Protein AF-X6LL27-F1 (afdb_monomer_lite)

Sequence (493 aa):
NNNNNNKSIATKLQAMMTQKQLRILQEMIYGKMIQPADEVEKYRHLLWYNLFSIPIAHPKMNDHVAQMRSQMKSLVKRDRIFEFAEMELQFVAALNRPLPAEELYLSQILDNRSVELAQIHVWLVELFQMMKKYMSNFSEKAVALFEKFRVEFLLLSRQLDDESKLALVTQLLEWTKDDPKSSEKMAKFLNEYIIIRIIDNANSTKDSDLLFKLSQIMPSFSSNNVFKMLMRAFFVNEIRFLPFFIHAIKSESSLETKQEYWSALFSSWLRLENGFSECVKRIVDNDLDWDTFVSICGRISTEKLFKQWQASFTDKLHMLSIPSMPMTLKKQIIRSITQTWTAKYCQKKETTGLDAAERSECIKMVRIWIDVESQHKLVNALIEQLLDDFDAFHQRDSNEIMNFVSSEEGLELFHFLQQISQKIKVSVFDYFCHWFEKLCENVATSNVSVATMDMLLTNARLEKLLKLWEGMAIRNATIDINTVRDLAKKYEQ

Radius of gyration: 42.48 Å; chains: 1; bounding box: 91×40×122 Å

Secondary structure (DSSP, 8-state):
-HHHHHHHHHHHHHHHS-HHHHHHHHHHHHHHHHSS--HHHHHHHHHHHHHHHTTS--TTHHHHHHHHHHH-----SHHHHHHHHHHHHHHHTTS--SS-HHHHHHHHHHH-TTS-HHHHHHHHHHHHHHHHHH-TTHHHHHHHHHHHTHHHHHHHHHHS-HHHHHHHHHHHHHHHTTSHHHHHHHHHHHIIIIIHHHHHH--SHHHHHHHHHHHHH-HHHHHHHHHHHHT-HHHHH-GGGHHHHHHHHHH---HHHHHHHHHHHHHHHHTSTTHHHHHHHHHHHHT--HHHHHHHHHHS-HHHHHHH----HHHHHHHHT-TTS-HHHHHHHHHT--EES-STTBS-TTPEEP-HHHHHHHHHHHHHHHTSGGGHHHHHHHHHHHTTTB-TTS-S-HHHHHHHHTSHHHHHHHHHHHHHHTTS--HHHHHHHHHHHHHHHHHHTT-S-HHHHHHHHGGGHHHHHHHHHHT-TTS-----HHHHHHHHHHHH-

Structure (mmCIF, N/CA/C/O backbone):
data_AF-X6LL27-F1
#
_entry.id   AF-X6LL27-F1
#
loop_
_atom_site.group_PDB
_atom_site.id
_atom_site.type_symbol
_atom_site.label_atom_id
_atom_site.label_alt_id
_atom_site.label_comp_id
_atom_site.label_asym_id
_atom_site.label_entity_id
_atom_site.label_seq_id
_atom_site.pdbx_PDB_ins_code
_atom_site.Cartn_x
_atom_site.Cartn_y
_atom_site.Cartn_z
_atom_site.occupancy
_atom_site.B_iso_or_equiv
_atom_site.auth_seq_id
_atom_site.auth_comp_id
_atom_site.auth_asym_id
_atom_site.auth_atom_id
_atom_site.pdbx_PDB_model_num
ATOM 1 N N . ASN A 1 1 ? -42.281 -4.051 26.786 1.00 37.94 1 ASN A N 1
ATOM 2 C CA . ASN A 1 1 ? -42.784 -4.540 28.092 1.00 37.94 1 ASN A CA 1
ATOM 3 C C . ASN A 1 1 ? -41.836 -4.350 29.284 1.00 37.94 1 ASN A C 1
ATOM 5 O O . ASN A 1 1 ? -42.355 -4.093 30.361 1.00 37.94 1 ASN A O 1
ATOM 9 N N . ASN A 1 2 ? -40.499 -4.363 29.148 1.00 42.84 2 ASN A N 1
ATOM 10 C CA . ASN A 1 2 ? -39.588 -4.237 30.312 1.00 42.84 2 ASN A CA 1
ATOM 11 C C . ASN A 1 2 ? -39.581 -2.863 31.023 1.00 42.84 2 ASN A C 1
ATOM 13 O O . ASN A 1 2 ? -39.472 -2.817 32.245 1.00 42.84 2 ASN A O 1
ATOM 17 N N . ASN A 1 3 ? -39.778 -1.742 30.315 1.00 41.91 3 ASN A N 1
ATOM 18 C CA . ASN A 1 3 ? -39.745 -0.410 30.950 1.00 41.91 3 ASN A CA 1
ATOM 19 C C . ASN A 1 3 ? -40.870 -0.166 31.978 1.00 41.91 3 ASN A C 1
ATOM 21 O O . ASN A 1 3 ? -40.647 0.550 32.956 1.00 41.91 3 ASN A O 1
ATOM 25 N N . ASN A 1 4 ? -42.046 -0.782 31.805 1.00 48.16 4 ASN A N 1
ATOM 26 C CA . ASN A 1 4 ? -43.141 -0.678 32.780 1.00 48.16 4 ASN A CA 1
ATOM 27 C C . ASN A 1 4 ? -42.880 -1.526 34.037 1.00 48.16 4 ASN A C 1
ATOM 29 O O . ASN A 1 4 ? -43.228 -1.101 35.137 1.00 48.16 4 ASN A O 1
ATOM 33 N N . ASN A 1 5 ? -42.205 -2.674 33.904 1.00 51.41 5 ASN A N 1
ATOM 34 C CA . ASN A 1 5 ? -41.835 -3.512 35.050 1.00 51.41 5 ASN A CA 1
ATOM 35 C C . ASN A 1 5 ? -40.751 -2.856 35.921 1.00 51.41 5 ASN A C 1
ATOM 37 O O . ASN A 1 5 ? -40.875 -2.879 37.148 1.00 51.41 5 ASN A O 1
ATOM 41 N N . ASN A 1 6 ? -39.756 -2.208 35.305 1.00 52.19 6 ASN A N 1
ATOM 42 C CA . ASN A 1 6 ? -38.597 -1.629 35.999 1.00 52.19 6 ASN A CA 1
ATOM 43 C C . ASN A 1 6 ? -38.951 -0.394 36.838 1.00 52.19 6 ASN A C 1
ATOM 45 O O . ASN A 1 6 ? -38.532 -0.297 37.992 1.00 52.19 6 ASN A O 1
ATOM 49 N N . LYS A 1 7 ? -39.797 0.510 36.317 1.00 56.19 7 LYS A N 1
ATOM 50 C CA . LYS A 1 7 ? -40.376 1.593 37.135 1.00 56.19 7 LYS A CA 1
ATOM 51 C C . LYS A 1 7 ? -41.190 1.031 38.305 1.00 56.19 7 LYS A C 1
ATOM 53 O O . LYS A 1 7 ? -41.149 1.598 39.391 1.00 56.19 7 LYS A O 1
ATOM 58 N N . SER A 1 8 ? -41.846 -0.121 38.128 1.00 69.62 8 SER A N 1
ATOM 59 C CA . SER A 1 8 ? -42.600 -0.758 39.213 1.00 69.62 8 SER A CA 1
ATOM 60 C C . SER A 1 8 ? -41.713 -1.281 40.350 1.00 69.62 8 SER A C 1
ATOM 62 O O . SER A 1 8 ? -42.156 -1.248 41.492 1.00 69.62 8 SER A O 1
ATOM 64 N N . ILE A 1 9 ? -40.471 -1.722 40.096 1.00 75.81 9 ILE A N 1
ATOM 65 C CA . ILE A 1 9 ? -39.582 -2.257 41.149 1.00 75.81 9 ILE A CA 1
ATOM 66 C C . ILE A 1 9 ? -39.138 -1.148 42.106 1.00 75.81 9 ILE A C 1
ATOM 68 O O . ILE A 1 9 ? -39.273 -1.302 43.319 1.00 75.81 9 ILE A O 1
ATOM 72 N N . ALA A 1 10 ? -38.665 -0.016 41.576 1.00 75.00 10 ALA A N 1
ATOM 73 C CA . ALA A 1 10 ? -38.256 1.121 42.401 1.00 75.00 10 ALA A CA 1
ATOM 74 C C . ALA A 1 10 ? -39.425 1.639 43.256 1.00 75.00 10 ALA A C 1
ATOM 76 O O . ALA A 1 10 ? -39.271 1.842 44.460 1.00 75.00 10 ALA A O 1
ATOM 77 N N . THR A 1 11 ? -40.616 1.767 42.660 1.00 78.38 11 THR A N 1
ATOM 78 C CA . THR A 1 11 ? -41.832 2.187 43.369 1.00 78.38 11 THR A CA 1
ATOM 79 C C . THR A 1 11 ? -42.276 1.165 44.419 1.00 78.38 11 THR A C 1
ATOM 81 O O . THR A 1 11 ? -42.638 1.554 45.526 1.00 78.38 11 THR A O 1
ATOM 84 N N . LYS A 1 12 ? -42.206 -0.142 44.127 1.00 83.06 12 LYS A N 1
ATOM 85 C CA . LYS A 1 12 ? -42.523 -1.205 45.098 1.00 83.06 12 LYS A CA 1
ATOM 86 C C . LYS A 1 12 ? -41.554 -1.202 46.279 1.00 83.06 12 LYS A C 1
ATOM 88 O O . LYS A 1 12 ? -41.999 -1.288 47.417 1.00 83.06 12 LYS A O 1
ATOM 93 N N . LEU A 1 13 ? -40.254 -1.040 46.035 1.00 82.56 13 LEU A N 1
ATOM 94 C CA . LEU A 1 13 ? -39.257 -0.941 47.106 1.00 82.56 13 LEU A CA 1
ATOM 95 C C . LEU A 1 13 ? -39.489 0.290 47.990 1.00 82.56 13 LEU A C 1
ATOM 97 O O . LEU A 1 13 ? -39.424 0.172 49.210 1.00 82.56 13 LEU A O 1
ATOM 101 N N . GLN A 1 14 ? -39.824 1.442 47.398 1.00 83.06 14 GLN A N 1
ATOM 102 C CA . GLN A 1 14 ? -40.181 2.654 48.152 1.00 83.06 14 GLN A CA 1
ATOM 103 C C . GLN A 1 14 ? -41.479 2.498 48.951 1.00 83.06 14 GLN A C 1
ATOM 105 O O . GLN A 1 14 ? -41.610 3.095 50.015 1.00 83.06 14 GLN A O 1
ATOM 110 N N . ALA A 1 15 ? -42.425 1.691 48.462 1.00 85.69 15 ALA A N 1
ATOM 111 C CA . ALA A 1 15 ? -43.651 1.370 49.188 1.00 85.69 15 ALA A CA 1
ATOM 112 C C . ALA A 1 15 ? -43.411 0.392 50.354 1.00 85.69 15 ALA A C 1
ATOM 114 O O . ALA A 1 15 ? -44.133 0.434 51.345 1.00 85.69 15 ALA A O 1
ATOM 115 N N . MET A 1 16 ? -42.403 -0.482 50.250 1.00 88.12 16 MET A N 1
ATOM 116 C CA . MET A 1 16 ? -42.080 -1.482 51.274 1.00 88.12 16 MET A CA 1
ATOM 117 C C . MET A 1 16 ? -41.125 -0.969 52.357 1.00 88.12 16 MET A C 1
ATOM 119 O O . MET A 1 16 ? -41.180 -1.445 53.489 1.00 88.12 16 MET A O 1
ATOM 123 N N . MET A 1 17 ? -40.217 -0.049 52.023 1.00 89.44 17 MET A N 1
ATOM 124 C CA . MET A 1 17 ? -39.146 0.385 52.920 1.00 89.44 17 MET A CA 1
ATOM 125 C C . MET A 1 17 ? -38.897 1.889 52.839 1.00 89.44 17 MET A C 1
ATOM 127 O O . MET A 1 17 ? -38.825 2.487 51.766 1.00 89.44 17 MET A O 1
ATOM 131 N N . THR A 1 18 ? -38.670 2.500 54.000 1.00 90.75 18 THR A N 1
ATOM 132 C CA . THR A 1 18 ? -38.253 3.903 54.092 1.00 90.75 18 THR A CA 1
ATOM 133 C C . THR A 1 18 ? -36.827 4.095 53.569 1.00 90.75 18 THR A C 1
ATOM 135 O O . THR A 1 18 ? -35.983 3.199 53.642 1.00 90.75 18 THR A O 1
ATOM 138 N N . GLN A 1 19 ? -36.502 5.316 53.135 1.00 89.44 19 GLN A N 1
ATOM 139 C CA . GLN A 1 19 ? -35.141 5.672 52.710 1.00 89.44 19 GLN A CA 1
ATOM 140 C C . GLN A 1 19 ? -34.080 5.380 53.787 1.00 89.44 19 GLN A C 1
ATOM 142 O O . GLN A 1 19 ? -32.968 4.963 53.467 1.00 89.44 19 GLN A O 1
ATOM 147 N N . LYS A 1 20 ? -34.420 5.566 55.072 1.00 91.75 20 LYS A N 1
ATOM 148 C CA . LYS A 1 20 ? -33.523 5.260 56.197 1.00 91.75 20 LYS A CA 1
ATOM 149 C C . LYS A 1 20 ? -33.241 3.758 56.296 1.00 91.75 20 LYS A C 1
ATOM 151 O O . LYS A 1 20 ? -32.088 3.380 56.469 1.00 91.75 20 LYS A O 1
ATOM 156 N N . GLN A 1 21 ? -34.264 2.913 56.145 1.00 93.00 21 GLN A N 1
ATOM 157 C CA . GLN A 1 21 ? -34.105 1.454 56.154 1.00 93.00 21 GLN A CA 1
ATOM 158 C C . GLN A 1 21 ? -33.252 0.972 54.975 1.00 93.00 21 GLN A C 1
ATOM 160 O O . GLN A 1 21 ? -32.326 0.195 55.185 1.00 93.00 21 GLN A O 1
ATOM 165 N N . LEU A 1 22 ? -33.492 1.492 53.765 1.00 92.25 22 LEU A N 1
ATOM 166 C CA . LEU A 1 22 ? -32.695 1.146 52.581 1.00 92.25 22 LEU A CA 1
ATOM 167 C C . LEU A 1 22 ? -31.212 1.492 52.759 1.00 92.25 22 LEU A C 1
ATOM 169 O O . LEU A 1 22 ? -30.350 0.703 52.383 1.00 92.25 22 LEU A O 1
ATOM 173 N N . ARG A 1 23 ? -30.899 2.642 53.369 1.00 93.19 23 ARG A N 1
ATOM 174 C CA . ARG A 1 23 ? -29.511 3.035 53.661 1.00 93.19 23 ARG A CA 1
ATOM 175 C C . ARG A 1 23 ? -28.850 2.133 54.706 1.00 93.19 23 ARG A C 1
ATOM 177 O O . ARG A 1 23 ? -27.698 1.763 54.518 1.00 93.19 23 ARG A O 1
ATOM 184 N N . ILE A 1 24 ? -29.571 1.745 55.762 1.00 94.38 24 ILE A N 1
ATOM 185 C CA . ILE A 1 24 ? -29.062 0.802 56.776 1.00 94.38 24 ILE A CA 1
ATOM 186 C C . ILE A 1 24 ? -28.755 -0.557 56.135 1.00 94.38 24 ILE A C 1
ATOM 188 O O . ILE A 1 24 ? -27.696 -1.123 56.387 1.00 94.38 24 ILE A O 1
ATOM 192 N N . LEU A 1 25 ? -29.640 -1.059 55.268 1.00 94.38 25 LEU A N 1
ATOM 193 C CA . LEU A 1 25 ? -29.411 -2.312 54.545 1.00 94.38 25 LEU A CA 1
ATOM 194 C C . LEU A 1 25 ? -28.201 -2.220 53.610 1.00 94.38 25 LEU A C 1
ATOM 196 O O . LEU A 1 25 ? -27.386 -3.140 53.596 1.00 94.38 25 LEU A O 1
ATOM 200 N N . GLN A 1 26 ? -28.047 -1.111 52.878 1.00 94.88 26 GLN A N 1
ATOM 201 C CA . GLN A 1 26 ? -26.869 -0.865 52.040 1.00 94.88 26 GLN A CA 1
ATOM 202 C C . GLN A 1 26 ? -25.570 -0.904 52.862 1.00 94.88 26 GLN A C 1
ATOM 204 O O . GLN A 1 26 ? -24.628 -1.576 52.453 1.00 94.88 26 GLN A O 1
ATOM 209 N N . GLU A 1 27 ? -25.526 -0.261 54.034 1.00 95.56 27 GLU A N 1
ATOM 210 C CA . GLU A 1 27 ? -24.356 -0.282 54.931 1.00 95.56 27 GLU A CA 1
ATOM 211 C C . GLU A 1 27 ? -24.069 -1.693 55.475 1.00 95.56 27 GLU A C 1
ATOM 213 O O . GLU A 1 27 ? -22.926 -2.148 55.477 1.00 95.56 27 GLU A O 1
ATOM 218 N N . MET A 1 28 ? -25.108 -2.426 55.892 1.00 94.94 28 MET A N 1
ATOM 219 C CA . MET A 1 28 ? -24.964 -3.801 56.384 1.00 94.94 28 MET A CA 1
ATOM 220 C C . MET A 1 28 ? -24.427 -4.744 55.304 1.00 94.94 28 MET A C 1
ATOM 222 O O . MET A 1 28 ? -23.558 -5.570 55.578 1.00 94.94 28 MET A O 1
ATOM 226 N N . ILE A 1 29 ? -24.946 -4.637 54.079 1.00 94.38 29 ILE A N 1
ATOM 227 C CA . ILE A 1 29 ? -24.510 -5.457 52.945 1.00 94.38 29 ILE A CA 1
ATOM 228 C C . ILE A 1 29 ? -23.081 -5.106 52.551 1.00 94.38 29 ILE A C 1
ATOM 230 O O . ILE A 1 29 ? -22.266 -6.007 52.369 1.00 94.38 29 ILE A O 1
ATOM 234 N N . TYR A 1 30 ? -22.761 -3.815 52.490 1.00 94.38 30 TYR A N 1
ATOM 235 C CA . TYR A 1 30 ? -21.399 -3.347 52.277 1.00 94.38 30 TYR A CA 1
ATOM 236 C C . TYR A 1 30 ? -20.427 -3.951 53.305 1.00 94.38 30 TYR A C 1
ATOM 238 O O . TYR A 1 30 ? -19.412 -4.530 52.920 1.00 94.38 30 TYR A O 1
ATOM 246 N N . GLY A 1 31 ? -20.785 -3.927 54.595 1.00 92.38 31 GLY A N 1
ATOM 247 C CA . GLY A 1 31 ? -20.006 -4.551 55.667 1.00 92.38 31 GLY A CA 1
ATOM 248 C C . GLY A 1 31 ? -19.774 -6.053 55.462 1.00 92.38 31 GLY A C 1
ATOM 249 O O . GLY A 1 31 ? -18.683 -6.547 55.736 1.00 92.38 31 GLY A O 1
ATOM 250 N N . LYS A 1 32 ? -20.763 -6.781 54.926 1.00 91.62 32 LYS A N 1
ATOM 251 C CA . LYS A 1 32 ? -20.610 -8.202 54.571 1.00 91.62 32 LYS A CA 1
ATOM 252 C C . LYS A 1 32 ? -19.728 -8.423 53.343 1.00 91.62 32 LYS A C 1
ATOM 254 O O . LYS A 1 32 ? -19.025 -9.424 53.285 1.00 91.62 32 LYS A O 1
ATOM 259 N N . MET A 1 33 ? -19.748 -7.510 52.373 1.00 88.62 33 MET A N 1
ATOM 260 C CA . MET A 1 33 ? -18.934 -7.621 51.158 1.00 88.62 33 MET A CA 1
ATOM 261 C C . MET A 1 33 ? -17.440 -7.404 51.402 1.00 88.62 33 MET A C 1
ATOM 263 O O . MET A 1 33 ? -16.623 -8.017 50.717 1.00 88.62 33 MET A O 1
ATOM 267 N N . ILE A 1 34 ? -17.079 -6.540 52.355 1.00 87.88 34 ILE A N 1
ATOM 268 C CA . ILE A 1 34 ? -15.672 -6.261 52.692 1.00 87.88 34 ILE A CA 1
ATOM 269 C C . ILE A 1 34 ? -15.053 -7.301 53.635 1.00 87.88 34 ILE A C 1
ATOM 271 O O . ILE A 1 34 ? -13.836 -7.320 53.812 1.00 87.88 34 ILE A O 1
ATOM 275 N N . GLN A 1 35 ? -15.869 -8.158 54.251 1.00 87.25 35 GLN A N 1
ATOM 276 C CA . GLN A 1 35 ? -15.384 -9.257 55.081 1.00 87.25 35 GLN A CA 1
ATOM 277 C C . GLN A 1 35 ? -14.852 -10.419 54.221 1.00 87.25 35 GLN A C 1
ATOM 279 O O . GLN A 1 35 ? -15.251 -10.570 53.063 1.00 87.25 35 GLN A O 1
ATOM 284 N N . PRO A 1 36 ? -13.969 -11.276 54.772 1.00 80.31 36 PRO A N 1
ATOM 285 C CA . PRO A 1 36 ? -13.531 -12.490 54.094 1.00 80.31 36 PRO A CA 1
ATOM 286 C C . PRO A 1 36 ? -14.725 -13.425 53.858 1.00 80.31 36 PRO A C 1
ATOM 288 O O . PRO A 1 36 ? -15.213 -14.082 54.774 1.00 80.31 36 PRO A O 1
ATOM 291 N N . ALA A 1 37 ? -15.200 -13.472 52.620 1.00 80.19 37 ALA A N 1
ATOM 292 C CA . ALA A 1 37 ? -16.277 -14.340 52.161 1.00 80.19 37 ALA A CA 1
ATOM 293 C C . ALA A 1 37 ? -15.900 -14.949 50.807 1.00 80.19 37 ALA A C 1
ATOM 295 O O . ALA A 1 37 ? -15.012 -14.437 50.115 1.00 80.19 37 ALA A O 1
ATOM 296 N N . ASP A 1 38 ? -16.574 -16.034 50.422 1.00 84.75 38 ASP A N 1
ATOM 297 C CA . ASP A 1 38 ? -16.416 -16.566 49.072 1.00 84.75 38 ASP A CA 1
ATOM 298 C C . ASP A 1 38 ? -16.977 -15.587 48.018 1.00 84.75 38 ASP A C 1
ATOM 300 O O . ASP A 1 38 ? -17.874 -14.788 48.295 1.00 84.75 38 ASP A O 1
ATOM 304 N N . GLU A 1 39 ? -16.430 -15.628 46.799 1.00 83.62 39 GLU A N 1
ATOM 305 C CA . GLU A 1 39 ? -16.804 -14.692 45.726 1.00 83.62 39 GLU A CA 1
ATOM 306 C C . GLU A 1 39 ? -18.276 -14.812 45.296 1.00 83.62 39 GLU A C 1
ATOM 308 O O . GLU A 1 39 ? -18.902 -13.811 44.953 1.00 83.62 39 GLU A O 1
ATOM 313 N N . VAL A 1 40 ? -18.867 -16.009 45.360 1.00 87.69 40 VAL A N 1
ATOM 314 C CA . VAL A 1 40 ? -20.280 -16.232 45.000 1.00 87.69 40 VAL A CA 1
ATOM 315 C C . VAL A 1 40 ? -21.179 -15.477 45.976 1.00 87.69 40 VAL A C 1
ATOM 317 O O . VAL A 1 40 ? -22.137 -14.821 45.567 1.00 87.69 40 VAL A O 1
ATOM 320 N N . GLU A 1 41 ? -20.851 -15.520 47.263 1.00 89.50 41 GLU A N 1
ATOM 321 C CA . GLU A 1 41 ? -21.582 -14.815 48.306 1.00 89.50 41 GLU A CA 1
ATOM 322 C C . GLU A 1 41 ? -21.379 -13.297 48.215 1.00 89.50 41 GLU A C 1
ATOM 324 O O . GLU A 1 41 ? -22.332 -12.536 48.391 1.00 89.50 41 GLU A O 1
ATOM 329 N N . LYS A 1 42 ? -20.179 -12.827 47.849 1.00 90.19 42 LYS A N 1
ATOM 330 C CA . LYS A 1 42 ? -19.957 -11.399 47.558 1.00 90.19 42 LYS A CA 1
ATOM 331 C C . LYS A 1 42 ? -20.805 -10.915 46.379 1.00 90.19 42 LYS A C 1
ATOM 333 O O . LYS A 1 42 ? -21.405 -9.847 46.478 1.00 90.19 42 LYS A O 1
ATOM 338 N N . TYR A 1 43 ? -20.926 -11.699 45.306 1.00 90.81 43 TYR A N 1
ATOM 339 C CA . TYR A 1 43 ? -21.807 -11.366 44.180 1.00 90.81 43 TYR A CA 1
ATOM 340 C C . TYR A 1 43 ? -23.292 -11.370 44.571 1.00 90.81 43 TYR A C 1
ATOM 342 O O . TYR A 1 43 ? -24.026 -10.472 44.167 1.00 90.81 43 TYR A O 1
ATOM 350 N N . ARG A 1 44 ? -23.748 -12.300 45.420 1.00 91.06 44 ARG A N 1
ATOM 351 C CA . ARG A 1 44 ? -25.120 -12.255 45.968 1.00 91.06 44 ARG A CA 1
ATOM 352 C C . ARG A 1 44 ? -25.380 -10.975 46.749 1.00 91.06 44 ARG A C 1
ATOM 354 O O . ARG A 1 44 ? -26.419 -10.342 46.575 1.00 91.06 44 ARG A O 1
ATOM 361 N N . HIS A 1 45 ? -24.440 -10.587 47.604 1.00 93.19 45 HIS A N 1
ATOM 362 C CA . HIS A 1 45 ? -24.521 -9.331 48.337 1.00 93.19 45 HIS A CA 1
ATOM 363 C C . HIS A 1 45 ? -24.516 -8.120 47.394 1.00 93.19 45 HIS A C 1
ATOM 365 O O . HIS A 1 45 ? -25.311 -7.206 47.600 1.00 93.19 45 HIS A O 1
ATOM 371 N N . LEU A 1 46 ? -23.716 -8.143 46.323 1.00 92.31 46 LEU A N 1
ATOM 372 C CA . LEU A 1 46 ? -23.692 -7.089 45.308 1.00 92.31 46 LEU A CA 1
ATOM 373 C C . LEU A 1 46 ? -25.061 -6.894 44.639 1.00 92.31 46 LEU A C 1
ATOM 375 O O . LEU A 1 46 ? -25.513 -5.757 44.510 1.00 92.31 46 LEU A O 1
ATOM 379 N N . LEU A 1 47 ? -25.750 -7.984 44.284 1.00 91.94 47 LEU A N 1
ATOM 380 C CA . LEU A 1 47 ? -27.100 -7.920 43.711 1.00 91.94 47 LEU A CA 1
ATOM 381 C C . LEU A 1 47 ? -28.078 -7.200 44.645 1.00 91.94 47 LEU A C 1
ATOM 383 O O . LEU A 1 47 ? -28.809 -6.304 44.219 1.00 91.94 47 LEU A O 1
ATOM 387 N N . TRP A 1 48 ? -28.064 -7.548 45.935 1.00 92.25 48 TRP A N 1
ATOM 388 C CA . TRP A 1 48 ? -28.899 -6.878 46.934 1.00 92.25 48 TRP A CA 1
ATOM 389 C C . TRP A 1 48 ? -28.506 -5.416 47.132 1.00 92.25 48 TRP A C 1
ATOM 391 O O . TRP A 1 48 ? -29.383 -4.557 47.227 1.00 92.25 48 TRP A O 1
ATOM 401 N N . TYR A 1 49 ? -27.204 -5.123 47.166 1.00 94.00 49 TYR A N 1
ATOM 402 C CA . TYR A 1 49 ? -26.699 -3.761 47.292 1.00 94.00 49 TYR A CA 1
ATOM 403 C C . TYR A 1 49 ? -27.216 -2.886 46.146 1.00 94.00 49 TYR A C 1
ATOM 405 O O . TYR A 1 49 ? -27.851 -1.860 46.392 1.00 94.00 49 TYR A O 1
ATOM 413 N N . ASN A 1 50 ? -27.029 -3.329 44.899 1.00 92.94 50 ASN A N 1
ATOM 414 C CA . ASN A 1 50 ? -27.491 -2.603 43.721 1.00 92.94 50 ASN A CA 1
ATOM 415 C C . ASN A 1 50 ? -29.013 -2.443 43.711 1.00 92.94 50 ASN A C 1
ATOM 417 O O . ASN A 1 50 ? -29.497 -1.339 43.459 1.00 92.94 50 ASN A O 1
ATOM 421 N N . LEU A 1 51 ? -29.768 -3.495 44.050 1.00 90.00 51 LEU A N 1
ATOM 422 C CA . LEU A 1 51 ? -31.229 -3.437 44.131 1.00 90.00 51 LEU A CA 1
ATOM 423 C C . LEU A 1 51 ? -31.706 -2.368 45.126 1.00 90.00 51 LEU A C 1
ATOM 425 O O . LEU A 1 51 ? -32.599 -1.582 44.809 1.00 90.00 51 LEU A O 1
ATOM 429 N N . PHE A 1 52 ? -31.104 -2.305 46.317 1.00 91.00 52 PHE A N 1
ATOM 430 C CA . PHE A 1 52 ? -31.478 -1.325 47.340 1.00 91.00 52 PHE A CA 1
ATOM 431 C C . PHE A 1 52 ? -30.985 0.090 47.049 1.00 91.00 52 PHE A C 1
ATOM 433 O O . PHE A 1 52 ? -31.548 1.045 47.588 1.00 91.00 52 PHE A O 1
ATOM 440 N N . SER A 1 53 ? -29.980 0.247 46.190 1.00 90.62 53 SER A N 1
ATOM 441 C CA . SER A 1 53 ? -29.507 1.557 45.749 1.00 90.62 53 SER A CA 1
ATOM 442 C C . SER A 1 53 ? -30.335 2.168 44.617 1.00 90.62 53 SER A C 1
ATOM 444 O O . SER A 1 53 ? -30.268 3.382 44.435 1.00 90.62 53 SER A O 1
ATOM 446 N N . ILE A 1 54 ? -31.143 1.381 43.893 1.00 87.94 54 ILE A N 1
ATOM 447 C CA . ILE A 1 54 ? -32.000 1.882 42.802 1.00 87.94 54 ILE A CA 1
ATOM 448 C C . ILE A 1 54 ? -32.933 3.013 43.266 1.00 87.94 54 ILE A C 1
ATOM 450 O O . ILE A 1 54 ? -32.989 4.040 42.587 1.00 87.94 54 ILE A O 1
ATOM 454 N N . PRO A 1 55 ? -33.675 2.887 44.389 1.00 87.06 55 PRO A N 1
ATOM 455 C CA . PRO A 1 55 ? -34.565 3.958 44.818 1.00 87.06 55 PRO A CA 1
ATOM 456 C C . PRO A 1 55 ? -33.831 5.125 45.476 1.00 87.06 55 PRO A C 1
ATOM 458 O O . PRO A 1 55 ? -34.302 6.259 45.399 1.00 87.06 55 PRO A O 1
ATOM 461 N N . ILE A 1 56 ? -32.728 4.840 46.180 1.00 88.62 56 ILE A N 1
ATOM 462 C CA . ILE A 1 56 ? -31.879 5.841 46.822 1.00 88.62 56 ILE A CA 1
ATOM 463 C C . ILE A 1 56 ? -30.477 5.287 47.096 1.00 88.62 56 ILE A C 1
ATOM 465 O O . ILE A 1 56 ? -30.305 4.333 47.855 1.00 88.62 56 ILE A O 1
ATOM 469 N N . ALA A 1 57 ? -29.460 5.931 46.530 1.00 89.12 57 ALA A N 1
ATOM 470 C CA . ALA A 1 57 ? -28.071 5.581 46.795 1.00 89.12 57 ALA A CA 1
ATOM 471 C C . ALA A 1 57 ? -27.637 6.001 48.211 1.00 89.12 57 ALA A C 1
ATOM 473 O O . ALA A 1 57 ? -28.069 7.031 48.748 1.00 89.12 57 ALA A O 1
ATOM 474 N N . HIS A 1 58 ? -26.754 5.208 48.819 1.00 92.94 58 HIS A N 1
ATOM 475 C CA . HIS A 1 58 ? -26.095 5.567 50.070 1.00 92.94 58 HIS A CA 1
ATOM 476 C C . HIS A 1 58 ? -25.224 6.831 49.896 1.00 92.94 58 HIS A C 1
ATOM 478 O O . HIS A 1 58 ? -24.555 6.961 48.870 1.00 92.94 58 HIS A O 1
ATOM 484 N N . PRO A 1 59 ? -25.141 7.748 50.883 1.00 92.81 59 PRO A N 1
ATOM 485 C CA . PRO A 1 59 ? -24.295 8.944 50.773 1.00 92.81 59 PRO A CA 1
ATOM 486 C C . PRO A 1 59 ? -22.809 8.645 50.517 1.00 92.81 59 PRO A C 1
ATOM 488 O O . PRO A 1 59 ? -22.133 9.423 49.856 1.00 92.81 59 PRO A O 1
ATOM 491 N N . LYS A 1 60 ? -22.313 7.500 51.007 1.00 94.38 60 LYS A N 1
ATOM 492 C CA . LYS A 1 60 ? -20.932 7.024 50.809 1.00 94.38 60 LYS A CA 1
ATOM 493 C C . LYS A 1 60 ? -20.788 6.019 49.659 1.00 94.38 60 LYS A C 1
ATOM 495 O O . LYS A 1 60 ? -19.839 5.245 49.630 1.00 94.38 60 LYS A O 1
ATOM 500 N N . MET A 1 61 ? -21.735 5.994 48.718 1.00 93.50 61 MET A N 1
ATOM 501 C CA . MET A 1 61 ? -21.759 5.015 47.623 1.00 93.50 61 MET A CA 1
ATOM 502 C C . MET A 1 61 ? -20.415 4.916 46.889 1.00 93.50 61 MET A C 1
ATOM 504 O O . MET A 1 61 ? -19.969 3.809 46.611 1.00 93.50 61 MET A O 1
ATOM 508 N N . ASN A 1 62 ? -19.756 6.042 46.605 1.00 93.12 62 ASN A N 1
ATOM 509 C CA . ASN A 1 62 ? -18.478 6.040 45.889 1.00 93.12 62 ASN A CA 1
ATOM 510 C C . ASN A 1 62 ? -17.375 5.303 46.668 1.00 93.12 62 ASN A C 1
ATOM 512 O O . ASN A 1 62 ? -16.672 4.478 46.086 1.00 93.12 62 ASN A O 1
ATOM 516 N N . ASP A 1 63 ? -17.279 5.536 47.980 1.00 93.62 63 ASP A N 1
ATOM 517 C CA . ASP A 1 63 ? -16.321 4.848 48.853 1.00 93.62 63 ASP A CA 1
ATOM 518 C C . ASP A 1 63 ? -16.634 3.353 48.929 1.00 93.62 63 ASP A C 1
ATOM 520 O O . ASP A 1 63 ? -15.734 2.518 48.816 1.00 93.62 63 ASP A O 1
ATOM 524 N N . HIS A 1 64 ? -17.923 3.010 49.051 1.00 94.75 64 HIS A N 1
ATOM 525 C CA . HIS A 1 64 ? -18.365 1.620 49.073 1.00 94.75 64 HIS A CA 1
ATOM 526 C C . HIS A 1 64 ? -17.947 0.911 47.784 1.00 94.75 64 HIS A C 1
ATOM 528 O O . HIS A 1 64 ? -17.326 -0.145 47.833 1.00 94.75 64 HIS A O 1
ATOM 534 N N . VAL A 1 65 ? -18.243 1.501 46.620 1.00 92.50 65 VAL A N 1
ATOM 535 C CA . VAL A 1 65 ? -17.914 0.928 45.308 1.00 92.50 65 VAL A CA 1
ATOM 536 C C . VAL A 1 65 ? -16.405 0.745 45.141 1.00 92.50 65 VAL A C 1
ATOM 538 O O . VAL A 1 65 ? -15.974 -0.303 44.657 1.00 92.50 65 VAL A O 1
ATOM 541 N N . ALA A 1 66 ? -15.596 1.717 45.570 1.00 91.00 66 ALA A N 1
ATOM 542 C CA . ALA A 1 66 ? -14.140 1.619 45.505 1.00 91.00 66 ALA A CA 1
ATOM 543 C C . ALA A 1 66 ? -13.598 0.455 46.355 1.00 91.00 66 ALA A C 1
ATOM 545 O O . ALA A 1 66 ? -12.764 -0.320 45.879 1.00 91.00 66 ALA A O 1
ATOM 546 N N . GLN A 1 67 ? -14.098 0.289 47.583 1.00 91.06 67 GLN A N 1
ATOM 547 C CA . GLN A 1 67 ? -13.682 -0.810 48.458 1.00 91.06 67 GLN A CA 1
ATOM 548 C C . GLN A 1 67 ? -14.218 -2.169 47.994 1.00 91.06 67 GLN A C 1
ATOM 550 O O . GLN A 1 67 ? -13.483 -3.150 48.002 1.00 91.06 67 GLN A O 1
ATOM 555 N N . MET A 1 68 ? -15.460 -2.245 47.514 1.00 91.44 68 MET A N 1
ATOM 556 C CA . MET A 1 68 ? -16.015 -3.492 46.975 1.00 91.44 68 MET A CA 1
ATOM 557 C C . MET A 1 68 ? -15.200 -3.991 45.773 1.00 91.44 68 MET A C 1
ATOM 559 O O . MET A 1 68 ? -14.830 -5.162 45.727 1.00 91.44 68 MET A O 1
ATOM 563 N N . ARG A 1 69 ? -14.817 -3.098 44.846 1.00 88.94 69 ARG A N 1
ATOM 564 C CA . ARG A 1 69 ? -13.932 -3.453 43.721 1.00 88.94 69 ARG A CA 1
ATOM 565 C C . ARG A 1 69 ? -12.559 -3.944 44.171 1.00 88.94 69 ARG A C 1
ATOM 567 O O . ARG A 1 69 ? -12.006 -4.847 43.553 1.00 88.94 69 ARG A O 1
ATOM 574 N N . SER A 1 70 ? -11.990 -3.366 45.230 1.00 87.06 70 SER A N 1
ATOM 575 C CA . SER A 1 70 ? -10.673 -3.794 45.712 1.00 87.06 70 SER A CA 1
ATOM 576 C C . SER A 1 70 ? -10.700 -5.188 46.349 1.00 87.06 70 SER A C 1
ATOM 578 O O . SER A 1 70 ? -9.690 -5.890 46.287 1.00 87.06 70 SER A O 1
ATOM 580 N N . GLN A 1 71 ? -11.848 -5.596 46.899 1.00 86.94 71 GLN A N 1
ATOM 581 C CA . GLN A 1 71 ? -12.060 -6.898 47.538 1.00 86.94 71 GLN A CA 1
ATOM 582 C C . GLN A 1 71 ? -12.517 -8.000 46.574 1.00 86.94 71 GLN A C 1
ATOM 584 O O . GLN A 1 71 ? -12.341 -9.179 46.880 1.00 86.94 71 GLN A O 1
ATOM 589 N N . MET A 1 72 ? -13.102 -7.638 45.431 1.00 85.62 72 MET A N 1
ATOM 590 C CA . MET A 1 72 ? -13.619 -8.563 44.415 1.00 85.62 72 MET A CA 1
ATOM 591 C C . MET A 1 72 ? -12.737 -8.525 43.165 1.00 85.62 72 MET A C 1
ATOM 593 O O . MET A 1 72 ? -13.148 -8.044 42.111 1.00 85.62 72 MET A O 1
ATOM 597 N N . LYS A 1 73 ? -11.492 -8.996 43.277 1.00 76.31 73 LYS A N 1
ATOM 598 C CA . LYS A 1 73 ? -10.530 -8.983 42.157 1.00 76.31 73 LYS A CA 1
ATOM 599 C C . LYS A 1 73 ? -10.428 -10.305 41.402 1.00 76.31 73 LYS A C 1
ATOM 601 O O . LYS A 1 73 ? -9.955 -10.310 40.271 1.00 76.31 73 LYS A O 1
ATOM 606 N N . SER A 1 74 ? -10.813 -11.423 42.015 1.00 73.56 74 SER A N 1
ATOM 607 C CA . SER A 1 74 ? -10.596 -12.750 41.439 1.00 73.56 74 SER A CA 1
ATOM 608 C C . SER A 1 74 ? -11.859 -13.305 40.786 1.00 73.56 74 SER A C 1
ATOM 610 O O . SER A 1 74 ? -12.957 -13.229 41.331 1.00 73.56 74 SER A O 1
ATOM 612 N N . LEU A 1 75 ? -11.687 -13.917 39.613 1.00 73.94 75 LEU A N 1
ATOM 613 C CA . LEU A 1 75 ? -12.761 -14.601 38.899 1.00 73.94 75 LEU A CA 1
ATOM 614 C C . LEU A 1 75 ? -12.811 -16.084 39.309 1.00 73.94 75 LEU A C 1
ATOM 616 O O . LEU A 1 75 ? -12.373 -16.964 38.571 1.00 73.94 75 LEU A O 1
ATOM 620 N N . VAL A 1 76 ? -13.300 -16.374 40.517 1.00 67.00 76 VAL A N 1
ATOM 621 C CA . VAL A 1 76 ? -13.434 -17.752 41.030 1.00 67.00 76 VAL A CA 1
ATOM 622 C C . VAL A 1 76 ? -14.880 -18.230 40.861 1.00 67.00 76 VAL A C 1
ATOM 624 O O . VAL A 1 76 ? -15.800 -17.523 41.248 1.00 67.00 76 VAL A O 1
ATOM 627 N N . LYS A 1 77 ? -15.096 -19.449 40.334 1.00 77.19 77 LYS A N 1
ATOM 628 C CA . LYS A 1 77 ? -16.435 -20.022 40.033 1.00 77.19 77 LYS A CA 1
ATOM 629 C C . LYS A 1 77 ? -17.228 -19.199 39.003 1.00 77.19 77 LYS A C 1
ATOM 631 O O . LYS A 1 77 ? -18.369 -18.801 39.243 1.00 77.19 77 LYS A O 1
ATOM 636 N N . ARG A 1 78 ? -16.606 -18.992 37.840 1.00 83.06 78 ARG A N 1
ATOM 637 C CA . ARG A 1 78 ? -17.104 -18.187 36.717 1.00 83.06 78 ARG A CA 1
ATOM 638 C C . ARG A 1 78 ? -18.583 -18.404 36.383 1.00 83.06 78 ARG A C 1
ATOM 640 O O . ARG A 1 78 ? -19.302 -17.417 36.278 1.00 83.06 78 ARG A O 1
ATOM 647 N N . ASP A 1 79 ? -19.042 -19.650 36.255 1.00 84.44 79 ASP A N 1
ATOM 648 C CA . ASP A 1 79 ? -20.403 -19.931 35.763 1.00 84.44 79 ASP A CA 1
ATOM 649 C C . ASP A 1 79 ? -21.476 -19.357 36.694 1.00 84.44 79 ASP A C 1
ATOM 651 O O . ASP A 1 79 ? -22.404 -18.691 36.246 1.00 84.44 79 ASP A O 1
ATOM 655 N N . ARG A 1 80 ? -21.283 -19.485 38.012 1.00 85.56 80 ARG A N 1
ATOM 656 C CA . ARG A 1 80 ? -22.201 -18.897 39.001 1.00 85.56 80 ARG A CA 1
ATOM 657 C C . ARG A 1 80 ? -22.170 -17.374 38.999 1.00 85.56 80 ARG A C 1
ATOM 659 O O . ARG A 1 80 ? -23.196 -16.738 39.214 1.00 85.56 80 ARG A O 1
ATOM 666 N N . ILE A 1 81 ? -20.997 -16.777 38.794 1.00 85.12 81 ILE A N 1
ATOM 667 C CA . ILE A 1 81 ? -20.878 -15.317 38.702 1.00 85.12 81 ILE A CA 1
ATOM 668 C C . ILE A 1 81 ? -21.606 -14.809 37.452 1.00 85.12 81 ILE A C 1
ATOM 670 O O . ILE A 1 81 ? -22.332 -13.817 37.517 1.00 85.12 81 ILE A O 1
ATOM 674 N N . PHE A 1 82 ? -21.451 -15.516 36.334 1.00 89.19 82 PHE A N 1
ATOM 675 C CA . PHE A 1 82 ? -22.139 -15.212 35.089 1.00 89.19 82 PHE A CA 1
ATOM 676 C C . PHE A 1 82 ? -23.667 -15.294 35.247 1.00 89.19 82 PHE A C 1
ATOM 678 O O . PHE A 1 82 ? -24.363 -14.368 34.842 1.00 89.19 82 PHE A O 1
ATOM 685 N N . GLU A 1 83 ? -24.182 -16.322 35.932 1.00 90.38 83 GLU A N 1
ATOM 686 C CA . GLU A 1 83 ? -25.609 -16.444 36.280 1.00 90.38 83 GLU A CA 1
ATOM 687 C C . GLU A 1 83 ? -26.122 -15.253 37.109 1.00 90.38 83 GLU A C 1
ATOM 689 O O . GLU A 1 83 ? -27.229 -14.764 36.877 1.00 90.38 83 GLU A O 1
ATOM 694 N N . PHE A 1 84 ? -25.333 -14.743 38.064 1.00 90.50 84 PHE A N 1
ATOM 695 C CA . PHE A 1 84 ? -25.722 -13.559 38.838 1.00 90.50 84 PHE A CA 1
ATOM 696 C C . PHE A 1 84 ? -25.756 -12.290 37.992 1.00 90.50 84 PHE A C 1
ATOM 698 O O . PHE A 1 84 ? -26.683 -11.492 38.142 1.00 90.50 84 PHE A O 1
ATOM 705 N N . ALA A 1 85 ? -24.781 -12.102 37.100 1.00 90.94 85 ALA A N 1
ATOM 706 C CA . ALA A 1 85 ? -24.804 -10.989 36.158 1.00 90.94 85 ALA A CA 1
ATOM 707 C C . ALA A 1 85 ? -26.030 -11.080 35.234 1.00 90.94 85 ALA A C 1
ATOM 709 O O . ALA A 1 85 ? -26.709 -10.075 35.021 1.00 90.94 85 ALA A O 1
ATOM 710 N N . GLU A 1 86 ? -26.373 -12.282 34.757 1.00 93.06 86 GLU A N 1
ATOM 711 C CA . GLU A 1 86 ? -27.574 -12.500 33.947 1.00 93.06 86 GLU A CA 1
ATOM 712 C C . GLU A 1 86 ? -28.844 -12.142 34.717 1.00 93.06 86 GLU A C 1
ATOM 714 O O . GLU A 1 86 ? -29.691 -11.400 34.213 1.00 93.06 86 GLU A O 1
ATOM 719 N N . MET A 1 87 ? -28.955 -12.627 35.955 1.00 90.50 87 MET A N 1
ATOM 720 C CA . MET A 1 87 ? -30.078 -12.332 36.836 1.00 90.50 87 MET A CA 1
ATOM 721 C C . MET A 1 87 ? -30.229 -10.821 37.032 1.00 90.50 87 MET A C 1
ATOM 723 O O . MET A 1 87 ? -31.320 -10.282 36.858 1.00 90.50 87 MET A O 1
ATOM 727 N N . GLU A 1 88 ? -29.146 -10.102 37.330 1.00 90.12 88 GLU A N 1
ATOM 728 C CA . GLU A 1 88 ? -29.217 -8.650 37.497 1.00 90.12 88 GLU A CA 1
ATOM 729 C C . GLU A 1 88 ? -29.727 -7.948 36.234 1.00 90.12 88 GLU A C 1
ATOM 731 O O . GLU A 1 88 ? -30.605 -7.083 36.300 1.00 90.12 88 GLU A O 1
ATOM 736 N N . LEU A 1 89 ? -29.209 -8.344 35.071 1.00 89.94 89 LEU A N 1
ATOM 737 C CA . LEU A 1 89 ? -29.597 -7.758 33.795 1.00 89.94 89 LEU A CA 1
ATOM 738 C C . LEU A 1 89 ? -31.069 -8.017 33.463 1.00 89.94 89 LEU A C 1
ATOM 740 O O . LEU A 1 89 ? -31.760 -7.105 33.005 1.00 89.94 89 LEU A O 1
ATOM 744 N N . GLN A 1 90 ? -31.578 -9.214 33.751 1.00 87.25 90 GLN A N 1
ATOM 745 C CA . GLN A 1 90 ? -32.993 -9.545 33.569 1.00 87.25 90 GLN A CA 1
ATOM 746 C C . GLN A 1 90 ? -33.920 -8.625 34.374 1.00 87.25 90 GLN A C 1
ATOM 748 O O . GLN A 1 90 ? -34.975 -8.230 33.873 1.00 87.25 90 GLN A O 1
ATOM 753 N N . PHE A 1 91 ? -33.538 -8.275 35.607 1.00 79.75 91 PHE A N 1
ATOM 754 C CA . PHE A 1 91 ? -34.413 -7.544 36.526 1.00 79.75 91 PHE A CA 1
ATOM 755 C C . PHE A 1 91 ? -34.240 -6.024 36.491 1.00 79.75 91 PHE A C 1
ATOM 757 O O . PHE A 1 91 ? -35.220 -5.301 36.668 1.00 79.75 91 PHE A O 1
ATOM 764 N N . VAL A 1 92 ? -33.016 -5.517 36.315 1.00 79.12 92 VAL A N 1
ATOM 765 C CA . VAL A 1 92 ? -32.704 -4.100 36.579 1.00 79.12 92 VAL A CA 1
ATOM 766 C C . VAL A 1 92 ? -31.758 -3.453 35.555 1.00 79.12 92 VAL A C 1
ATOM 768 O O . VAL A 1 92 ? -31.279 -2.349 35.801 1.00 79.12 92 VAL A O 1
ATOM 771 N N . ALA A 1 93 ? -31.529 -4.060 34.380 1.00 73.19 93 ALA A N 1
ATOM 772 C CA . ALA A 1 93 ? -30.594 -3.538 33.364 1.00 73.19 93 ALA A CA 1
ATOM 773 C C . ALA A 1 93 ? -30.805 -2.065 32.961 1.00 73.19 93 ALA A C 1
ATOM 775 O O . ALA A 1 93 ? -29.839 -1.373 32.656 1.00 73.19 93 ALA A O 1
ATOM 776 N N . ALA A 1 94 ? -32.049 -1.575 32.949 1.00 69.25 94 ALA A N 1
ATOM 777 C CA . ALA A 1 94 ? -32.365 -0.199 32.543 1.00 69.25 94 ALA A CA 1
ATOM 778 C C . ALA A 1 94 ? -32.273 0.831 33.689 1.00 69.25 94 ALA A C 1
ATOM 780 O O . ALA A 1 94 ? -32.595 2.002 33.486 1.00 69.25 94 ALA A O 1
ATOM 781 N N . LEU A 1 95 ? -31.918 0.403 34.904 1.00 79.31 95 LEU A N 1
ATOM 782 C CA . LEU A 1 95 ? -31.906 1.240 36.103 1.00 79.31 95 LEU A CA 1
ATOM 783 C C . LEU A 1 95 ? -30.472 1.614 36.490 1.00 79.31 95 LEU A C 1
ATOM 785 O O . LEU A 1 95 ? -29.519 0.889 36.205 1.00 79.31 95 LEU A O 1
ATOM 789 N N . ASN A 1 96 ? -30.317 2.766 37.148 1.00 80.19 96 ASN A N 1
ATOM 790 C CA . ASN A 1 96 ? -29.006 3.236 37.578 1.00 80.19 96 ASN A CA 1
ATOM 791 C C . ASN A 1 96 ? -28.510 2.389 38.760 1.00 80.19 96 ASN A C 1
ATOM 793 O O . ASN A 1 96 ? -29.111 2.409 39.836 1.00 80.19 96 ASN A O 1
ATOM 797 N N . ARG A 1 97 ? -27.431 1.634 38.541 1.00 88.25 97 ARG A N 1
ATOM 798 C CA . ARG A 1 97 ? -26.835 0.707 39.511 1.00 88.25 97 ARG A CA 1
ATOM 799 C C . ARG A 1 97 ? -25.453 1.219 39.935 1.00 88.25 97 ARG A C 1
ATOM 801 O O . ARG A 1 97 ? -24.660 1.549 39.054 1.00 88.25 97 ARG A O 1
ATOM 808 N N . PRO A 1 98 ? -25.131 1.258 41.242 1.00 89.69 98 PRO A N 1
ATOM 809 C CA . PRO A 1 98 ? -23.827 1.721 41.724 1.00 89.69 98 PRO A CA 1
ATOM 810 C C . PRO A 1 98 ? -22.628 0.941 41.181 1.00 89.69 98 PRO A C 1
ATOM 812 O O . PRO A 1 98 ? -21.610 1.533 40.820 1.00 89.69 98 PRO A O 1
ATOM 815 N N . LEU A 1 99 ? -22.728 -0.389 41.154 1.00 91.00 99 LEU A N 1
ATOM 816 C CA . LEU A 1 99 ? -21.662 -1.272 40.691 1.00 91.00 99 LEU A CA 1
ATOM 817 C C . LEU A 1 99 ? -22.279 -2.434 39.910 1.00 91.00 99 LEU A C 1
ATOM 819 O O . LEU A 1 99 ? -22.447 -3.512 40.472 1.00 91.00 99 LEU A O 1
ATOM 823 N N . PRO A 1 100 ? -22.652 -2.224 38.638 1.00 92.12 100 PRO A N 1
ATOM 824 C CA . PRO A 1 100 ? -23.308 -3.263 37.857 1.00 92.12 100 PRO A CA 1
ATOM 825 C C . PRO A 1 100 ? -22.443 -4.528 37.774 1.00 92.12 100 PRO A C 1
ATOM 827 O O . PRO A 1 100 ? -21.233 -4.440 37.531 1.00 92.12 100 PRO A O 1
ATOM 830 N N . ALA A 1 101 ? -23.052 -5.695 37.974 1.00 91.69 101 ALA A N 1
ATOM 831 C CA . ALA A 1 101 ? -22.348 -6.970 38.037 1.00 91.69 101 ALA A CA 1
ATOM 832 C C . ALA A 1 101 ? -21.631 -7.292 36.719 1.00 91.69 101 ALA A C 1
ATOM 834 O O . ALA A 1 101 ? -20.505 -7.781 36.747 1.00 91.69 101 ALA A O 1
ATOM 835 N N . GLU A 1 102 ? -22.222 -6.950 35.569 1.00 91.38 102 GLU A N 1
ATOM 836 C CA . GLU A 1 102 ? -21.592 -7.148 34.261 1.00 91.38 102 GLU A CA 1
ATOM 837 C C . GLU A 1 102 ? -20.317 -6.312 34.083 1.00 91.38 102 GLU A C 1
ATOM 839 O O . GLU A 1 102 ? -19.367 -6.757 33.444 1.00 91.38 102 GLU A O 1
ATOM 844 N N . GLU A 1 103 ? -20.259 -5.119 34.685 1.00 91.88 103 GLU A N 1
ATOM 845 C CA . GLU A 1 103 ? -19.069 -4.266 34.618 1.00 91.88 103 GLU A CA 1
ATOM 846 C C . GLU A 1 103 ? -17.947 -4.792 35.504 1.00 91.88 103 GLU A C 1
ATOM 848 O O . GLU A 1 103 ? -16.778 -4.742 35.120 1.00 91.88 103 GLU A O 1
ATOM 853 N N . LEU A 1 104 ? -18.298 -5.279 36.697 1.00 90.44 104 LEU A N 1
ATOM 854 C CA . LEU A 1 104 ? -17.334 -5.898 37.600 1.00 90.44 104 LEU A CA 1
ATOM 855 C C . LEU A 1 104 ? -16.770 -7.177 36.977 1.00 90.44 104 LEU A C 1
ATOM 857 O O . LEU A 1 104 ? -15.557 -7.373 36.969 1.00 90.44 104 LEU A O 1
ATOM 861 N N . TYR A 1 105 ? -17.642 -7.994 36.390 1.00 90.62 105 TYR A N 1
ATOM 862 C CA . TYR A 1 105 ? -17.265 -9.215 35.697 1.00 90.62 105 TYR A CA 1
ATOM 863 C C . TYR A 1 105 ? -16.345 -8.929 34.499 1.00 90.62 105 TYR A C 1
ATOM 865 O O . TYR A 1 105 ? -15.310 -9.579 34.361 1.00 90.62 105 TYR A O 1
ATOM 873 N N . LEU A 1 106 ? -16.641 -7.904 33.686 1.00 90.94 106 LEU A N 1
ATOM 874 C CA . LEU A 1 106 ? -15.752 -7.464 32.604 1.00 90.94 106 LEU A CA 1
ATOM 875 C C . LEU A 1 106 ? -14.370 -7.054 33.128 1.00 90.94 106 LEU A C 1
ATOM 877 O O . LEU A 1 106 ? -13.361 -7.516 32.603 1.00 90.94 106 LEU A O 1
ATOM 881 N N . SER A 1 107 ? -14.321 -6.217 34.169 1.00 89.62 107 SER A N 1
ATOM 882 C CA . SER A 1 107 ? -13.060 -5.791 34.794 1.00 89.62 107 SER A CA 1
ATOM 883 C C . SER A 1 107 ? -12.222 -6.995 35.222 1.00 89.62 107 SER A C 1
ATOM 885 O O . SER A 1 107 ? -11.031 -7.052 34.937 1.00 89.62 107 SER A O 1
ATOM 887 N N . GLN A 1 108 ? -12.857 -7.979 35.862 1.00 88.06 108 GLN A N 1
ATOM 888 C CA . GLN A 1 108 ? -12.195 -9.197 36.315 1.00 88.06 108 GLN A CA 1
ATOM 889 C C . GLN A 1 108 ? -11.712 -10.062 35.143 1.00 88.06 108 GLN A C 1
ATOM 891 O O . GLN A 1 108 ? -10.626 -10.623 35.239 1.00 88.06 108 GLN A O 1
ATOM 896 N N . ILE A 1 109 ? -12.463 -10.158 34.037 1.00 88.38 109 ILE A N 1
ATOM 897 C CA . ILE A 1 109 ? -12.010 -10.860 32.822 1.00 88.38 109 ILE A CA 1
ATOM 898 C C . ILE A 1 109 ? -10.761 -10.189 32.240 1.00 88.38 109 ILE A C 1
ATOM 900 O O . ILE A 1 109 ? -9.790 -10.878 31.932 1.00 88.38 109 ILE A O 1
ATOM 904 N N . LEU A 1 110 ? -10.773 -8.861 32.096 1.00 87.19 110 LEU A N 1
ATOM 905 C CA . LEU A 1 110 ? -9.676 -8.114 31.469 1.00 87.19 110 LEU A CA 1
ATOM 906 C C . LEU A 1 110 ? -8.389 -8.116 32.317 1.00 87.19 110 LEU A C 1
ATOM 908 O O . LEU A 1 110 ? -7.287 -8.077 31.763 1.00 87.19 110 LEU A O 1
ATOM 912 N N . ASP A 1 111 ? -8.521 -8.199 33.643 1.00 84.25 111 ASP A N 1
ATOM 913 C CA . ASP A 1 111 ? -7.391 -8.270 34.577 1.00 84.25 111 ASP A CA 1
ATOM 914 C C . ASP A 1 111 ? -6.885 -9.697 34.847 1.00 84.25 111 ASP A C 1
ATOM 916 O O . ASP A 1 111 ? -5.814 -9.869 35.442 1.00 84.25 111 ASP A O 1
ATOM 920 N N . ASN A 1 112 ? -7.604 -10.738 34.415 1.00 79.25 112 ASN A N 1
ATOM 921 C CA . ASN A 1 112 ? -7.244 -12.113 34.746 1.00 79.25 112 ASN A CA 1
ATOM 922 C C . ASN A 1 112 ? -6.044 -12.616 33.928 1.00 79.25 112 ASN A C 1
ATOM 924 O O . ASN A 1 112 ? -6.181 -13.107 32.813 1.00 79.25 112 ASN A O 1
ATOM 928 N N . ARG A 1 113 ? -4.851 -12.557 34.529 1.00 73.56 113 ARG A N 1
ATOM 929 C CA . ARG A 1 113 ? -3.595 -13.046 33.928 1.00 73.56 113 ARG A CA 1
ATOM 930 C C . ARG A 1 113 ? -3.383 -14.557 34.035 1.00 73.56 113 ARG A C 1
ATOM 932 O O . ARG A 1 113 ? -2.416 -15.061 33.479 1.00 73.56 113 ARG A O 1
ATOM 939 N N . SER A 1 114 ? -4.227 -15.263 34.785 1.00 77.00 114 SER A N 1
ATOM 940 C CA . SER A 1 114 ? -4.055 -16.697 35.063 1.00 77.00 114 SER A CA 1
ATOM 941 C C . SER A 1 114 ? -4.768 -17.615 34.068 1.00 77.00 114 SER A C 1
ATOM 943 O O . SER A 1 114 ? -4.623 -18.830 34.149 1.00 77.00 114 SER A O 1
ATOM 945 N N . VAL A 1 115 ? -5.541 -17.042 33.143 1.00 79.81 115 VAL A N 1
ATOM 946 C CA . VAL A 1 115 ? -6.386 -17.768 32.192 1.00 79.81 115 VAL A CA 1
ATOM 947 C C . VAL A 1 115 ? -5.816 -17.630 30.786 1.00 79.81 115 VAL A C 1
ATOM 949 O O . VAL A 1 115 ? -5.303 -16.575 30.415 1.00 79.81 115 VAL A O 1
ATOM 952 N N . GLU A 1 116 ? -5.915 -18.699 29.996 1.00 81.38 116 GLU A N 1
ATOM 953 C CA . GLU A 1 116 ? -5.509 -18.678 28.593 1.00 81.38 116 GLU A CA 1
ATOM 954 C C . GLU A 1 116 ? -6.309 -17.643 27.790 1.00 81.38 116 GLU A C 1
ATOM 956 O O . GLU A 1 116 ? -7.522 -17.489 27.941 1.00 81.38 116 GLU A O 1
ATOM 961 N N . LEU A 1 117 ? -5.627 -16.943 26.886 1.00 79.31 117 LEU A N 1
ATOM 962 C CA . LEU A 1 117 ? -6.197 -15.834 26.116 1.00 79.31 117 LEU A CA 1
ATOM 963 C C . LEU A 1 117 ? -7.403 -16.245 25.262 1.00 79.31 117 LEU A C 1
ATOM 965 O O . LEU A 1 117 ? -8.380 -15.498 25.183 1.00 79.31 117 LEU A O 1
ATOM 969 N N . ALA A 1 118 ? -7.371 -17.446 24.680 1.00 77.75 118 ALA A N 1
ATOM 970 C CA . ALA A 1 118 ? -8.496 -17.996 23.927 1.00 77.75 118 ALA A CA 1
ATOM 971 C C . ALA A 1 118 ? -9.760 -18.106 24.799 1.00 77.75 118 ALA A C 1
ATOM 973 O O . ALA A 1 118 ? -10.864 -17.780 24.362 1.00 77.75 118 ALA A O 1
ATOM 974 N N . GLN A 1 119 ? -9.596 -18.486 26.068 1.00 83.06 119 GLN A N 1
ATOM 975 C CA . GLN A 1 119 ? -10.698 -18.600 27.016 1.00 83.06 119 GLN A CA 1
ATOM 976 C C . GLN A 1 119 ? -11.219 -17.226 27.465 1.00 83.06 119 GLN A C 1
ATOM 978 O O . GLN A 1 119 ? -12.430 -17.054 27.623 1.00 83.06 119 GLN A O 1
ATOM 983 N N . ILE A 1 120 ? -10.333 -16.233 27.610 1.00 84.00 120 ILE A N 1
ATOM 984 C CA . ILE A 1 120 ? -10.716 -14.835 27.871 1.00 84.00 120 ILE A CA 1
ATOM 985 C C . ILE A 1 120 ? -11.605 -14.304 26.742 1.00 84.00 120 ILE A C 1
ATOM 987 O O . ILE A 1 120 ? -12.638 -13.691 27.014 1.00 84.00 120 ILE A O 1
ATOM 991 N N . HIS A 1 121 ? -11.243 -14.574 25.483 1.00 81.50 121 HIS A N 1
ATOM 992 C CA . HIS A 1 121 ? -12.052 -14.188 24.330 1.00 81.50 121 HIS A CA 1
ATOM 993 C C . HIS A 1 121 ? -13.461 -14.795 24.403 1.00 81.50 121 HIS A C 1
ATOM 995 O O . HIS A 1 121 ? -14.439 -14.056 24.325 1.00 81.50 121 HIS A O 1
ATOM 1001 N N . VAL A 1 122 ? -13.589 -16.103 24.660 1.00 85.38 122 VAL A N 1
ATOM 1002 C CA . VAL A 1 122 ? -14.899 -16.767 24.819 1.00 85.38 122 VAL A CA 1
ATOM 1003 C C . VAL A 1 122 ? -15.745 -16.101 25.910 1.00 85.38 122 VAL A C 1
ATOM 1005 O O . VAL A 1 122 ? -16.919 -15.805 25.691 1.00 85.38 122 VAL A O 1
ATOM 1008 N N . TRP A 1 123 ? -15.154 -15.793 27.066 1.00 88.69 123 TRP A N 1
ATOM 1009 C CA . TRP A 1 123 ? -15.884 -15.157 28.166 1.00 88.69 123 TRP A CA 1
ATOM 1010 C C . TRP A 1 123 ? -16.347 -13.737 27.850 1.00 88.69 123 TRP A C 1
ATOM 1012 O O . TRP A 1 123 ? -17.440 -13.348 28.270 1.00 88.69 123 TRP A O 1
ATOM 1022 N N . LEU A 1 124 ? -15.544 -12.970 27.109 1.00 88.50 124 LEU A N 1
ATOM 1023 C CA . LEU A 1 124 ? -15.961 -11.669 26.590 1.00 88.50 124 LEU A CA 1
ATOM 1024 C C . LEU A 1 124 ? -17.171 -11.835 25.668 1.00 88.50 124 LEU A C 1
ATOM 1026 O O . LEU A 1 124 ? -18.171 -11.143 25.841 1.00 88.50 124 LEU A O 1
ATOM 1030 N N . VAL A 1 125 ? -17.128 -12.789 24.739 1.00 88.44 125 VAL A N 1
ATOM 1031 C CA . VAL A 1 125 ? -18.243 -13.043 23.819 1.00 88.44 125 VAL A CA 1
ATOM 1032 C C . VAL A 1 125 ? -19.537 -13.359 24.557 1.00 88.44 125 VAL A C 1
ATOM 1034 O O . VAL A 1 125 ? -20.562 -12.733 24.287 1.00 88.44 125 VAL A O 1
ATOM 1037 N N . GLU A 1 126 ? -19.492 -14.280 25.515 1.00 91.00 126 GLU A N 1
ATOM 1038 C CA . GLU A 1 126 ? -20.668 -14.689 26.286 1.00 91.00 126 GLU A CA 1
ATOM 1039 C C . GLU A 1 126 ? -21.246 -13.525 27.106 1.00 91.00 126 GLU A C 1
ATOM 1041 O O . GLU A 1 126 ? -22.463 -13.323 27.130 1.00 91.00 126 GLU A O 1
ATOM 1046 N N . LEU A 1 127 ? -20.387 -12.702 27.723 1.00 91.25 127 LEU A N 1
ATOM 1047 C CA . LEU A 1 127 ? -20.809 -11.515 28.473 1.00 91.25 127 LEU A CA 1
ATOM 1048 C C . LEU A 1 127 ? -21.549 -10.512 27.589 1.00 91.25 127 LEU A C 1
ATOM 1050 O O . LEU A 1 127 ? -22.642 -10.059 27.933 1.00 91.25 127 LEU A O 1
ATOM 1054 N N . PHE A 1 128 ? -20.971 -10.166 26.444 1.00 91.31 128 PHE A N 1
ATOM 1055 C CA . PHE A 1 128 ? -21.558 -9.171 25.555 1.00 91.31 128 PHE A CA 1
ATOM 1056 C C . PHE A 1 128 ? -22.814 -9.699 24.852 1.00 91.31 128 PHE A C 1
ATOM 1058 O O . PHE A 1 128 ? -23.761 -8.938 24.664 1.00 91.31 128 PHE A O 1
ATOM 1065 N N . GLN A 1 129 ? -22.896 -10.997 24.538 1.00 91.25 129 GLN A N 1
ATOM 1066 C CA . GLN A 1 129 ? -24.136 -11.616 24.053 1.00 91.25 129 GLN A CA 1
ATOM 1067 C C . GLN A 1 129 ? -25.259 -11.534 25.093 1.00 91.25 129 GLN A C 1
ATOM 1069 O O . GLN A 1 129 ? -26.385 -11.157 24.761 1.00 91.25 129 GLN A O 1
ATOM 1074 N N . MET A 1 130 ? -24.951 -11.825 26.359 1.00 92.56 130 MET A N 1
ATOM 1075 C CA . MET A 1 130 ? -25.892 -11.669 27.465 1.00 92.56 130 MET A CA 1
ATOM 1076 C C . MET A 1 130 ? -26.335 -10.208 27.618 1.00 92.56 130 MET A C 1
ATOM 1078 O O . MET A 1 130 ? -27.529 -9.932 27.712 1.00 92.56 130 MET A O 1
ATOM 1082 N N . MET A 1 131 ? -25.406 -9.251 27.579 1.00 91.88 131 MET A N 1
ATOM 1083 C CA . MET A 1 131 ? -25.756 -7.830 27.622 1.00 91.8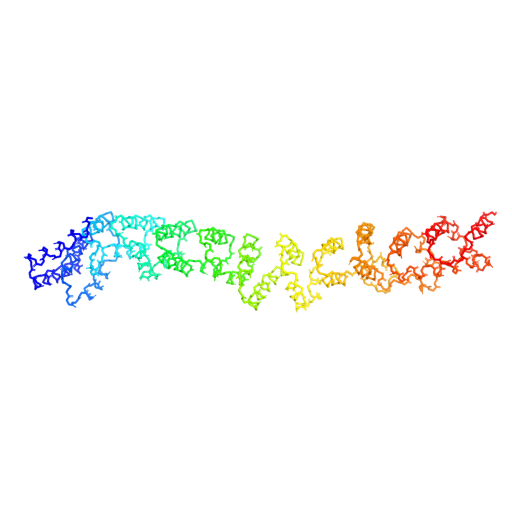8 131 MET A CA 1
ATOM 1084 C C . MET A 1 131 ? -26.649 -7.426 26.441 1.00 91.88 131 MET A C 1
ATOM 1086 O O . MET A 1 131 ? -27.672 -6.780 26.658 1.00 91.88 131 MET A O 1
ATOM 1090 N N . LYS A 1 132 ? -26.324 -7.854 25.213 1.00 90.88 132 LYS A N 1
ATOM 1091 C CA . LYS A 1 132 ? -27.124 -7.590 24.005 1.00 90.88 132 LYS A CA 1
ATOM 1092 C C . LYS A 1 132 ? -28.549 -8.139 24.123 1.00 90.88 132 LYS A C 1
ATOM 1094 O O . LYS A 1 132 ? -29.484 -7.514 23.634 1.00 90.88 132 LYS A O 1
ATOM 1099 N N . LYS A 1 133 ? -28.729 -9.281 24.797 1.00 90.88 133 LYS A N 1
ATOM 1100 C CA . LYS A 1 133 ? -30.041 -9.907 25.029 1.00 90.88 133 LYS A CA 1
ATOM 1101 C C . LYS A 1 133 ? -30.957 -9.069 25.930 1.00 90.88 133 LYS A C 1
ATOM 1103 O O . LYS A 1 133 ? -32.165 -9.055 25.704 1.00 90.88 133 LYS A O 1
ATOM 1108 N N . TYR A 1 134 ? -30.411 -8.387 26.940 1.00 89.81 134 TYR A N 1
ATOM 1109 C CA . TYR A 1 134 ? -31.213 -7.707 27.971 1.00 89.81 134 TYR A CA 1
ATOM 1110 C C . TYR A 1 134 ? -31.160 -6.172 27.928 1.00 89.81 134 TYR A C 1
ATOM 1112 O O . TYR A 1 134 ? -32.045 -5.523 28.488 1.00 89.81 134 TYR A O 1
ATOM 1120 N N . MET A 1 135 ? -30.168 -5.572 27.262 1.00 86.94 135 MET A N 1
ATOM 1121 C CA . MET A 1 135 ? -29.998 -4.118 27.170 1.00 86.94 135 MET A CA 1
ATOM 1122 C C . MET A 1 135 ? -30.414 -3.573 25.802 1.00 86.94 135 MET A C 1
ATOM 1124 O O . MET A 1 135 ? -29.837 -3.921 24.777 1.00 86.94 135 MET A O 1
ATOM 1128 N N . SER A 1 136 ? -31.355 -2.627 25.784 1.00 85.00 136 SER A N 1
ATOM 1129 C CA . SER A 1 136 ? -31.787 -1.966 24.544 1.00 85.00 136 SER A CA 1
ATOM 1130 C C . SER A 1 136 ? -30.765 -0.971 23.982 1.00 85.00 136 SER A C 1
ATOM 1132 O O . SER A 1 136 ? -30.767 -0.718 22.786 1.00 85.00 136 SER A O 1
ATOM 1134 N N . ASN A 1 137 ? -29.897 -0.402 24.823 1.00 87.88 137 ASN A N 1
ATOM 1135 C CA . ASN A 1 137 ? -28.819 0.521 24.442 1.00 87.88 137 ASN A CA 1
ATOM 1136 C C . ASN A 1 137 ? -27.438 -0.160 24.461 1.00 87.88 137 ASN A C 1
ATOM 1138 O O . ASN A 1 137 ? -26.429 0.458 24.803 1.00 87.88 137 ASN A O 1
ATOM 1142 N N . PHE A 1 138 ? -27.400 -1.454 24.131 1.00 91.00 138 PHE A N 1
ATOM 1143 C CA . PHE A 1 138 ? -26.197 -2.277 24.210 1.00 91.00 138 PHE A CA 1
ATOM 1144 C C . PHE A 1 138 ? -24.993 -1.667 23.478 1.00 91.00 138 PHE A C 1
ATOM 1146 O O . PHE A 1 138 ? -23.919 -1.612 24.065 1.00 91.00 138 PHE A O 1
ATOM 1153 N N . SER A 1 139 ? -25.156 -1.174 22.245 1.00 91.75 139 SER A N 1
ATOM 1154 C CA . SER A 1 139 ? -24.034 -0.647 21.452 1.00 91.75 139 SER A CA 1
ATOM 1155 C C . SER A 1 139 ? -23.354 0.553 22.124 1.00 91.75 139 SER A C 1
ATOM 1157 O O . SER A 1 139 ? -22.129 0.574 22.240 1.00 91.75 139 SER A O 1
ATOM 1159 N N . GLU A 1 140 ? -24.134 1.493 22.666 1.00 91.50 140 GLU A N 1
ATOM 1160 C CA . GLU A 1 140 ? -23.607 2.640 23.417 1.00 91.50 140 GLU A CA 1
ATOM 1161 C C . GLU A 1 140 ? -22.923 2.184 24.713 1.00 91.50 140 GLU A C 1
ATOM 1163 O O . GLU A 1 140 ? -21.829 2.643 25.056 1.00 91.50 140 GLU A O 1
ATOM 1168 N N . LYS A 1 141 ? -23.540 1.229 25.421 1.00 90.38 141 LYS A N 1
ATOM 1169 C CA . LYS A 1 141 ? -22.984 0.678 26.657 1.00 90.38 141 LYS A CA 1
ATOM 1170 C C . LYS A 1 141 ? -21.667 -0.057 26.409 1.00 90.38 141 LYS A C 1
ATOM 1172 O O . LYS A 1 141 ? -20.737 0.110 27.192 1.00 90.38 141 LYS A O 1
ATOM 1177 N N . ALA A 1 142 ? -21.572 -0.831 25.331 1.00 91.88 142 ALA A N 1
ATOM 1178 C CA . ALA A 1 142 ? -20.369 -1.554 24.945 1.00 91.88 142 ALA A CA 1
ATOM 1179 C C . ALA A 1 142 ? -19.192 -0.591 24.744 1.00 91.88 142 ALA A C 1
ATOM 1181 O O . ALA A 1 142 ? -18.144 -0.775 25.361 1.00 91.88 142 ALA A O 1
ATOM 1182 N N . VAL A 1 143 ? -19.392 0.479 23.965 1.00 92.81 143 VAL A N 1
ATOM 1183 C CA . VAL A 1 143 ? -18.381 1.532 23.763 1.00 92.81 143 VAL A CA 1
ATOM 1184 C C . VAL A 1 143 ? -17.951 2.143 25.098 1.00 92.81 143 VAL A C 1
ATOM 1186 O O . VAL A 1 143 ? -16.759 2.193 25.393 1.00 92.81 143 VAL A O 1
ATOM 1189 N N . ALA A 1 144 ? -18.909 2.539 25.943 1.00 92.62 144 ALA A N 1
ATOM 1190 C CA . ALA A 1 144 ? -18.614 3.159 27.235 1.00 92.62 144 ALA A CA 1
ATOM 1191 C C . ALA A 1 144 ? -17.797 2.246 28.169 1.00 92.62 144 ALA A C 1
ATOM 1193 O O . ALA A 1 144 ? -16.960 2.728 28.934 1.00 92.62 144 ALA A O 1
ATOM 1194 N N . LEU A 1 145 ? -18.016 0.927 28.117 1.00 92.75 145 LEU A N 1
ATOM 1195 C CA . LEU A 1 145 ? -17.241 -0.027 28.909 1.00 92.75 145 LEU A CA 1
ATOM 1196 C C . LEU A 1 145 ? -15.805 -0.167 28.419 1.00 92.75 145 LEU A C 1
ATOM 1198 O O . LEU A 1 145 ? -14.892 -0.154 29.242 1.00 92.75 145 LEU A O 1
ATOM 1202 N N . PHE A 1 146 ? -15.587 -0.252 27.108 1.00 91.50 146 PHE A N 1
ATOM 1203 C CA . PHE A 1 146 ? -14.231 -0.310 26.566 1.00 91.50 146 PHE A CA 1
ATOM 1204 C C . PHE A 1 146 ? -13.459 0.994 26.789 1.00 91.50 146 PHE A C 1
ATOM 1206 O O . PHE A 1 146 ? -12.278 0.945 27.123 1.00 91.50 146 PHE A O 1
ATOM 1213 N N . GLU A 1 147 ? -14.118 2.154 26.719 1.00 92.00 147 GLU A N 1
ATOM 1214 C CA . GLU A 1 147 ? -13.502 3.433 27.097 1.00 92.00 147 GLU A CA 1
ATOM 1215 C C . GLU A 1 147 ? -13.127 3.471 28.587 1.00 92.00 147 GLU A C 1
ATOM 1217 O O . GLU A 1 147 ? -12.033 3.918 28.948 1.00 92.00 147 GLU A O 1
ATOM 1222 N N . LYS A 1 148 ? -14.010 2.966 29.457 1.00 92.50 148 LYS A N 1
ATOM 1223 C CA . LYS A 1 148 ? -13.783 2.899 30.906 1.00 92.50 148 LYS A CA 1
ATOM 1224 C C . LYS A 1 148 ? -12.618 1.976 31.273 1.00 92.50 148 LYS A C 1
ATOM 1226 O O . LYS A 1 148 ? -11.814 2.354 32.120 1.00 92.50 148 LYS A O 1
ATOM 1231 N N . PHE A 1 149 ? -12.519 0.812 30.632 1.00 91.75 149 PHE A N 1
ATOM 1232 C CA . PHE A 1 149 ? -11.489 -0.208 30.878 1.00 91.75 149 PHE A CA 1
ATOM 1233 C C . PHE A 1 149 ? -10.395 -0.227 29.798 1.00 91.75 149 PHE A C 1
ATOM 1235 O O . PHE A 1 149 ? -9.847 -1.271 29.436 1.00 91.75 149 PHE A O 1
ATOM 1242 N N . ARG A 1 150 ? -10.082 0.946 29.234 1.00 92.00 150 ARG A N 1
ATOM 1243 C CA . ARG A 1 150 ? -9.134 1.084 28.118 1.00 92.00 150 ARG A CA 1
ATOM 1244 C C . ARG A 1 150 ? -7.722 0.596 28.445 1.00 92.00 150 ARG A C 1
ATOM 1246 O O . ARG A 1 150 ? -7.017 0.128 27.557 1.00 92.00 150 ARG A O 1
ATOM 1253 N N . VAL A 1 151 ? -7.291 0.707 29.705 1.00 90.69 151 VAL A N 1
ATOM 1254 C CA . VAL A 1 151 ? -5.937 0.314 30.130 1.00 90.69 151 VAL A CA 1
ATOM 1255 C C . VAL A 1 151 ? -5.832 -1.207 30.204 1.00 90.69 151 VAL A C 1
ATOM 1257 O O . VAL A 1 151 ? -4.877 -1.795 29.702 1.00 90.69 151 VAL A O 1
ATOM 1260 N N . GLU A 1 152 ? -6.839 -1.851 30.775 1.00 89.50 152 GLU A N 1
ATOM 1261 C CA . GLU A 1 152 ? -6.945 -3.296 30.912 1.00 89.50 152 GLU A CA 1
ATOM 1262 C C . GLU A 1 152 ? -7.108 -3.945 29.531 1.00 89.50 152 GLU A C 1
ATOM 1264 O O . GLU A 1 152 ? -6.377 -4.878 29.187 1.00 89.50 152 GLU A O 1
ATOM 1269 N N . PHE A 1 153 ? -7.966 -3.367 28.681 1.00 89.44 153 PHE A N 1
ATOM 1270 C CA . PHE A 1 153 ? -8.107 -3.760 27.279 1.00 89.44 153 PHE A CA 1
ATOM 1271 C C . PHE A 1 153 ? -6.794 -3.633 26.502 1.00 89.44 153 PHE A C 1
ATOM 1273 O O . PHE A 1 153 ? -6.420 -4.520 25.729 1.00 89.44 153 PHE A O 1
ATOM 1280 N N . LEU A 1 154 ? -6.052 -2.546 26.719 1.00 87.94 154 LEU A N 1
ATOM 1281 C CA . LEU A 1 154 ? -4.754 -2.362 26.091 1.00 87.94 154 LEU A CA 1
ATOM 1282 C C . LEU A 1 154 ? -3.767 -3.472 26.485 1.00 87.94 154 LEU A C 1
ATOM 1284 O O . LEU A 1 154 ? -3.006 -3.966 25.654 1.00 87.94 154 LEU A O 1
ATOM 1288 N N . LEU A 1 155 ? -3.746 -3.851 27.759 1.00 87.56 155 LEU A N 1
ATOM 1289 C CA . LEU A 1 155 ? -2.872 -4.919 28.230 1.00 87.56 155 LEU A CA 1
ATOM 1290 C C . LEU A 1 155 ? -3.284 -6.278 27.658 1.00 87.56 155 LEU A C 1
ATOM 1292 O O . LEU A 1 155 ? -2.408 -7.050 27.279 1.00 87.56 155 LEU A O 1
ATOM 1296 N N . LEU A 1 156 ? -4.588 -6.556 27.561 1.00 87.25 156 LEU A N 1
ATOM 1297 C CA . LEU A 1 156 ? -5.105 -7.775 26.940 1.00 87.25 156 LEU A CA 1
ATOM 1298 C C . LEU A 1 156 ? -4.742 -7.846 25.451 1.00 87.25 156 LEU A C 1
ATOM 1300 O O . LEU A 1 156 ? -4.141 -8.819 25.008 1.00 87.25 156 LEU A O 1
ATOM 1304 N N . SER A 1 157 ? -5.047 -6.799 24.683 1.00 86.56 157 SER A N 1
ATOM 1305 C CA . SER A 1 157 ? -4.817 -6.763 23.229 1.00 86.56 157 SER A CA 1
ATOM 1306 C C . SER A 1 157 ? -3.351 -6.960 22.829 1.00 86.56 157 SER A C 1
ATOM 1308 O O . SER A 1 157 ? -3.077 -7.510 21.765 1.00 86.56 157 SER A O 1
ATOM 1310 N N . ARG A 1 158 ? -2.397 -6.573 23.687 1.00 85.31 158 ARG A N 1
ATOM 1311 C CA . ARG A 1 158 ? -0.963 -6.851 23.492 1.00 85.31 158 ARG A CA 1
ATOM 1312 C C . ARG A 1 158 ? -0.604 -8.331 23.599 1.00 85.31 158 ARG A C 1
ATOM 1314 O O . ARG A 1 158 ? 0.388 -8.739 23.009 1.00 85.31 158 ARG A O 1
ATOM 1321 N N . GLN A 1 159 ? -1.355 -9.090 24.389 1.00 85.25 159 GLN A N 1
ATOM 1322 C CA . GLN A 1 159 ? -1.087 -10.500 24.658 1.00 85.25 159 GLN A CA 1
ATOM 1323 C C . GLN A 1 159 ? -1.758 -11.414 23.630 1.00 85.25 159 GLN A C 1
ATOM 1325 O O . GLN A 1 159 ? -1.228 -12.484 23.360 1.00 85.25 159 GLN A O 1
ATOM 1330 N N . LEU A 1 160 ? -2.881 -10.983 23.043 1.00 83.88 160 LEU A N 1
ATOM 1331 C CA . LEU A 1 160 ? -3.611 -11.745 22.028 1.00 83.88 160 LEU A CA 1
ATOM 1332 C C . LEU A 1 160 ? -2.737 -12.079 20.809 1.00 83.88 160 LEU A C 1
ATOM 1334 O O . LEU A 1 160 ? -2.032 -11.214 20.272 1.00 83.88 160 LEU A O 1
ATOM 1338 N N . ASP A 1 161 ? -2.855 -13.320 20.341 1.00 85.06 161 ASP A N 1
ATOM 1339 C CA . ASP A 1 161 ? -2.375 -13.730 19.024 1.00 85.06 161 ASP A CA 1
ATOM 1340 C C . ASP A 1 161 ? -3.176 -13.050 17.894 1.00 85.06 161 ASP A C 1
ATOM 1342 O O . ASP A 1 161 ? -4.181 -12.367 18.120 1.00 85.06 161 ASP A O 1
ATOM 1346 N N . ASP A 1 162 ? -2.702 -13.211 16.663 1.00 85.81 162 ASP A N 1
ATOM 1347 C CA . ASP A 1 162 ? -3.244 -12.517 15.496 1.00 85.81 162 ASP A CA 1
ATOM 1348 C C . ASP A 1 162 ? -4.675 -12.957 15.143 1.00 85.81 162 ASP A C 1
ATOM 1350 O O . ASP A 1 162 ? -5.499 -12.117 14.774 1.00 85.81 162 ASP A O 1
ATOM 1354 N N . GLU A 1 163 ? -5.005 -14.244 15.298 1.00 85.12 163 GLU A N 1
ATOM 1355 C CA . GLU A 1 163 ? -6.354 -14.764 15.035 1.00 85.12 163 GLU A CA 1
ATOM 1356 C C . GLU A 1 163 ? -7.347 -14.237 16.072 1.00 85.12 163 GLU A C 1
ATOM 1358 O O . GLU A 1 163 ? -8.423 -13.747 15.720 1.00 85.12 163 GLU A O 1
ATOM 1363 N N . SER A 1 164 ? -6.949 -14.241 17.343 1.00 84.75 164 SER A N 1
ATOM 1364 C CA . SER A 1 164 ? -7.734 -13.707 18.451 1.00 84.75 164 SER A CA 1
ATOM 1365 C C . SER A 1 164 ? -7.964 -12.196 18.320 1.00 84.75 164 SER A C 1
ATOM 1367 O O . SER A 1 164 ? -9.071 -11.718 18.573 1.00 84.75 164 SER A O 1
ATOM 1369 N N . LYS A 1 165 ? -6.958 -11.422 17.879 1.00 87.56 165 LYS A N 1
ATOM 1370 C CA . LYS A 1 165 ? -7.124 -9.984 17.583 1.00 87.56 165 LYS A CA 1
ATOM 1371 C C . LYS A 1 165 ? -8.138 -9.757 16.467 1.00 87.56 165 LYS A C 1
ATOM 1373 O O . LYS A 1 165 ? -8.991 -8.877 16.591 1.00 87.56 165 LYS A O 1
ATOM 1378 N N . LEU A 1 166 ? -8.046 -10.537 15.391 1.00 89.12 166 LEU A N 1
ATOM 1379 C CA . LEU A 1 166 ? -8.943 -10.431 14.245 1.00 89.12 166 LEU A CA 1
ATOM 1380 C C . LEU A 1 166 ? -10.392 -10.748 14.634 1.00 89.12 166 LEU A C 1
ATOM 1382 O O . LEU A 1 166 ? -11.301 -9.984 14.300 1.00 89.12 166 LEU A O 1
ATOM 1386 N N . ALA A 1 167 ? -10.597 -11.840 15.374 1.00 87.50 167 ALA A N 1
ATOM 1387 C CA . ALA A 1 167 ? -11.906 -12.246 15.872 1.00 87.50 167 ALA A CA 1
ATOM 1388 C C . ALA A 1 167 ? -12.519 -11.165 16.772 1.00 87.50 167 ALA A C 1
ATOM 1390 O O . ALA A 1 167 ? -13.647 -10.729 16.533 1.00 87.50 167 ALA A O 1
ATOM 1391 N N . LEU A 1 168 ? -11.737 -10.652 17.728 1.00 86.62 168 LEU A N 1
ATOM 1392 C CA . LEU A 1 168 ? -12.177 -9.611 18.651 1.00 86.62 168 LEU A CA 1
ATOM 1393 C C . LEU A 1 168 ? -12.583 -8.324 17.919 1.00 86.62 168 LEU A C 1
ATOM 1395 O O . LEU A 1 168 ? -13.664 -7.795 18.169 1.00 86.62 168 LEU A O 1
ATOM 1399 N N . VAL A 1 169 ? -11.753 -7.825 16.995 1.00 90.25 169 VAL A N 1
ATOM 1400 C CA . VAL A 1 169 ? -12.066 -6.616 16.208 1.00 90.25 169 VAL A CA 1
ATOM 1401 C C . VAL A 1 169 ? -13.347 -6.805 15.401 1.00 90.25 169 VAL A C 1
ATOM 1403 O O . VAL A 1 169 ? -14.238 -5.958 15.460 1.00 90.25 169 VAL A O 1
ATOM 1406 N N . THR A 1 170 ? -13.460 -7.928 14.687 1.00 90.94 170 THR A N 1
ATOM 1407 C CA . THR A 1 170 ? -14.641 -8.251 13.873 1.00 90.94 170 THR A CA 1
ATOM 1408 C C . THR A 1 170 ? -15.903 -8.237 14.725 1.00 90.94 170 THR A C 1
ATOM 1410 O O . THR A 1 170 ? -16.911 -7.633 14.363 1.00 90.94 170 THR A O 1
ATOM 1413 N N . GLN A 1 171 ? -15.836 -8.866 15.894 1.00 88.94 171 GLN A N 1
ATOM 1414 C CA . GLN A 1 171 ? -16.985 -9.030 16.762 1.00 88.94 171 GLN A CA 1
ATOM 1415 C C . GLN A 1 171 ? -17.410 -7.729 17.454 1.00 88.94 171 GLN A C 1
ATOM 1417 O O . GLN A 1 171 ? -18.605 -7.464 17.574 1.00 88.94 171 GLN A O 1
ATOM 1422 N N . LEU A 1 172 ? -16.458 -6.879 17.848 1.00 89.62 172 LEU A N 1
ATOM 1423 C CA . LEU A 1 172 ? -16.746 -5.563 18.426 1.00 89.62 172 LEU A CA 1
ATOM 1424 C C . LEU A 1 172 ? -17.410 -4.614 17.422 1.00 89.62 172 LEU A C 1
ATOM 1426 O O . LEU A 1 172 ? -18.334 -3.875 17.779 1.00 89.62 172 LEU A O 1
ATOM 1430 N N . LEU A 1 173 ? -16.981 -4.659 16.160 1.00 91.06 173 LEU A N 1
ATOM 1431 C CA . LEU A 1 173 ? -17.628 -3.914 15.081 1.00 91.06 173 LEU A CA 1
ATOM 1432 C C . LEU A 1 173 ? -19.033 -4.465 14.801 1.00 91.06 173 LEU A C 1
ATOM 1434 O O . LEU A 1 173 ? -19.992 -3.701 14.752 1.00 91.06 173 LEU A O 1
ATOM 1438 N N . GLU A 1 174 ? -19.192 -5.787 14.737 1.00 90.94 174 GLU A N 1
ATOM 1439 C CA . GLU A 1 174 ? -20.492 -6.446 14.549 1.00 90.94 174 GLU A CA 1
ATOM 1440 C C . GLU A 1 174 ? -21.496 -6.113 15.672 1.00 90.94 174 GLU A C 1
ATOM 1442 O O . GLU A 1 174 ? -22.685 -5.918 15.426 1.00 90.94 174 GLU A O 1
ATOM 1447 N N . TRP A 1 175 ? -21.036 -5.991 16.918 1.00 89.69 175 TRP A N 1
ATOM 1448 C CA . TRP A 1 175 ? -21.870 -5.598 18.061 1.00 89.69 175 TRP A CA 1
ATOM 1449 C C . TRP A 1 175 ? -22.330 -4.140 18.040 1.00 89.69 175 TRP A C 1
ATOM 1451 O O . TRP A 1 175 ? -23.329 -3.799 18.681 1.00 89.69 175 TRP A O 1
ATOM 1461 N N . THR A 1 176 ? -21.615 -3.280 17.322 1.00 90.62 176 THR A N 1
ATOM 1462 C CA . THR A 1 176 ? -21.898 -1.842 17.260 1.00 90.62 176 THR A CA 1
ATOM 1463 C C . THR A 1 176 ? -22.470 -1.397 15.918 1.00 90.62 176 THR A C 1
ATOM 1465 O O . THR A 1 176 ? -22.927 -0.263 15.823 1.00 90.62 176 THR A O 1
ATOM 1468 N N . LYS A 1 177 ? -22.541 -2.288 14.919 1.00 89.81 177 LYS A N 1
ATOM 1469 C CA . LYS A 1 177 ? -22.970 -1.978 13.546 1.00 89.81 177 LYS A CA 1
ATOM 1470 C C . LYS A 1 177 ? -24.362 -1.351 13.431 1.00 89.81 177 LYS A C 1
ATOM 1472 O O . LYS A 1 177 ? -24.597 -0.554 12.530 1.00 89.81 177 LYS A O 1
ATOM 1477 N N . ASP A 1 178 ? -25.275 -1.728 14.327 1.00 87.12 178 ASP A N 1
ATOM 1478 C CA . ASP A 1 178 ? -26.680 -1.312 14.269 1.00 87.12 178 ASP A CA 1
ATOM 1479 C C . ASP A 1 178 ? -26.868 0.150 14.744 1.00 87.12 178 ASP A C 1
ATOM 1481 O O . ASP A 1 178 ? -27.920 0.741 14.507 1.00 87.12 178 ASP A O 1
ATOM 1485 N N . ASP A 1 179 ? -25.850 0.755 15.378 1.00 90.56 179 ASP A N 1
ATOM 1486 C CA . ASP A 1 179 ? -25.819 2.171 15.767 1.00 90.56 179 ASP A CA 1
ATOM 1487 C C . ASP A 1 179 ? -24.584 2.883 15.173 1.00 90.56 179 ASP A C 1
ATOM 1489 O O . ASP A 1 179 ? -23.472 2.723 15.690 1.00 90.56 179 ASP A O 1
ATOM 1493 N N . PRO A 1 180 ? -24.748 3.731 14.136 1.00 89.88 180 PRO A N 1
ATOM 1494 C CA . PRO A 1 180 ? -23.630 4.376 13.446 1.00 89.88 180 PRO A CA 1
ATOM 1495 C C . PRO A 1 180 ? -22.691 5.165 14.367 1.00 89.88 180 PRO A C 1
ATOM 1497 O O . PRO A 1 180 ? -21.475 5.126 14.186 1.00 89.88 180 PRO A O 1
ATOM 1500 N N . LYS A 1 181 ? -23.232 5.846 15.389 1.00 92.38 181 LYS A N 1
ATOM 1501 C CA . LYS A 1 181 ? -22.426 6.639 16.334 1.00 92.38 181 LYS A CA 1
ATOM 1502 C C . LYS A 1 181 ? -21.538 5.750 17.203 1.00 92.38 181 LYS A C 1
ATOM 1504 O O . LYS A 1 181 ? -20.362 6.058 17.393 1.00 92.38 181 LYS A O 1
ATOM 1509 N N . SER A 1 182 ? -22.084 4.659 17.739 1.00 92.25 182 SER A N 1
ATOM 1510 C CA . SER A 1 182 ? -21.305 3.685 18.510 1.00 92.25 182 SER A CA 1
ATOM 1511 C C . SER A 1 182 ? -20.305 2.945 17.629 1.00 92.25 182 SER A C 1
ATOM 1513 O O . SER A 1 182 ? -19.168 2.758 18.054 1.00 92.25 182 SER A O 1
ATOM 1515 N N . SER A 1 183 ? -20.686 2.583 16.400 1.00 90.94 183 SER A N 1
ATOM 1516 C CA . SER A 1 183 ? -19.785 1.946 15.435 1.00 90.94 183 SER A CA 1
ATOM 1517 C C . SER A 1 183 ? -18.572 2.823 15.125 1.00 90.94 183 SER A C 1
ATOM 1519 O O . SER A 1 183 ? -17.447 2.326 15.129 1.00 90.94 183 SER A O 1
ATOM 1521 N N . GLU A 1 184 ? -18.771 4.125 14.907 1.00 90.62 184 GLU A N 1
ATOM 1522 C CA . GLU A 1 184 ? -17.681 5.071 14.648 1.00 90.62 184 GLU A CA 1
ATOM 1523 C C . GLU A 1 184 ? -16.749 5.212 15.862 1.00 90.62 184 GLU A C 1
ATOM 1525 O O . GLU A 1 184 ? -15.524 5.124 15.731 1.00 90.62 184 GLU A O 1
ATOM 1530 N N . LYS A 1 185 ? -17.314 5.369 17.068 1.00 92.50 185 LYS A N 1
ATOM 1531 C CA . LYS A 1 185 ? -16.525 5.438 18.309 1.00 92.50 185 LYS A CA 1
ATOM 1532 C C . LYS A 1 185 ? -15.742 4.152 18.567 1.00 92.50 185 LYS A C 1
ATOM 1534 O O . LYS A 1 185 ? -14.567 4.222 18.922 1.00 92.50 185 LYS A O 1
ATOM 1539 N N . MET A 1 186 ? -16.363 2.991 18.351 1.00 92.94 186 MET A N 1
ATOM 1540 C CA . MET A 1 186 ? -15.707 1.692 18.487 1.00 92.94 186 MET A CA 1
ATOM 1541 C C . MET A 1 186 ? -14.563 1.546 17.482 1.00 92.94 186 MET A C 1
ATOM 1543 O O . MET A 1 186 ? -13.456 1.185 17.866 1.00 92.94 186 MET A O 1
ATOM 1547 N N . ALA A 1 187 ? -14.784 1.899 16.213 1.00 91.06 187 ALA A N 1
ATOM 1548 C CA . ALA A 1 187 ? -13.737 1.882 15.194 1.00 91.06 187 ALA A CA 1
ATOM 1549 C C . ALA A 1 187 ? -12.548 2.781 15.576 1.00 91.06 187 ALA A C 1
ATOM 1551 O O . ALA A 1 187 ? -11.390 2.373 15.463 1.00 91.06 187 ALA A O 1
ATOM 1552 N N . LYS A 1 188 ? -12.819 3.985 16.101 1.00 90.56 188 LYS A N 1
ATOM 1553 C CA . LYS A 1 188 ? -11.782 4.901 16.598 1.00 90.56 188 LYS A CA 1
ATOM 1554 C C . LYS A 1 188 ? -11.008 4.312 17.781 1.00 90.56 188 LYS A C 1
ATOM 1556 O O . LYS A 1 188 ? -9.781 4.395 17.799 1.00 90.56 188 LYS A O 1
ATOM 1561 N N . PHE A 1 189 ? -11.705 3.685 18.727 1.00 91.12 189 PHE A N 1
ATOM 1562 C CA . PHE A 1 189 ? -11.091 2.994 19.859 1.00 91.12 189 PHE A CA 1
ATOM 1563 C C . PHE A 1 189 ? -10.179 1.848 19.388 1.00 91.12 189 PHE A C 1
ATOM 1565 O O . PHE A 1 189 ? -9.004 1.790 19.748 1.00 91.12 189 PHE A O 1
ATOM 1572 N N . LEU A 1 190 ? -10.669 0.970 18.511 1.00 92.00 190 LEU A N 1
ATOM 1573 C CA . LEU A 1 190 ? -9.885 -0.152 17.982 1.00 92.00 190 LEU A CA 1
ATOM 1574 C C . LEU A 1 190 ? -8.668 0.318 17.180 1.00 92.00 190 LEU A C 1
ATOM 1576 O O . LEU A 1 190 ? -7.591 -0.274 17.288 1.00 92.00 190 LEU A O 1
ATOM 1580 N N . ASN A 1 191 ? -8.808 1.412 16.430 1.00 90.00 191 ASN A N 1
ATOM 1581 C CA . ASN A 1 191 ? -7.687 2.045 15.751 1.00 90.00 191 ASN A CA 1
ATOM 1582 C C . ASN A 1 191 ? -6.572 2.447 16.734 1.00 90.00 191 ASN A C 1
ATOM 1584 O O . ASN A 1 191 ? -5.417 2.072 16.541 1.00 90.00 191 ASN A O 1
ATOM 1588 N N . GLU A 1 192 ? -6.918 3.167 17.804 1.00 88.44 192 GLU A N 1
ATOM 1589 C CA . GLU A 1 192 ? -5.960 3.679 18.792 1.00 88.44 192 GLU A CA 1
ATOM 1590 C C . GLU A 1 192 ? -5.233 2.561 19.556 1.00 88.44 192 GLU A C 1
ATOM 1592 O O . GLU A 1 192 ? -4.014 2.617 19.750 1.00 88.44 192 GLU A O 1
ATOM 1597 N N . TYR A 1 193 ? -5.967 1.527 19.976 1.00 87.88 193 TYR A N 1
ATOM 1598 C CA . TYR A 1 193 ? -5.444 0.516 20.899 1.00 87.88 193 TYR A CA 1
ATOM 1599 C C . TYR A 1 193 ? -4.904 -0.744 20.223 1.00 87.88 193 TYR A C 1
ATOM 1601 O O . TYR A 1 193 ? -4.036 -1.393 20.805 1.00 87.88 193 TYR A O 1
ATOM 1609 N N . ILE A 1 194 ? -5.355 -1.075 19.011 1.00 89.00 194 ILE A N 1
ATOM 1610 C CA . ILE A 1 194 ? -4.889 -2.257 18.275 1.00 89.00 194 ILE A CA 1
ATOM 1611 C C . ILE A 1 194 ? -4.097 -1.827 17.046 1.00 89.00 194 ILE A C 1
ATOM 1613 O O . ILE A 1 194 ? -2.904 -2.119 16.952 1.00 89.00 194 ILE A O 1
ATOM 1617 N N . ILE A 1 195 ? -4.727 -1.114 16.111 1.00 88.81 195 ILE A N 1
ATOM 1618 C CA . ILE A 1 195 ? -4.152 -1.008 14.768 1.00 88.81 195 ILE A CA 1
ATOM 1619 C C . ILE A 1 195 ? -2.900 -0.130 14.722 1.00 88.81 195 ILE A C 1
ATOM 1621 O O . ILE A 1 195 ? -1.872 -0.554 14.196 1.00 88.81 195 ILE A O 1
ATOM 1625 N N . ILE A 1 196 ? -2.938 1.057 15.336 1.00 87.25 196 ILE A N 1
ATOM 1626 C CA . ILE A 1 196 ? -1.786 1.972 15.404 1.00 87.25 196 ILE A CA 1
ATOM 1627 C C . ILE A 1 196 ? -0.552 1.270 15.985 1.00 87.25 196 ILE A C 1
ATOM 1629 O O . ILE A 1 196 ? 0.571 1.522 15.547 1.00 87.25 196 ILE A O 1
ATOM 1633 N N . ARG A 1 197 ? -0.758 0.355 16.935 1.00 85.06 197 ARG A N 1
ATOM 1634 C CA . ARG A 1 197 ? 0.321 -0.407 17.568 1.00 85.06 197 ARG A CA 1
ATOM 1635 C C . ARG A 1 197 ? 0.881 -1.500 16.678 1.00 85.06 197 ARG A C 1
ATOM 1637 O O . ARG A 1 197 ? 2.085 -1.731 16.734 1.00 85.06 197 ARG A O 1
ATOM 1644 N N . ILE A 1 198 ? 0.035 -2.155 15.884 1.00 87.94 198 ILE A N 1
ATOM 1645 C CA . ILE A 1 198 ? 0.501 -3.096 14.860 1.00 87.94 198 ILE A CA 1
ATOM 1646 C C . ILE A 1 198 ? 1.391 -2.335 13.875 1.00 87.94 198 ILE A C 1
ATOM 1648 O O . ILE A 1 198 ? 2.519 -2.750 13.651 1.00 87.94 198 ILE A O 1
ATOM 1652 N N . ILE A 1 199 ? 0.963 -1.165 13.387 1.00 88.06 199 ILE A N 1
ATOM 1653 C CA . ILE A 1 199 ? 1.784 -0.330 12.489 1.00 88.06 199 ILE A CA 1
ATOM 1654 C C . ILE A 1 199 ? 3.118 0.063 13.141 1.00 88.06 199 ILE A C 1
ATOM 1656 O O . ILE A 1 199 ? 4.161 0.014 12.491 1.00 88.06 199 ILE A O 1
ATOM 1660 N N . ASP A 1 200 ? 3.098 0.468 14.414 1.00 85.81 200 ASP A N 1
ATOM 1661 C CA . ASP A 1 200 ? 4.305 0.921 15.113 1.00 85.81 200 ASP A CA 1
ATOM 1662 C C . ASP A 1 200 ? 5.350 -0.175 15.312 1.00 85.81 200 ASP A C 1
ATOM 1664 O O . ASP A 1 200 ? 6.553 0.109 15.268 1.00 85.81 200 ASP A O 1
ATOM 1668 N N . ASN A 1 201 ? 4.888 -1.405 15.529 1.00 84.00 201 ASN A N 1
ATOM 1669 C CA . ASN A 1 201 ? 5.734 -2.534 15.898 1.00 84.00 201 ASN A CA 1
ATOM 1670 C C . ASN A 1 201 ? 5.967 -3.524 14.752 1.00 84.00 201 ASN A C 1
ATOM 1672 O O . ASN A 1 201 ? 6.769 -4.437 14.926 1.00 84.00 201 ASN A O 1
ATOM 1676 N N . ALA A 1 202 ? 5.297 -3.350 13.609 1.00 85.25 202 ALA A N 1
ATOM 1677 C CA . ALA A 1 202 ? 5.386 -4.276 12.492 1.00 85.25 202 ALA A CA 1
ATOM 1678 C C . ALA A 1 202 ? 6.822 -4.422 11.993 1.00 85.25 202 ALA A C 1
ATOM 1680 O O . ALA A 1 202 ? 7.478 -3.450 11.601 1.00 85.25 202 ALA A O 1
ATOM 1681 N N . ASN A 1 203 ? 7.284 -5.665 12.002 1.00 82.69 203 ASN A N 1
ATOM 1682 C CA . ASN A 1 203 ? 8.608 -6.051 11.532 1.00 82.69 203 ASN A CA 1
ATOM 1683 C C . ASN A 1 203 ? 8.596 -7.385 10.772 1.00 82.69 203 ASN A C 1
ATOM 1685 O O . ASN A 1 203 ? 9.649 -7.837 10.322 1.00 82.69 203 ASN A O 1
ATOM 1689 N N . SER A 1 204 ? 7.424 -8.006 10.627 1.00 84.94 204 SER A N 1
ATOM 1690 C CA . SER A 1 204 ? 7.262 -9.319 10.020 1.00 84.94 204 SER A CA 1
ATOM 1691 C C . SER A 1 204 ? 6.127 -9.341 8.998 1.00 84.94 204 SER A C 1
ATOM 1693 O O . SER A 1 204 ? 5.175 -8.562 9.061 1.00 84.94 204 SER A O 1
ATOM 1695 N N . THR A 1 205 ? 6.195 -10.293 8.067 1.00 85.56 205 THR A N 1
ATOM 1696 C CA . THR A 1 205 ? 5.114 -10.562 7.105 1.00 85.56 205 THR A CA 1
ATOM 1697 C C . THR A 1 205 ? 3.806 -10.957 7.792 1.00 85.56 205 THR A C 1
ATOM 1699 O O . THR A 1 205 ? 2.739 -10.642 7.277 1.00 85.56 205 THR A O 1
ATOM 1702 N N . LYS A 1 206 ? 3.868 -11.567 8.984 1.00 86.06 206 LYS A N 1
ATOM 1703 C CA . LYS A 1 206 ? 2.679 -11.880 9.792 1.00 86.06 206 LYS A CA 1
ATOM 1704 C C . LYS A 1 206 ? 1.946 -10.618 10.250 1.00 86.06 206 LYS A C 1
ATOM 1706 O O . LYS A 1 206 ? 0.728 -10.549 10.117 1.00 86.06 206 LYS A O 1
ATOM 1711 N N . ASP A 1 207 ? 2.680 -9.602 10.712 1.00 85.12 207 ASP A N 1
ATOM 1712 C CA . ASP A 1 207 ? 2.082 -8.322 11.125 1.00 85.12 207 ASP A CA 1
ATOM 1713 C C . ASP A 1 207 ? 1.385 -7.635 9.949 1.00 85.12 207 ASP A C 1
ATOM 1715 O O . ASP A 1 207 ? 0.300 -7.070 10.093 1.00 85.12 207 ASP A O 1
ATOM 1719 N N . SER A 1 208 ? 2.005 -7.711 8.770 1.00 87.56 208 SER A N 1
ATOM 1720 C CA . SER A 1 208 ? 1.422 -7.235 7.520 1.00 87.56 208 SER A CA 1
ATOM 1721 C C . SER A 1 208 ? 0.143 -7.990 7.151 1.00 87.56 208 SER A C 1
ATOM 1723 O O . SER A 1 208 ? -0.879 -7.360 6.874 1.00 87.56 208 SER A O 1
ATOM 1725 N N . ASP A 1 209 ? 0.158 -9.325 7.207 1.00 89.38 209 ASP A N 1
ATOM 1726 C CA . ASP A 1 209 ? -1.013 -10.156 6.915 1.00 89.38 209 ASP A CA 1
ATOM 1727 C C . ASP A 1 209 ? -2.179 -9.833 7.852 1.00 89.38 209 ASP A C 1
ATOM 1729 O O . ASP A 1 209 ? -3.321 -9.691 7.402 1.00 89.38 209 ASP A O 1
ATOM 1733 N N . LEU A 1 210 ? -1.900 -9.685 9.150 1.00 88.94 210 LEU A N 1
ATOM 1734 C CA . LEU A 1 210 ? -2.895 -9.275 10.133 1.00 88.94 210 LEU A CA 1
ATOM 1735 C C . LEU A 1 210 ? -3.444 -7.881 9.806 1.00 88.94 210 LEU A C 1
ATOM 1737 O O . LEU A 1 210 ? -4.662 -7.697 9.764 1.00 88.94 210 LEU A O 1
ATOM 1741 N N . LEU A 1 211 ? -2.569 -6.906 9.549 1.00 89.06 211 LEU A N 1
ATOM 1742 C CA . LEU A 1 211 ? -2.969 -5.535 9.241 1.00 89.06 211 LEU A CA 1
ATOM 1743 C C . LEU A 1 211 ? -3.828 -5.459 7.972 1.00 89.06 211 LEU A C 1
ATOM 1745 O O . LEU A 1 211 ? -4.813 -4.724 7.943 1.00 89.06 211 LEU A O 1
ATOM 1749 N N . PHE A 1 212 ? -3.488 -6.241 6.948 1.00 88.19 212 PHE A N 1
ATOM 1750 C CA . PHE A 1 212 ? -4.245 -6.325 5.703 1.00 88.19 212 PHE A CA 1
ATOM 1751 C C . PHE A 1 212 ? -5.636 -6.937 5.917 1.00 88.19 212 PHE A C 1
ATOM 1753 O O . PHE A 1 212 ? -6.630 -6.419 5.415 1.00 88.19 212 PHE A O 1
ATOM 1760 N N . LYS A 1 213 ? -5.751 -8.006 6.713 1.00 89.81 213 LYS A N 1
ATOM 1761 C CA . LYS A 1 213 ? -7.066 -8.567 7.074 1.00 89.81 213 LYS A CA 1
ATOM 1762 C C . LYS A 1 213 ? -7.901 -7.563 7.877 1.00 89.81 213 LYS A C 1
ATOM 1764 O O . LYS A 1 213 ? -9.096 -7.413 7.634 1.00 89.81 213 LYS A O 1
ATOM 1769 N N . LEU A 1 214 ? -7.276 -6.832 8.800 1.00 88.94 214 LEU A N 1
ATOM 1770 C CA . LEU A 1 214 ? -7.948 -5.800 9.592 1.00 88.94 214 LEU A CA 1
ATOM 1771 C C . LEU A 1 214 ? -8.408 -4.611 8.734 1.00 88.94 214 LEU A C 1
ATOM 1773 O O . LEU A 1 214 ? -9.500 -4.094 8.966 1.00 88.94 214 LEU A O 1
ATOM 1777 N N . SER A 1 215 ? -7.639 -4.202 7.719 1.00 84.88 215 SER A N 1
ATOM 1778 C CA . SER A 1 215 ? -8.046 -3.128 6.803 1.00 84.88 215 SER A CA 1
ATOM 1779 C C . SER A 1 215 ? -9.220 -3.521 5.904 1.00 84.88 215 SER A C 1
ATOM 1781 O O . SER A 1 215 ? -9.998 -2.651 5.516 1.00 84.88 215 SER A O 1
ATOM 1783 N N . GLN A 1 216 ? -9.398 -4.814 5.615 1.00 84.75 216 GLN A N 1
ATOM 1784 C CA . GLN A 1 216 ? -10.582 -5.324 4.916 1.00 84.75 216 GLN A CA 1
ATOM 1785 C C . GLN A 1 216 ? -11.844 -5.265 5.786 1.00 84.75 216 GLN A C 1
ATOM 1787 O O . GLN A 1 216 ? -12.916 -4.937 5.283 1.00 84.75 216 GLN A O 1
ATOM 1792 N N . ILE A 1 217 ? -11.723 -5.554 7.086 1.00 86.00 217 ILE A N 1
ATOM 1793 C CA . ILE A 1 217 ? -12.849 -5.512 8.037 1.00 86.00 217 ILE A CA 1
ATOM 1794 C C . ILE A 1 217 ? -13.221 -4.069 8.396 1.00 86.00 217 ILE A C 1
ATOM 1796 O O . ILE A 1 217 ? -14.396 -3.754 8.571 1.00 86.00 217 ILE A O 1
ATOM 1800 N N . MET A 1 218 ? -12.228 -3.181 8.489 1.00 82.38 218 MET A N 1
ATOM 1801 C CA . MET A 1 218 ? -12.415 -1.777 8.850 1.00 82.38 218 MET A CA 1
ATOM 1802 C C . MET A 1 218 ? -11.811 -0.853 7.780 1.00 82.38 218 MET A C 1
ATOM 1804 O O . MET A 1 218 ? -10.737 -0.291 7.988 1.00 82.38 218 MET A O 1
ATOM 1808 N N . PRO A 1 219 ? -12.485 -0.631 6.635 1.00 73.06 219 PRO A N 1
ATOM 1809 C CA . PRO A 1 219 ? -11.933 0.189 5.552 1.00 73.06 219 PRO A CA 1
ATOM 1810 C C . PRO A 1 219 ? -11.599 1.624 5.978 1.00 73.06 219 PRO A C 1
ATOM 1812 O O . PRO A 1 219 ? -10.581 2.175 5.555 1.00 73.06 219 PRO A O 1
ATOM 1815 N N . SER A 1 220 ? -12.399 2.200 6.884 1.00 68.44 220 SER A N 1
ATOM 1816 C CA . SER A 1 220 ? -12.203 3.541 7.459 1.00 68.44 220 SER A CA 1
ATOM 1817 C C . SER A 1 220 ? -10.897 3.702 8.250 1.00 68.44 220 SER A C 1
ATOM 1819 O O . SER A 1 220 ? -10.463 4.825 8.499 1.00 68.44 220 SER A O 1
ATOM 1821 N N . PHE A 1 221 ? -10.236 2.604 8.633 1.00 69.81 221 PHE A N 1
ATOM 1822 C CA . PHE A 1 221 ? -8.913 2.658 9.253 1.00 69.81 221 PHE A CA 1
ATOM 1823 C C . PHE A 1 221 ? -7.819 3.049 8.260 1.00 69.81 221 PHE A C 1
ATOM 1825 O O . PHE A 1 221 ? -6.887 3.769 8.635 1.00 69.81 221 PHE A O 1
ATOM 1832 N N . SER A 1 222 ? -7.923 2.565 7.020 1.00 62.59 222 SER A N 1
ATOM 1833 C CA . SER A 1 222 ? -6.861 2.727 6.033 1.00 62.59 222 SER A CA 1
ATOM 1834 C C . SER A 1 222 ? -6.595 4.208 5.767 1.00 62.59 222 SER A C 1
ATOM 1836 O O . SER A 1 222 ? -5.460 4.645 5.919 1.00 62.59 222 SER A O 1
ATOM 1838 N N . SER A 1 223 ? -7.635 5.013 5.537 1.00 65.44 223 SER A N 1
ATOM 1839 C CA . SER A 1 223 ? -7.510 6.454 5.281 1.00 65.44 223 SER A CA 1
ATOM 1840 C C . SER A 1 223 ? -6.815 7.216 6.415 1.00 65.44 223 SER A C 1
ATOM 1842 O O . SER A 1 223 ? -5.940 8.034 6.156 1.00 65.44 223 SER A O 1
ATOM 1844 N N . ASN A 1 224 ? -7.141 6.910 7.675 1.00 69.69 224 ASN A N 1
ATOM 1845 C CA . ASN A 1 224 ? -6.617 7.648 8.830 1.00 69.69 224 ASN A CA 1
ATOM 1846 C C . ASN A 1 224 ? -5.162 7.307 9.174 1.00 69.69 224 ASN A C 1
ATOM 1848 O O . ASN A 1 224 ? -4.493 8.083 9.854 1.00 69.69 224 ASN A O 1
ATOM 1852 N N . ASN A 1 225 ? -4.665 6.148 8.736 1.00 82.38 225 ASN A N 1
ATOM 1853 C CA . ASN A 1 225 ? -3.334 5.666 9.106 1.00 82.38 225 ASN A CA 1
ATOM 1854 C C . ASN A 1 225 ? -2.396 5.473 7.917 1.00 82.38 225 ASN A C 1
ATOM 1856 O O . ASN A 1 225 ? -1.232 5.124 8.129 1.00 82.38 225 ASN A O 1
ATOM 1860 N N . VAL A 1 226 ? -2.862 5.749 6.693 1.00 80.31 226 VAL A N 1
ATOM 1861 C CA . VAL A 1 226 ? -2.054 5.694 5.469 1.00 80.31 226 VAL A CA 1
ATOM 1862 C C . VAL A 1 226 ? -0.744 6.442 5.651 1.00 80.31 226 VAL A C 1
ATOM 1864 O O . VAL A 1 226 ? 0.296 5.864 5.369 1.00 80.31 226 VAL A O 1
ATOM 1867 N N . PHE A 1 227 ? -0.751 7.661 6.198 1.00 79.38 227 PHE A N 1
ATOM 1868 C CA . PHE A 1 227 ? 0.494 8.403 6.405 1.00 79.38 227 PHE A CA 1
ATOM 1869 C C . PHE A 1 227 ? 1.485 7.638 7.286 1.00 79.38 227 PHE A C 1
ATOM 1871 O O . PHE A 1 227 ? 2.658 7.490 6.953 1.00 79.38 227 PHE A O 1
ATOM 1878 N N . LYS A 1 228 ? 1.002 7.075 8.395 1.00 85.50 228 LYS A N 1
ATOM 1879 C CA . LYS A 1 228 ? 1.844 6.328 9.327 1.00 85.50 228 LYS A CA 1
ATOM 1880 C C . LYS A 1 228 ? 2.422 5.063 8.688 1.00 85.50 228 LYS A C 1
ATOM 1882 O O . LYS A 1 228 ? 3.579 4.728 8.934 1.00 85.50 228 LYS A O 1
ATOM 1887 N N . MET A 1 229 ? 1.635 4.395 7.847 1.00 87.06 229 MET A N 1
ATOM 1888 C CA . MET A 1 229 ? 2.079 3.246 7.056 1.00 87.06 229 MET A CA 1
ATOM 1889 C C . MET A 1 229 ? 3.069 3.654 5.954 1.00 87.06 229 MET A C 1
ATOM 1891 O O . MET A 1 229 ? 4.067 2.967 5.768 1.00 87.06 229 MET A O 1
ATOM 1895 N N . LEU A 1 230 ? 2.852 4.789 5.280 1.00 84.38 230 LEU A N 1
ATOM 1896 C CA . LEU A 1 230 ? 3.742 5.335 4.246 1.00 84.38 230 LEU A CA 1
ATOM 1897 C C . LEU A 1 230 ? 5.127 5.700 4.793 1.00 84.38 230 LEU A C 1
ATOM 1899 O O . LEU A 1 230 ? 6.126 5.585 4.090 1.00 84.38 230 LEU A O 1
ATOM 1903 N N . MET A 1 231 ? 5.212 6.086 6.067 1.00 81.75 231 MET A N 1
ATOM 1904 C CA . MET A 1 231 ? 6.490 6.359 6.732 1.00 81.75 231 MET A CA 1
ATOM 1905 C C . MET A 1 231 ? 7.285 5.089 7.076 1.00 81.75 231 MET A C 1
ATOM 1907 O O . MET A 1 231 ? 8.423 5.173 7.543 1.00 81.75 231 MET A O 1
ATOM 1911 N N . ARG A 1 232 ? 6.719 3.899 6.848 1.00 84.75 232 ARG A N 1
ATOM 1912 C CA . ARG A 1 232 ? 7.357 2.606 7.107 1.00 84.75 232 ARG A CA 1
ATOM 1913 C C . ARG A 1 232 ? 7.632 1.906 5.777 1.00 84.75 232 ARG A C 1
ATOM 1915 O O . ARG A 1 232 ? 6.728 1.351 5.159 1.00 84.75 232 ARG A O 1
ATOM 1922 N N . ALA A 1 233 ? 8.907 1.861 5.383 1.00 80.75 233 ALA A N 1
ATOM 1923 C CA . ALA A 1 233 ? 9.347 1.236 4.129 1.00 80.75 233 ALA A CA 1
ATOM 1924 C C . ALA A 1 233 ? 8.821 -0.201 3.950 1.00 80.75 233 ALA A C 1
ATOM 1926 O O . ALA A 1 233 ? 8.482 -0.603 2.842 1.00 80.75 233 ALA A O 1
ATOM 1927 N N . PHE A 1 234 ? 8.696 -0.942 5.055 1.00 84.12 234 PHE A N 1
ATOM 1928 C CA . PHE A 1 234 ? 8.125 -2.285 5.083 1.00 84.12 234 PHE A CA 1
ATOM 1929 C C . PHE A 1 234 ? 6.751 -2.361 4.392 1.00 84.12 234 PHE A C 1
ATOM 1931 O O . PHE A 1 234 ? 6.594 -3.117 3.438 1.00 84.12 234 PHE A O 1
ATOM 1938 N N . PHE A 1 235 ? 5.788 -1.521 4.788 1.00 86.44 235 PHE A N 1
ATOM 1939 C CA . PHE A 1 235 ? 4.442 -1.542 4.202 1.00 86.44 235 PHE A CA 1
ATOM 1940 C C . PHE A 1 235 ? 4.400 -0.968 2.787 1.00 86.44 235 PHE A C 1
ATOM 1942 O O . PHE A 1 235 ? 3.657 -1.464 1.948 1.00 86.44 235 PHE A O 1
ATOM 1949 N N . VAL A 1 236 ? 5.204 0.061 2.505 1.00 84.94 236 VAL A N 1
ATOM 1950 C CA . VAL A 1 236 ? 5.255 0.700 1.179 1.00 84.94 236 VAL A CA 1
ATOM 1951 C C . VAL A 1 236 ? 5.741 -0.269 0.102 1.00 84.94 236 VAL A C 1
ATOM 1953 O O . VAL A 1 236 ? 5.297 -0.214 -1.047 1.00 84.94 236 VAL A O 1
ATOM 1956 N N . ASN A 1 237 ? 6.645 -1.176 0.461 1.00 84.12 237 ASN A N 1
ATOM 1957 C CA . ASN A 1 237 ? 7.197 -2.143 -0.478 1.00 84.12 237 ASN A CA 1
ATOM 1958 C C . ASN A 1 237 ? 6.248 -3.327 -0.730 1.00 84.12 237 ASN A C 1
ATOM 1960 O O . ASN A 1 237 ? 6.353 -3.971 -1.776 1.00 84.12 237 ASN A O 1
ATOM 1964 N N . GLU A 1 238 ? 5.279 -3.565 0.157 1.00 87.12 238 GLU A N 1
ATOM 1965 C CA . GLU A 1 238 ? 4.268 -4.605 -0.003 1.00 87.12 238 GLU A CA 1
ATOM 1966 C C . GLU A 1 238 ? 3.143 -4.201 -0.963 1.00 87.12 238 GLU A C 1
ATOM 1968 O O . GLU A 1 238 ? 2.283 -3.371 -0.665 1.00 87.12 238 GLU A O 1
ATOM 1973 N N . ILE A 1 239 ? 3.097 -4.872 -2.117 1.00 84.50 239 ILE A N 1
ATOM 1974 C CA . ILE A 1 239 ? 2.180 -4.540 -3.217 1.00 84.50 239 ILE A CA 1
ATOM 1975 C C . ILE A 1 239 ? 0.695 -4.618 -2.834 1.00 84.50 239 ILE A C 1
ATOM 1977 O O . ILE A 1 239 ? -0.128 -3.902 -3.394 1.00 84.50 239 ILE A O 1
ATOM 1981 N N . ARG A 1 240 ? 0.341 -5.436 -1.835 1.00 87.75 240 ARG A N 1
ATOM 1982 C CA . ARG A 1 240 ? -1.039 -5.586 -1.353 1.00 87.75 240 ARG A CA 1
ATOM 1983 C C . ARG A 1 240 ? -1.596 -4.294 -0.753 1.00 87.75 240 ARG A C 1
ATOM 1985 O O . ARG A 1 240 ? -2.794 -4.053 -0.855 1.00 87.75 240 ARG A O 1
ATOM 1992 N N . PHE A 1 241 ? -0.749 -3.445 -0.168 1.00 87.19 241 PHE A N 1
ATOM 1993 C CA . PHE A 1 241 ? -1.186 -2.165 0.396 1.00 87.19 241 PHE A CA 1
ATOM 1994 C C . PHE A 1 241 ? -1.248 -1.032 -0.629 1.00 87.19 241 PHE A C 1
ATOM 1996 O O . PHE A 1 241 ? -1.855 0.004 -0.354 1.00 87.19 241 PHE A O 1
ATOM 2003 N N . LEU A 1 242 ? -0.685 -1.227 -1.825 1.00 87.25 242 LEU A N 1
ATOM 2004 C CA . LEU A 1 242 ? -0.636 -0.199 -2.861 1.00 87.25 242 LEU A CA 1
ATOM 2005 C C . LEU A 1 242 ? -2.023 0.377 -3.216 1.00 87.25 242 LEU A C 1
ATOM 2007 O O . LEU A 1 242 ? -2.144 1.604 -3.232 1.00 87.25 242 LEU A O 1
ATOM 2011 N N . PRO A 1 243 ? -3.093 -0.423 -3.402 1.00 85.75 243 PRO A N 1
ATOM 2012 C CA . PRO A 1 243 ? -4.423 0.125 -3.668 1.00 85.75 243 PRO A CA 1
ATOM 2013 C C . PRO A 1 243 ? -4.932 1.054 -2.557 1.00 85.75 243 PRO A C 1
ATOM 2015 O O . PRO A 1 243 ? -5.540 2.083 -2.852 1.00 85.75 243 PRO A O 1
ATOM 2018 N N . PHE A 1 244 ? -4.640 0.739 -1.289 1.00 83.69 244 PHE A N 1
ATOM 2019 C CA . PHE A 1 244 ? -5.025 1.577 -0.150 1.00 83.69 244 PHE A CA 1
ATOM 2020 C C . PHE A 1 244 ? -4.281 2.914 -0.168 1.00 83.69 244 PHE A C 1
ATOM 2022 O O . PHE A 1 244 ? -4.899 3.959 0.033 1.00 83.69 244 PHE A O 1
ATOM 2029 N N . PHE A 1 245 ? -2.975 2.898 -0.461 1.00 87.06 245 PHE A N 1
ATOM 2030 C CA . PHE A 1 245 ? -2.182 4.121 -0.589 1.00 87.06 245 PHE A CA 1
ATOM 2031 C C . PHE A 1 245 ? -2.665 4.984 -1.753 1.00 87.06 245 PHE A C 1
ATOM 2033 O O . PHE A 1 245 ? -2.913 6.170 -1.561 1.00 87.06 245 PHE A O 1
ATOM 2040 N N . ILE A 1 246 ? -2.874 4.399 -2.936 1.00 86.56 246 ILE A N 1
ATOM 2041 C CA . ILE A 1 246 ? -3.358 5.137 -4.112 1.00 86.56 246 ILE A CA 1
ATOM 2042 C C . ILE A 1 246 ? -4.715 5.775 -3.821 1.00 86.56 246 ILE A C 1
ATOM 2044 O O . ILE A 1 246 ? -4.905 6.955 -4.112 1.00 86.56 246 ILE A O 1
ATOM 2048 N N . HIS A 1 247 ? -5.650 5.014 -3.246 1.00 84.81 247 HIS A N 1
ATOM 2049 C CA . HIS A 1 247 ? -6.978 5.522 -2.919 1.00 84.81 247 HIS A CA 1
ATOM 2050 C C . HIS A 1 247 ? -6.898 6.704 -1.950 1.00 84.81 247 HIS A C 1
ATOM 2052 O O . HIS A 1 247 ? -7.449 7.767 -2.235 1.00 84.81 247 HIS A O 1
ATOM 2058 N N . ALA A 1 248 ? -6.149 6.548 -0.856 1.00 82.62 248 ALA A N 1
ATOM 2059 C CA . ALA A 1 248 ? -5.985 7.589 0.147 1.00 82.62 248 ALA A CA 1
ATOM 2060 C C . ALA A 1 248 ? -5.336 8.855 -0.434 1.00 82.62 248 ALA A C 1
ATOM 2062 O O . ALA A 1 248 ? -5.872 9.948 -0.263 1.00 82.62 248 ALA A O 1
ATOM 2063 N N . ILE A 1 249 ? -4.250 8.717 -1.201 1.00 85.56 249 ILE A N 1
ATOM 2064 C CA . ILE A 1 249 ? -3.566 9.863 -1.814 1.00 85.56 249 ILE A CA 1
ATOM 2065 C C . ILE A 1 249 ? -4.467 10.554 -2.846 1.00 85.56 249 ILE A C 1
ATOM 2067 O O . ILE A 1 249 ? -4.543 11.781 -2.875 1.00 85.56 249 ILE A O 1
ATOM 2071 N N . LYS A 1 250 ? -5.201 9.802 -3.679 1.00 84.00 250 LYS A N 1
ATOM 2072 C CA . LYS A 1 250 ? -6.147 10.394 -4.641 1.00 84.00 250 LYS A CA 1
ATOM 2073 C C . LYS A 1 250 ? -7.291 11.131 -3.925 1.00 84.00 250 LYS A C 1
ATOM 2075 O O . LYS A 1 250 ? -7.693 12.192 -4.406 1.00 84.00 250 LYS A O 1
ATOM 2080 N N . SER A 1 251 ? -7.756 10.610 -2.784 1.00 83.81 251 SER A N 1
ATOM 2081 C CA . SER A 1 251 ? -8.845 11.179 -1.971 1.00 83.81 251 SER A CA 1
ATOM 2082 C C . SER A 1 251 ? -8.466 12.396 -1.121 1.00 83.81 251 SER A C 1
ATOM 2084 O O . SER A 1 251 ? -9.356 13.125 -0.690 1.00 83.81 251 SER A O 1
ATOM 2086 N N . GLU A 1 252 ? -7.172 12.634 -0.890 1.00 85.06 252 GLU A N 1
ATOM 2087 C CA . GLU A 1 252 ? -6.696 13.808 -0.155 1.00 85.06 252 GLU A CA 1
ATOM 2088 C C . GLU A 1 252 ? -7.169 15.099 -0.858 1.00 85.06 252 GLU A C 1
ATOM 2090 O O . GLU A 1 252 ? -7.361 15.131 -2.074 1.00 85.06 252 GLU A O 1
ATOM 2095 N N . SER A 1 253 ? -7.407 16.181 -0.124 1.00 84.81 253 SER A N 1
ATOM 2096 C CA . SER A 1 253 ? -7.799 17.467 -0.720 1.00 84.81 253 SER A CA 1
ATOM 2097 C C . SER A 1 253 ? -6.621 18.435 -0.817 1.00 84.81 253 SER A C 1
ATOM 2099 O O . SER A 1 253 ? -6.531 19.197 -1.780 1.00 84.81 253 SER A O 1
ATOM 2101 N N . SER A 1 254 ? -5.671 18.351 0.117 1.00 88.00 254 SER A N 1
ATOM 2102 C CA . SER A 1 254 ? -4.461 19.173 0.133 1.00 88.00 254 SER A CA 1
ATOM 2103 C C . SER A 1 254 ? -3.445 18.722 -0.921 1.00 88.00 254 SER A C 1
ATOM 2105 O O . SER A 1 254 ? -2.937 17.599 -0.882 1.00 88.00 254 SER A O 1
ATOM 2107 N N . LEU A 1 255 ? -3.103 19.611 -1.860 1.00 84.38 255 LEU A N 1
ATOM 2108 C CA . LEU A 1 255 ? -2.084 19.334 -2.880 1.00 84.38 255 LEU A CA 1
ATOM 2109 C C . LEU A 1 255 ? -0.697 19.108 -2.259 1.00 84.38 255 LEU A C 1
ATOM 2111 O O . LEU A 1 255 ? 0.030 18.222 -2.703 1.00 84.38 255 LEU A O 1
ATOM 2115 N N . GLU A 1 256 ? -0.351 19.873 -1.223 1.00 85.56 256 GLU A N 1
ATOM 2116 C CA . GLU A 1 256 ? 0.923 19.737 -0.505 1.00 85.56 256 GLU A CA 1
ATOM 2117 C C . GLU A 1 256 ? 1.030 18.351 0.137 1.00 85.56 256 GLU A C 1
ATOM 2119 O O . GLU A 1 256 ? 1.994 17.621 -0.090 1.00 85.56 256 GLU A O 1
ATOM 2124 N N . THR A 1 257 ? -0.021 17.928 0.838 1.00 84.00 257 THR A N 1
ATOM 2125 C CA . THR A 1 257 ? -0.073 16.623 1.506 1.00 84.00 257 THR A CA 1
ATOM 2126 C C . THR A 1 257 ? -0.050 15.469 0.498 1.00 84.00 257 THR A C 1
ATOM 2128 O O . THR A 1 257 ? 0.656 14.481 0.703 1.00 84.00 257 THR A O 1
ATOM 2131 N N . LYS A 1 258 ? -0.733 15.605 -0.651 1.00 85.12 258 LYS A N 1
ATOM 2132 C CA . LYS A 1 258 ? -0.621 14.634 -1.757 1.00 85.12 258 LYS A CA 1
ATOM 2133 C C . LYS A 1 258 ? 0.812 14.464 -2.231 1.00 85.12 258 LYS A C 1
ATOM 2135 O O . LYS A 1 258 ? 1.269 13.335 -2.408 1.00 85.12 258 LYS A O 1
ATOM 2140 N N . GLN A 1 259 ? 1.507 15.577 -2.459 1.00 83.56 259 GLN A N 1
ATOM 2141 C CA . GLN A 1 259 ? 2.889 15.558 -2.928 1.00 83.56 259 GLN A CA 1
ATOM 2142 C C . GLN A 1 259 ? 3.820 14.924 -1.896 1.00 83.56 259 GLN A C 1
ATOM 2144 O O . GLN A 1 259 ? 4.693 14.144 -2.277 1.00 83.56 259 GLN A O 1
ATOM 2149 N N . GLU A 1 260 ? 3.625 15.196 -0.605 1.00 85.12 260 GLU A N 1
ATOM 2150 C CA . GLU A 1 260 ? 4.370 14.540 0.474 1.00 85.12 260 GLU A CA 1
ATOM 2151 C C . GLU A 1 260 ? 4.168 13.020 0.465 1.00 85.12 260 GLU A C 1
ATOM 2153 O O . GLU A 1 260 ? 5.139 12.265 0.565 1.00 85.12 260 GLU A O 1
ATOM 2158 N N . TYR A 1 261 ? 2.931 12.554 0.285 1.00 87.06 261 TYR A N 1
ATOM 2159 C CA . TYR A 1 261 ? 2.620 11.124 0.310 1.00 87.06 261 TYR A CA 1
ATOM 2160 C C . TYR A 1 261 ? 3.182 10.387 -0.906 1.00 87.06 261 TYR A C 1
ATOM 2162 O O . TYR A 1 261 ? 3.825 9.346 -0.748 1.00 87.06 261 TYR A O 1
ATOM 2170 N N . TRP A 1 262 ? 3.016 10.946 -2.109 1.00 87.62 262 TRP A N 1
ATOM 2171 C CA . TRP A 1 262 ? 3.675 10.424 -3.309 1.00 87.62 262 TRP A CA 1
ATOM 2172 C C . TRP A 1 262 ? 5.198 10.431 -3.159 1.00 87.62 262 TRP A C 1
ATOM 2174 O O . TRP A 1 262 ? 5.860 9.463 -3.533 1.00 87.62 262 TRP A O 1
ATOM 2184 N N . SER A 1 263 ? 5.757 11.482 -2.551 1.00 85.75 263 SER A N 1
ATOM 2185 C CA . SER A 1 263 ? 7.195 11.580 -2.294 1.00 85.75 263 SER A CA 1
ATOM 2186 C C . SER A 1 263 ? 7.703 10.478 -1.381 1.00 85.75 263 SER A C 1
ATOM 2188 O O . SER A 1 263 ? 8.725 9.866 -1.697 1.00 85.75 263 SER A O 1
ATOM 2190 N N . ALA A 1 264 ? 6.999 10.184 -0.288 1.00 85.75 264 ALA A N 1
ATOM 2191 C CA . ALA A 1 264 ? 7.350 9.091 0.612 1.00 85.75 264 ALA A CA 1
ATOM 2192 C C . ALA A 1 264 ? 7.302 7.730 -0.104 1.00 85.75 264 ALA A C 1
ATOM 2194 O O . ALA A 1 264 ? 8.250 6.944 -0.008 1.00 85.75 264 ALA A O 1
ATOM 2195 N N . LEU A 1 265 ? 6.239 7.491 -0.878 1.00 89.50 265 LEU A N 1
ATOM 2196 C CA . LEU A 1 265 ? 6.015 6.247 -1.611 1.00 89.50 265 LEU A CA 1
ATOM 2197 C C . LEU A 1 265 ? 7.118 5.989 -2.652 1.00 89.50 265 LEU A C 1
ATOM 2199 O O . LEU A 1 265 ? 7.824 4.981 -2.575 1.00 89.50 265 LEU A O 1
ATOM 2203 N N . PHE A 1 266 ? 7.329 6.933 -3.574 1.00 89.62 266 PHE A N 1
ATOM 2204 C CA . PHE A 1 266 ? 8.350 6.808 -4.615 1.00 89.62 266 PHE A CA 1
ATOM 2205 C C . PHE A 1 266 ? 9.764 6.761 -4.031 1.00 89.62 266 PHE A C 1
ATOM 2207 O O . PHE A 1 266 ? 10.586 5.965 -4.479 1.00 89.62 266 PHE A O 1
ATOM 2214 N N . SER A 1 267 ? 10.057 7.549 -2.991 1.00 85.88 267 SER A N 1
ATOM 2215 C CA . SER A 1 267 ? 11.374 7.515 -2.342 1.00 85.88 267 SER A CA 1
ATOM 2216 C C . SER A 1 267 ? 11.671 6.168 -1.683 1.00 85.88 267 SER A C 1
ATOM 2218 O O . SER A 1 267 ? 12.828 5.755 -1.668 1.00 85.88 267 SER A O 1
ATOM 2220 N N . SER A 1 268 ? 10.665 5.483 -1.127 1.00 86.81 268 SER A N 1
ATOM 2221 C CA . SER A 1 268 ? 10.849 4.142 -0.560 1.00 86.81 268 SER A CA 1
ATOM 2222 C C . SER A 1 268 ? 11.172 3.122 -1.647 1.00 86.81 268 SER A C 1
ATOM 2224 O O . SER A 1 268 ? 12.120 2.354 -1.505 1.00 86.81 268 SER A O 1
ATOM 2226 N N . TRP A 1 269 ? 10.431 3.143 -2.755 1.00 88.56 269 TRP A N 1
ATOM 2227 C CA . TRP A 1 269 ? 10.643 2.216 -3.867 1.00 88.56 269 TRP A CA 1
ATOM 2228 C C . TRP A 1 269 ? 11.973 2.439 -4.580 1.00 88.56 269 TRP A C 1
ATOM 2230 O O . TRP A 1 269 ? 12.668 1.475 -4.877 1.00 88.56 269 TRP A O 1
ATOM 2240 N N . LEU A 1 270 ? 12.389 3.694 -4.773 1.00 86.69 270 LEU A N 1
ATOM 2241 C CA . LEU A 1 270 ? 13.687 4.018 -5.372 1.00 86.69 270 LEU A CA 1
ATOM 2242 C C . LEU A 1 270 ? 14.882 3.503 -4.555 1.00 86.69 270 LEU A C 1
ATOM 2244 O O . LEU A 1 270 ? 15.969 3.367 -5.105 1.00 86.69 270 LEU A O 1
ATOM 2248 N N . ARG A 1 271 ? 14.702 3.219 -3.257 1.00 83.38 271 ARG A N 1
ATOM 2249 C CA . ARG A 1 271 ? 15.743 2.632 -2.393 1.00 83.38 271 ARG A CA 1
ATOM 2250 C C . ARG A 1 271 ? 15.858 1.112 -2.524 1.00 83.38 271 ARG A C 1
ATOM 2252 O O . ARG A 1 271 ? 16.780 0.545 -1.943 1.00 83.38 271 ARG A O 1
ATOM 2259 N N . LEU A 1 272 ? 14.930 0.456 -3.220 1.00 82.69 272 LEU A N 1
ATOM 2260 C CA . LEU A 1 272 ? 15.008 -0.975 -3.499 1.00 82.69 272 LEU A CA 1
ATOM 2261 C C . LEU A 1 272 ? 16.121 -1.274 -4.511 1.00 82.69 272 LEU A C 1
ATOM 2263 O O . LEU A 1 272 ? 16.517 -0.418 -5.305 1.00 82.69 272 LEU A O 1
ATOM 2267 N N . GLU A 1 273 ? 16.592 -2.517 -4.517 1.00 77.44 273 GLU A N 1
ATOM 2268 C CA . GLU A 1 273 ? 17.418 -3.028 -5.610 1.00 77.44 273 GLU A CA 1
ATOM 2269 C C . GLU A 1 273 ? 16.615 -2.969 -6.918 1.00 77.44 273 GLU A C 1
ATOM 2271 O O . GLU A 1 273 ? 15.450 -3.361 -6.951 1.00 77.44 273 GLU A O 1
ATOM 2276 N N . ASN A 1 274 ? 17.199 -2.404 -7.980 1.00 79.25 274 ASN A N 1
ATOM 2277 C CA . ASN A 1 274 ? 16.477 -2.053 -9.213 1.00 79.25 274 ASN A CA 1
ATOM 2278 C C . ASN A 1 274 ? 15.244 -1.152 -8.985 1.00 79.25 274 ASN A C 1
ATOM 2280 O O . ASN A 1 274 ? 14.301 -1.158 -9.780 1.00 79.25 274 ASN A O 1
ATOM 2284 N N . GLY A 1 275 ? 15.264 -0.333 -7.926 1.00 85.75 275 GLY A N 1
ATOM 2285 C CA . GLY A 1 275 ? 14.133 0.486 -7.491 1.00 85.75 275 GLY A CA 1
ATOM 2286 C C . GLY A 1 275 ? 13.598 1.450 -8.548 1.00 85.75 275 GLY A C 1
ATOM 2287 O O . GLY A 1 275 ? 12.400 1.713 -8.581 1.00 85.75 275 GLY A O 1
ATOM 2288 N N . PHE A 1 276 ? 14.444 1.933 -9.465 1.00 88.19 276 PHE A N 1
ATOM 2289 C CA . PHE A 1 276 ? 13.981 2.732 -10.603 1.00 88.19 276 PHE A CA 1
ATOM 2290 C C . PHE A 1 276 ? 13.059 1.933 -11.534 1.00 88.19 276 PHE A C 1
ATOM 2292 O O . PHE A 1 276 ? 11.965 2.400 -11.852 1.00 88.19 276 PHE A O 1
ATOM 2299 N N . SER A 1 277 ? 13.462 0.716 -11.917 1.00 87.44 277 SER A N 1
ATOM 2300 C CA . SER A 1 277 ? 12.648 -0.174 -12.751 1.00 87.44 277 SER A CA 1
ATOM 2301 C C . SER A 1 277 ? 11.325 -0.517 -12.091 1.00 87.44 277 SER A C 1
ATOM 2303 O O . SER A 1 277 ? 10.276 -0.461 -12.731 1.00 87.44 277 SER A O 1
ATOM 2305 N N . GLU A 1 278 ? 11.377 -0.837 -10.800 1.00 87.12 278 GLU A N 1
ATOM 2306 C CA . GLU A 1 278 ? 10.195 -1.200 -10.028 1.00 87.12 278 GLU A CA 1
ATOM 2307 C C . GLU A 1 278 ? 9.225 -0.016 -9.891 1.00 87.12 278 GLU A C 1
ATOM 2309 O O . GLU A 1 278 ? 8.023 -0.183 -10.094 1.00 87.12 278 GLU A O 1
ATOM 2314 N N . CYS A 1 279 ? 9.730 1.197 -9.634 1.00 90.00 279 CYS A N 1
ATOM 2315 C CA . CYS A 1 279 ? 8.924 2.420 -9.650 1.00 90.00 279 CYS A CA 1
ATOM 2316 C C . CYS A 1 279 ? 8.209 2.609 -10.986 1.00 90.00 279 CYS A C 1
ATOM 2318 O O . CYS A 1 279 ? 6.993 2.774 -11.011 1.00 90.00 279 CYS A O 1
ATOM 2320 N N . VAL A 1 280 ? 8.962 2.577 -12.090 1.00 90.69 280 VAL A N 1
ATOM 2321 C CA . VAL A 1 280 ? 8.428 2.774 -13.443 1.00 90.69 280 VAL A CA 1
ATOM 2322 C C . VAL A 1 280 ? 7.338 1.749 -13.743 1.00 90.69 280 VAL A C 1
ATOM 2324 O O . VAL A 1 280 ? 6.255 2.124 -14.188 1.00 90.69 280 VAL A O 1
ATOM 2327 N N . LYS A 1 281 ? 7.586 0.473 -13.434 1.00 90.12 281 LYS A N 1
ATOM 2328 C CA . LYS A 1 281 ? 6.602 -0.596 -13.608 1.00 90.12 281 LYS A CA 1
ATOM 2329 C C . LYS A 1 281 ? 5.326 -0.322 -12.811 1.00 90.12 281 LYS A C 1
ATOM 2331 O O . LYS A 1 281 ? 4.242 -0.338 -13.379 1.00 90.12 281 LYS A O 1
ATOM 2336 N N . ARG A 1 282 ? 5.442 0.011 -11.521 1.00 90.69 282 ARG A N 1
ATOM 2337 C CA . ARG A 1 282 ? 4.279 0.311 -10.666 1.00 90.69 282 ARG A CA 1
ATOM 2338 C C . ARG A 1 282 ? 3.496 1.531 -11.140 1.00 90.69 282 ARG A C 1
ATOM 2340 O O . ARG A 1 282 ? 2.271 1.518 -11.037 1.00 90.69 282 ARG A O 1
ATOM 2347 N N . ILE A 1 283 ? 4.181 2.558 -11.648 1.00 91.94 283 ILE A N 1
ATOM 2348 C CA . ILE A 1 283 ? 3.548 3.752 -12.221 1.00 91.94 283 ILE A CA 1
ATOM 2349 C C . ILE A 1 283 ? 2.711 3.379 -13.442 1.00 91.94 283 ILE A C 1
ATOM 2351 O O . ILE A 1 283 ? 1.563 3.804 -13.530 1.00 91.94 283 ILE A O 1
ATOM 2355 N N . VAL A 1 284 ? 3.260 2.565 -14.346 1.00 91.44 284 VAL A N 1
ATOM 2356 C CA . VAL A 1 284 ? 2.551 2.101 -15.547 1.00 91.44 284 VAL A CA 1
ATOM 2357 C C . VAL A 1 284 ? 1.377 1.195 -15.179 1.00 91.44 284 VAL A C 1
ATOM 2359 O O . VAL A 1 284 ? 0.264 1.438 -15.635 1.00 91.44 284 VAL A O 1
ATOM 2362 N N . ASP A 1 285 ? 1.599 0.200 -14.318 1.00 90.31 285 ASP A N 1
ATOM 2363 C CA . ASP A 1 285 ? 0.590 -0.801 -13.950 1.00 90.31 285 ASP A CA 1
ATOM 2364 C C . ASP A 1 285 ? -0.614 -0.192 -13.206 1.00 90.31 285 ASP A C 1
ATOM 2366 O O . ASP A 1 285 ? -1.705 -0.758 -13.230 1.00 90.31 285 ASP A O 1
ATOM 2370 N N . ASN A 1 286 ? -0.429 0.949 -12.529 1.00 88.62 286 ASN A N 1
ATOM 2371 C CA . ASN A 1 286 ? -1.455 1.568 -11.679 1.00 88.62 286 ASN A CA 1
ATOM 2372 C C . ASN A 1 286 ? -1.863 2.987 -12.111 1.00 88.62 286 ASN A C 1
ATOM 2374 O O . ASN A 1 286 ? -2.605 3.643 -11.375 1.00 88.62 286 ASN A O 1
ATOM 2378 N N . ASP A 1 287 ? -1.385 3.458 -13.267 1.00 87.94 287 ASP A N 1
ATOM 2379 C CA . ASP A 1 287 ? -1.647 4.802 -13.801 1.00 87.94 287 ASP A CA 1
ATOM 2380 C C . ASP A 1 287 ? -1.394 5.907 -12.751 1.00 87.94 287 ASP A C 1
ATOM 2382 O O . ASP A 1 287 ? -2.299 6.611 -12.280 1.00 87.94 287 ASP A O 1
ATOM 2386 N N . LEU A 1 288 ? -0.144 5.961 -12.277 1.00 89.19 288 LEU A N 1
ATOM 2387 C CA . LEU A 1 288 ? 0.299 6.890 -11.232 1.00 89.19 288 LEU A CA 1
ATOM 2388 C C . LEU A 1 288 ? 0.871 8.190 -11.813 1.00 89.19 288 LEU A C 1
ATOM 2390 O O . LEU A 1 288 ? 1.216 8.280 -12.988 1.00 89.19 288 LEU A O 1
ATOM 2394 N N . ASP A 1 289 ? 0.997 9.203 -10.954 1.00 83.31 289 ASP A N 1
ATOM 2395 C CA . ASP A 1 289 ? 1.424 10.549 -11.337 1.00 83.31 289 ASP A CA 1
ATOM 2396 C C . ASP A 1 289 ? 2.917 10.623 -11.717 1.00 83.31 289 ASP A C 1
ATOM 2398 O O . ASP A 1 289 ? 3.814 10.600 -10.865 1.00 83.31 289 ASP A O 1
ATOM 2402 N N . TRP A 1 290 ? 3.165 10.756 -13.021 1.00 88.31 290 TRP A N 1
ATOM 2403 C CA . TRP A 1 290 ? 4.492 10.937 -13.598 1.00 88.31 290 TRP A CA 1
ATOM 2404 C C . TRP A 1 290 ? 5.156 12.258 -13.207 1.00 88.31 290 TRP A C 1
ATOM 2406 O O . TRP A 1 290 ? 6.376 12.278 -13.035 1.00 88.31 290 TRP A O 1
ATOM 2416 N N . ASP A 1 291 ? 4.402 13.348 -13.056 1.00 86.12 291 ASP A N 1
ATOM 2417 C CA . ASP A 1 291 ? 4.979 14.673 -12.809 1.00 86.12 291 ASP A CA 1
ATOM 2418 C C . ASP A 1 291 ? 5.604 14.729 -11.415 1.00 86.12 291 ASP A C 1
ATOM 2420 O O . ASP A 1 291 ? 6.745 15.180 -11.243 1.00 86.12 291 ASP A O 1
ATOM 2424 N N . THR A 1 292 ? 4.902 14.176 -10.422 1.00 84.44 292 THR A N 1
ATOM 2425 C CA . THR A 1 292 ? 5.445 14.043 -9.069 1.00 84.44 292 THR A CA 1
ATOM 2426 C C . THR A 1 292 ? 6.670 13.126 -9.050 1.00 84.44 292 THR A C 1
ATOM 2428 O O . THR A 1 292 ? 7.687 13.487 -8.452 1.00 84.44 292 THR A O 1
ATOM 2431 N N . PHE A 1 293 ? 6.632 11.987 -9.752 1.00 88.69 293 PHE A N 1
ATOM 2432 C CA . PHE A 1 293 ? 7.787 11.089 -9.849 1.00 88.69 293 PHE A CA 1
ATOM 2433 C C . PHE A 1 293 ? 9.014 11.781 -10.467 1.00 88.69 293 PHE A C 1
ATOM 2435 O O . PHE A 1 293 ? 10.102 11.736 -9.890 1.00 88.69 293 PHE A O 1
ATOM 2442 N N . VAL A 1 294 ? 8.844 12.490 -11.588 1.00 86.69 294 VAL A N 1
ATOM 2443 C CA . VAL A 1 294 ? 9.924 13.238 -12.256 1.00 86.69 294 VAL A CA 1
ATOM 2444 C C . VAL A 1 294 ? 10.495 14.328 -11.349 1.00 86.69 294 VAL A C 1
ATOM 2446 O O . VAL A 1 294 ? 11.716 14.485 -11.279 1.00 86.69 294 VAL A O 1
ATOM 2449 N N . SER A 1 295 ? 9.642 15.051 -10.618 1.00 83.94 295 SER A N 1
ATOM 2450 C CA . SER A 1 295 ? 10.066 16.061 -9.640 1.00 83.94 295 SER A CA 1
ATOM 2451 C C . SER A 1 295 ? 10.968 15.462 -8.553 1.00 83.94 295 SER A C 1
ATOM 2453 O O . SER A 1 295 ? 12.023 16.015 -8.235 1.00 83.94 295 SER A O 1
ATOM 2455 N N . ILE A 1 296 ? 10.613 14.286 -8.028 1.00 79.44 296 ILE A N 1
ATOM 2456 C CA . ILE A 1 296 ? 11.404 13.581 -7.008 1.00 79.44 296 ILE A CA 1
ATOM 2457 C C . ILE A 1 296 ? 12.722 13.073 -7.588 1.00 79.44 296 ILE A C 1
ATOM 2459 O O . ILE A 1 296 ? 13.774 13.285 -6.980 1.00 79.44 296 ILE A O 1
ATOM 2463 N N . CYS A 1 297 ? 12.688 12.465 -8.776 1.00 77.06 297 CYS A N 1
ATOM 2464 C CA . CYS A 1 297 ? 13.893 12.045 -9.486 1.00 77.06 297 CYS A CA 1
ATOM 2465 C C . CYS A 1 297 ? 14.840 13.218 -9.760 1.00 77.06 297 CYS A C 1
ATOM 2467 O O . CYS A 1 297 ? 16.044 13.012 -9.736 1.00 77.06 297 CYS A O 1
ATOM 2469 N N . GLY A 1 298 ? 14.327 14.433 -9.984 1.00 72.44 298 GLY A N 1
ATOM 2470 C CA . GLY A 1 298 ? 15.143 15.640 -10.140 1.00 72.44 298 GLY A CA 1
ATOM 2471 C C . GLY A 1 298 ? 15.774 16.159 -8.840 1.00 72.44 298 GLY A C 1
ATOM 2472 O O . GLY A 1 298 ? 16.822 16.799 -8.894 1.00 72.44 298 GLY A O 1
ATOM 2473 N N . ARG A 1 299 ? 15.159 15.896 -7.676 1.00 70.19 299 ARG A N 1
ATOM 2474 C CA . ARG A 1 299 ? 15.673 16.298 -6.347 1.00 70.19 299 ARG A CA 1
ATOM 2475 C C . ARG A 1 299 ? 16.720 15.332 -5.806 1.00 70.19 299 ARG A C 1
ATOM 2477 O O . ARG A 1 299 ? 17.688 15.749 -5.172 1.00 70.19 299 ARG A O 1
ATOM 2484 N N . ILE A 1 300 ? 16.513 14.037 -6.019 1.00 66.69 300 ILE A N 1
ATOM 2485 C CA . ILE A 1 300 ? 17.545 13.029 -5.783 1.00 66.69 300 ILE A CA 1
ATOM 2486 C C . ILE A 1 300 ? 18.619 13.287 -6.840 1.00 66.69 300 ILE A C 1
ATOM 2488 O O . ILE A 1 300 ? 18.278 13.478 -7.998 1.00 66.69 300 ILE A O 1
ATOM 2492 N N . SER A 1 301 ? 19.906 13.335 -6.474 1.00 64.06 301 SER A N 1
ATOM 2493 C CA . SER A 1 301 ? 20.971 13.460 -7.480 1.00 64.06 301 SER A CA 1
ATOM 2494 C C . SER A 1 301 ? 20.759 12.380 -8.544 1.00 64.06 301 SER A C 1
ATOM 2496 O O . SER A 1 301 ? 20.926 11.190 -8.263 1.00 64.06 301 SER A O 1
ATOM 2498 N N . THR A 1 302 ? 20.337 12.798 -9.738 1.00 63.16 302 THR A N 1
ATOM 2499 C CA . THR A 1 302 ? 20.008 11.908 -10.855 1.00 63.16 302 THR A CA 1
ATOM 2500 C C . THR A 1 302 ? 21.203 11.021 -11.161 1.00 63.16 302 THR A C 1
ATOM 2502 O O . THR A 1 302 ? 21.055 9.813 -11.288 1.00 63.16 302 THR A O 1
ATOM 2505 N N . GLU A 1 303 ? 22.412 11.577 -11.122 1.00 62.12 303 GLU A N 1
ATOM 2506 C CA . GLU A 1 303 ? 23.648 10.807 -11.240 1.00 62.12 303 GLU A CA 1
ATOM 2507 C C . GLU A 1 303 ? 23.754 9.668 -10.225 1.00 62.12 303 GLU A C 1
ATOM 2509 O O . GLU A 1 303 ? 24.159 8.572 -10.591 1.00 62.12 303 GLU A O 1
ATOM 2514 N N . LYS A 1 304 ? 23.384 9.883 -8.958 1.00 68.00 304 LYS A N 1
ATOM 2515 C CA . LYS A 1 304 ? 23.428 8.826 -7.938 1.00 68.00 304 LYS A CA 1
ATOM 2516 C C . LYS A 1 304 ? 22.396 7.734 -8.219 1.00 68.00 304 LYS A C 1
ATOM 2518 O O . LYS A 1 304 ? 22.717 6.557 -8.089 1.00 68.00 304 LYS A O 1
ATOM 2523 N N . LEU A 1 305 ? 21.190 8.127 -8.622 1.00 72.31 305 LEU A N 1
ATOM 2524 C CA . LEU A 1 305 ? 20.096 7.209 -8.934 1.00 72.31 305 LEU A CA 1
ATOM 2525 C C . LEU A 1 305 ? 20.429 6.343 -10.159 1.00 72.31 305 LEU A C 1
ATOM 2527 O O . LEU A 1 305 ? 20.330 5.121 -10.098 1.00 72.31 305 LEU A O 1
ATOM 2531 N N . PHE A 1 306 ? 20.912 6.964 -11.235 1.00 72.62 306 PHE A N 1
ATOM 2532 C CA . PHE A 1 306 ? 21.295 6.271 -12.465 1.00 72.62 306 PHE A CA 1
ATOM 2533 C C . PHE A 1 306 ? 22.607 5.475 -12.322 1.00 72.62 306 PHE A C 1
ATOM 2535 O O . PHE A 1 30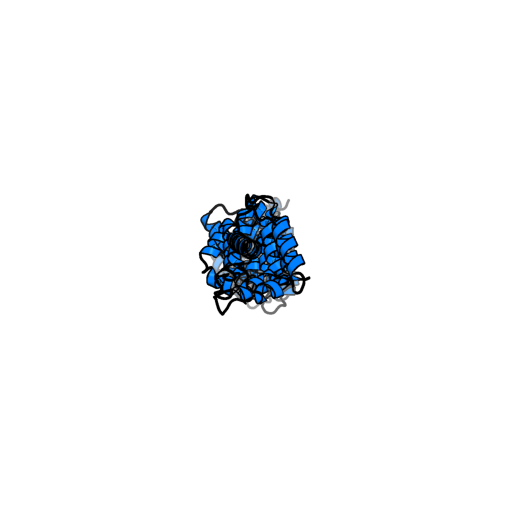6 ? 22.747 4.446 -12.970 1.00 72.62 306 PHE A O 1
ATOM 2542 N N . LYS A 1 307 ? 23.535 5.867 -11.431 1.00 68.19 307 LYS A N 1
ATOM 2543 C CA . LYS A 1 307 ? 24.720 5.049 -11.080 1.00 68.19 307 LYS A CA 1
ATOM 2544 C C . LYS A 1 307 ? 24.356 3.775 -10.309 1.00 68.19 307 LYS A C 1
ATOM 2546 O O . LYS A 1 307 ? 25.021 2.753 -10.462 1.00 68.19 307 LYS A O 1
ATOM 2551 N N . GLN A 1 308 ? 23.330 3.841 -9.459 1.00 69.69 308 GLN A N 1
ATOM 2552 C CA . GLN A 1 308 ? 22.831 2.685 -8.703 1.00 69.69 308 GLN A CA 1
ATOM 2553 C C . GLN A 1 308 ? 21.976 1.749 -9.566 1.00 69.69 308 GLN A C 1
ATOM 2555 O O . GLN A 1 308 ? 21.903 0.554 -9.290 1.00 69.69 308 GLN A O 1
ATOM 2560 N N . TRP A 1 309 ? 21.355 2.272 -10.624 1.00 79.00 309 TRP A N 1
ATOM 2561 C CA . TRP A 1 309 ? 20.570 1.492 -11.573 1.00 79.00 309 TRP A CA 1
ATOM 2562 C C . TRP A 1 309 ? 21.471 0.776 -12.594 1.00 79.00 309 TRP A C 1
ATOM 2564 O O . TRP A 1 309 ? 21.748 1.269 -13.686 1.00 79.00 309 TRP A O 1
ATOM 2574 N N . GLN A 1 310 ? 21.925 -0.420 -12.216 1.00 74.75 310 GLN A N 1
ATOM 2575 C CA . GLN A 1 310 ? 22.786 -1.315 -13.005 1.00 74.75 310 GLN A CA 1
ATOM 2576 C C . GLN A 1 310 ? 21.987 -2.129 -14.047 1.00 74.75 310 GLN A C 1
ATOM 2578 O O . GLN A 1 310 ? 22.137 -3.342 -14.154 1.00 74.75 310 GLN A O 1
ATOM 2583 N N . ALA A 1 311 ? 21.087 -1.481 -14.791 1.00 82.81 311 ALA A N 1
ATOM 2584 C CA . ALA A 1 311 ? 20.321 -2.148 -15.845 1.00 82.81 311 ALA A CA 1
ATOM 2585 C C . ALA A 1 311 ? 21.152 -2.357 -17.117 1.00 82.81 311 ALA A C 1
ATOM 2587 O O . ALA A 1 311 ? 21.974 -1.504 -17.475 1.00 82.81 311 ALA A O 1
ATOM 2588 N N . SER A 1 312 ? 20.886 -3.463 -17.822 1.00 89.06 312 SER A N 1
ATOM 2589 C CA . SER A 1 312 ? 21.486 -3.728 -19.132 1.00 89.06 312 SER A CA 1
ATOM 2590 C C . SER A 1 312 ? 21.053 -2.675 -20.160 1.00 89.06 312 SER A C 1
ATOM 2592 O O . SER A 1 312 ? 20.049 -1.976 -19.980 1.00 89.06 312 SER A O 1
ATOM 2594 N N . PHE A 1 313 ? 21.796 -2.549 -21.260 1.00 90.75 313 PHE A N 1
ATOM 2595 C CA . PHE A 1 313 ? 21.410 -1.651 -22.349 1.00 90.75 313 PHE A CA 1
ATOM 2596 C C . PHE A 1 313 ? 20.016 -1.998 -22.901 1.00 90.75 313 PHE A C 1
ATOM 2598 O O . PHE A 1 313 ? 19.174 -1.114 -23.071 1.00 90.75 313 PHE A O 1
ATOM 2605 N N . THR A 1 314 ? 19.735 -3.289 -23.082 1.00 90.88 314 THR A N 1
ATOM 2606 C CA . THR A 1 314 ? 18.435 -3.791 -23.544 1.00 90.88 314 THR A CA 1
ATOM 2607 C C . THR A 1 314 ? 17.295 -3.421 -22.591 1.00 90.88 314 THR A C 1
ATOM 2609 O O . THR A 1 314 ? 16.251 -2.944 -23.037 1.00 90.88 314 THR A O 1
ATOM 2612 N N . ASP A 1 315 ? 17.495 -3.533 -21.275 1.00 89.81 315 ASP A N 1
ATOM 2613 C CA . ASP A 1 315 ? 16.489 -3.108 -20.289 1.00 89.81 315 ASP A CA 1
ATOM 2614 C C . ASP A 1 315 ? 16.204 -1.603 -20.381 1.00 89.81 315 ASP A C 1
ATOM 2616 O O . ASP A 1 315 ? 15.048 -1.171 -20.320 1.00 89.81 315 ASP A O 1
ATOM 2620 N N . LYS A 1 316 ? 17.251 -0.788 -20.581 1.00 91.56 316 LYS A N 1
ATOM 2621 C CA . LYS A 1 316 ? 17.105 0.659 -20.793 1.00 91.56 316 LYS A CA 1
ATOM 2622 C C . LYS A 1 316 ? 16.299 0.947 -22.064 1.00 91.56 316 LYS A C 1
ATOM 2624 O O . LYS A 1 316 ? 15.397 1.783 -22.017 1.00 91.56 316 LYS A O 1
ATOM 2629 N N . LEU A 1 317 ? 16.544 0.236 -23.169 1.00 92.56 317 LEU A N 1
ATOM 2630 C CA . LEU A 1 317 ? 15.750 0.365 -24.401 1.00 92.56 317 LEU A CA 1
ATOM 2631 C C . LEU A 1 317 ? 14.273 0.002 -24.192 1.00 92.56 317 LEU A C 1
ATOM 2633 O O . LEU A 1 317 ? 13.380 0.721 -24.655 1.00 92.56 317 LEU A O 1
ATOM 2637 N N . HIS A 1 318 ? 13.993 -1.077 -23.460 1.00 91.50 318 HIS A N 1
ATOM 2638 C CA . HIS A 1 318 ? 12.618 -1.454 -23.133 1.00 91.50 318 HIS A CA 1
ATOM 2639 C C . HIS A 1 318 ? 11.914 -0.379 -22.297 1.00 91.50 318 HIS A C 1
ATOM 2641 O O . HIS A 1 318 ? 10.760 -0.054 -22.575 1.00 91.50 318 HIS A O 1
ATOM 2647 N N . MET A 1 319 ? 12.604 0.257 -21.348 1.00 91.56 319 MET A N 1
ATOM 2648 C CA . MET A 1 319 ? 12.031 1.383 -20.603 1.00 91.56 319 MET A CA 1
ATOM 2649 C C . MET A 1 319 ? 11.744 2.604 -21.468 1.00 91.56 319 MET A C 1
ATOM 2651 O O . MET A 1 319 ? 10.692 3.228 -21.329 1.00 91.56 319 MET A O 1
ATOM 2655 N N . LEU A 1 320 ? 12.653 2.946 -22.382 1.00 92.94 320 LEU A N 1
ATOM 2656 C CA . LEU A 1 320 ? 12.452 4.052 -23.320 1.00 92.94 320 LEU A CA 1
ATOM 2657 C C . LEU A 1 320 ? 11.237 3.823 -24.234 1.00 92.94 320 LEU A C 1
ATOM 2659 O O . LEU A 1 320 ? 10.620 4.794 -24.683 1.00 92.94 320 LEU A O 1
ATOM 2663 N N . SER A 1 321 ? 10.847 2.563 -24.448 1.00 91.00 321 SER A N 1
ATOM 2664 C CA . SER A 1 321 ? 9.662 2.187 -25.227 1.00 91.00 321 SER A CA 1
ATOM 2665 C C . SER A 1 321 ? 8.335 2.450 -24.511 1.00 91.00 321 SER A C 1
ATOM 2667 O O . SER A 1 321 ? 7.293 2.402 -25.160 1.00 91.00 321 SER A O 1
ATOM 2669 N N . ILE A 1 322 ? 8.334 2.751 -23.207 1.00 91.75 322 ILE A N 1
ATOM 2670 C CA . ILE A 1 322 ? 7.103 3.023 -22.451 1.00 91.75 322 ILE A CA 1
ATOM 2671 C C . ILE A 1 322 ? 6.444 4.306 -23.000 1.00 91.75 322 ILE A C 1
ATOM 2673 O O . ILE A 1 322 ? 7.055 5.382 -22.929 1.00 91.75 322 ILE A O 1
ATOM 2677 N N . PRO A 1 323 ? 5.214 4.240 -23.555 1.00 87.88 323 PRO A N 1
ATOM 2678 C CA . PRO A 1 323 ? 4.597 5.394 -24.215 1.00 87.88 323 PRO A CA 1
ATOM 2679 C C . PRO A 1 323 ? 4.241 6.533 -23.256 1.00 87.88 323 PRO A C 1
ATOM 2681 O O . PRO A 1 323 ? 4.418 7.697 -23.605 1.00 87.88 323 PRO A O 1
ATOM 2684 N N . SER A 1 324 ? 3.777 6.202 -22.047 1.00 89.94 324 SER A N 1
ATOM 2685 C CA . SER A 1 324 ? 3.347 7.171 -21.028 1.00 89.94 324 SER A CA 1
ATOM 2686 C C . SER A 1 324 ? 4.503 7.869 -20.305 1.00 89.94 324 SER A C 1
ATOM 2688 O O . SER A 1 324 ? 4.280 8.864 -19.623 1.00 89.94 324 SER A O 1
ATOM 2690 N N . MET A 1 325 ? 5.741 7.384 -20.458 1.00 92.12 325 MET A N 1
ATOM 2691 C CA . MET A 1 325 ? 6.894 7.939 -19.756 1.00 92.12 325 MET A CA 1
ATOM 2692 C C . MET A 1 325 ? 7.258 9.339 -20.292 1.00 92.12 325 MET A C 1
ATOM 2694 O O . MET A 1 325 ? 7.477 9.492 -21.501 1.00 92.12 325 MET A O 1
ATOM 2698 N N . PRO A 1 326 ? 7.428 10.350 -19.418 1.00 91.12 326 PRO A N 1
ATOM 2699 C CA . PRO A 1 326 ? 7.806 11.697 -19.824 1.00 91.12 326 PRO A CA 1
ATOM 2700 C C . PRO A 1 326 ? 9.134 11.758 -20.578 1.00 91.12 326 PRO A C 1
ATOM 2702 O O . PRO A 1 326 ? 10.136 11.148 -20.197 1.00 91.12 326 PRO A O 1
ATOM 2705 N N . MET A 1 327 ? 9.176 12.596 -21.615 1.00 88.94 327 MET A N 1
ATOM 2706 C CA . MET A 1 327 ? 10.360 12.771 -22.460 1.00 88.94 327 MET A CA 1
ATOM 2707 C C . MET A 1 327 ? 11.587 13.291 -21.688 1.00 88.94 327 MET A C 1
ATOM 2709 O O . MET A 1 327 ? 12.727 12.988 -22.037 1.00 88.94 327 MET A O 1
ATOM 2713 N N . THR A 1 328 ? 11.371 14.068 -20.625 1.00 87.88 328 THR A N 1
ATOM 2714 C CA . THR A 1 328 ? 12.434 14.543 -19.724 1.00 87.88 328 THR A CA 1
ATOM 2715 C C . THR A 1 328 ? 13.156 13.383 -19.044 1.00 87.88 328 THR A C 1
ATOM 2717 O O . THR A 1 328 ? 14.386 13.371 -19.019 1.00 87.88 328 THR A O 1
ATOM 2720 N N . LEU A 1 329 ? 12.411 12.383 -18.568 1.00 88.69 329 LEU A N 1
ATOM 2721 C CA . LEU A 1 329 ? 12.965 11.189 -17.938 1.00 88.69 329 LEU A CA 1
ATOM 2722 C C . LEU A 1 329 ? 13.649 10.283 -18.965 1.00 88.69 329 LEU A C 1
ATOM 2724 O O . LEU A 1 329 ? 14.769 9.835 -18.731 1.00 88.69 329 LEU A O 1
ATOM 2728 N N . LYS A 1 330 ? 13.040 10.097 -20.144 1.00 91.19 330 LYS A N 1
ATOM 2729 C CA . LYS A 1 330 ? 13.662 9.345 -21.246 1.00 91.19 330 LYS A CA 1
ATOM 2730 C C . LYS A 1 330 ? 15.043 9.898 -21.618 1.00 91.19 330 LYS A C 1
ATOM 2732 O O . LYS A 1 330 ? 15.995 9.141 -21.774 1.00 91.19 330 LYS A O 1
ATOM 2737 N N . LYS A 1 331 ? 15.193 11.226 -21.676 1.00 88.69 331 LYS A N 1
ATOM 2738 C CA . LYS A 1 331 ? 16.499 11.871 -21.904 1.00 88.69 331 LYS A CA 1
ATOM 2739 C C . LYS A 1 331 ? 17.511 11.595 -20.789 1.00 88.69 331 LYS A C 1
ATOM 2741 O O . LYS A 1 331 ? 18.697 11.480 -21.076 1.00 88.69 331 LYS A O 1
ATOM 2746 N N . GLN A 1 332 ? 17.073 11.506 -19.532 1.00 86.44 332 GLN A N 1
ATOM 2747 C CA . GLN A 1 332 ? 17.960 11.155 -18.417 1.00 86.44 332 GLN A CA 1
ATOM 2748 C C . GLN A 1 332 ? 18.419 9.695 -18.498 1.00 86.44 332 GLN A C 1
ATOM 2750 O O . GLN A 1 332 ? 19.604 9.434 -18.309 1.00 86.44 332 GLN A O 1
ATOM 2755 N N . ILE A 1 333 ? 17.519 8.772 -18.860 1.00 89.94 333 ILE A N 1
ATOM 2756 C CA . ILE A 1 333 ? 17.869 7.368 -19.121 1.00 89.94 333 ILE A CA 1
ATOM 2757 C C . ILE A 1 333 ? 18.913 7.292 -20.239 1.00 89.94 333 ILE A C 1
ATOM 2759 O O . ILE A 1 333 ? 19.938 6.645 -20.049 1.00 89.94 333 ILE A O 1
ATOM 2763 N N . ILE A 1 334 ? 18.708 8.000 -21.356 1.00 90.88 334 ILE A N 1
ATOM 2764 C CA . ILE A 1 334 ? 19.675 8.038 -22.464 1.00 90.88 334 ILE A CA 1
ATOM 2765 C C . ILE A 1 334 ? 21.045 8.526 -21.985 1.00 90.88 334 ILE A C 1
ATOM 2767 O O . ILE A 1 334 ? 22.034 7.847 -22.212 1.00 90.88 334 ILE A O 1
ATOM 2771 N N . ARG A 1 335 ? 21.115 9.632 -21.235 1.00 87.25 335 ARG A N 1
ATOM 2772 C CA . ARG A 1 335 ? 22.386 10.140 -20.679 1.00 87.25 335 ARG A CA 1
ATOM 2773 C C . ARG A 1 335 ? 23.087 9.167 -19.726 1.00 87.25 335 ARG A C 1
ATOM 2775 O O . ARG A 1 335 ? 24.273 9.324 -19.469 1.00 87.25 335 ARG A O 1
ATOM 2782 N N . SER A 1 336 ? 22.359 8.201 -19.165 1.00 86.25 336 SER A N 1
ATOM 2783 C CA . SER A 1 336 ? 22.926 7.147 -18.315 1.00 86.25 336 SER A CA 1
ATOM 2784 C C . SER A 1 336 ? 23.463 5.945 -19.100 1.00 86.25 336 SER A C 1
ATOM 2786 O O . SER A 1 336 ? 23.979 5.001 -18.498 1.00 86.25 336 SER A O 1
ATOM 2788 N N . ILE A 1 337 ? 23.283 5.914 -20.423 1.00 88.62 337 ILE A N 1
ATOM 2789 C CA . ILE A 1 337 ? 23.857 4.891 -21.297 1.00 88.62 337 ILE A CA 1
ATOM 2790 C C . ILE A 1 337 ? 25.332 5.232 -21.480 1.00 88.62 337 ILE A C 1
ATOM 2792 O O . ILE A 1 337 ? 25.681 6.256 -22.061 1.00 88.62 337 ILE A O 1
ATOM 2796 N N . THR A 1 338 ? 26.194 4.375 -20.943 1.00 86.19 338 THR A N 1
ATOM 2797 C CA . THR A 1 338 ? 27.652 4.507 -21.052 1.00 86.19 338 THR A CA 1
ATOM 2798 C C . THR A 1 338 ? 28.200 3.797 -22.285 1.00 86.19 338 THR A C 1
ATOM 2800 O O . THR A 1 338 ? 29.361 3.991 -22.634 1.00 86.19 338 THR A O 1
ATOM 2803 N N . GLN A 1 339 ? 27.380 2.956 -22.916 1.00 89.75 339 GLN A N 1
ATOM 2804 C CA . GLN A 1 339 ? 27.722 2.240 -24.130 1.00 89.75 339 GLN A CA 1
ATOM 2805 C C . GLN A 1 339 ? 27.726 3.175 -25.340 1.00 89.75 339 GLN A C 1
ATOM 2807 O O . GLN A 1 339 ? 26.846 4.026 -25.481 1.00 89.75 339 GLN A O 1
ATOM 2812 N N . THR A 1 340 ? 28.674 2.960 -26.241 1.00 91.00 340 THR A N 1
ATOM 2813 C CA . THR A 1 340 ? 28.707 3.572 -27.572 1.00 91.00 340 THR A CA 1
ATOM 2814 C C . THR A 1 340 ? 28.411 2.516 -28.627 1.00 91.00 340 THR A C 1
ATOM 2816 O O . THR A 1 340 ? 28.467 1.316 -28.364 1.00 91.00 340 THR A O 1
ATOM 2819 N N . TRP A 1 341 ? 28.112 2.939 -29.854 1.00 90.44 341 TRP A N 1
ATOM 2820 C CA . TRP A 1 341 ? 27.917 2.009 -30.962 1.00 90.44 341 TRP A CA 1
ATOM 2821 C C . TRP A 1 341 ? 29.148 1.121 -31.173 1.00 90.44 341 TRP A C 1
ATOM 2823 O O . TRP A 1 341 ? 29.013 -0.078 -31.385 1.00 90.44 341 TRP A O 1
ATOM 2833 N N . THR A 1 342 ? 30.339 1.719 -31.070 1.00 87.44 342 THR A N 1
ATOM 2834 C CA . THR A 1 342 ? 31.630 1.044 -31.189 1.00 87.44 342 THR A CA 1
ATOM 2835 C C . THR A 1 342 ? 32.615 1.588 -30.160 1.00 87.44 342 THR A C 1
ATOM 2837 O O . THR A 1 342 ? 32.667 2.794 -29.931 1.00 87.44 342 THR A O 1
ATOM 2840 N N . ALA A 1 343 ? 33.442 0.728 -29.561 1.00 84.25 343 ALA A N 1
ATOM 2841 C CA . ALA A 1 343 ? 34.517 1.175 -28.666 1.00 84.25 343 ALA A CA 1
ATOM 2842 C C . ALA A 1 343 ? 35.769 1.633 -29.432 1.00 84.25 343 ALA A C 1
ATOM 2844 O O . ALA A 1 343 ? 36.552 2.439 -28.939 1.00 84.25 343 ALA A O 1
ATOM 2845 N N . LYS A 1 344 ? 35.990 1.099 -30.641 1.00 82.62 344 LYS A N 1
ATOM 2846 C CA . LYS A 1 344 ? 37.271 1.220 -31.354 1.00 82.62 344 LYS A CA 1
ATOM 2847 C C . LYS A 1 344 ? 37.539 2.628 -31.891 1.00 82.62 344 LYS A C 1
ATOM 2849 O O . LYS A 1 344 ? 38.693 3.031 -31.985 1.00 82.62 344 LYS A O 1
ATOM 2854 N N . TYR A 1 345 ? 36.483 3.350 -32.249 1.00 81.25 345 TYR A N 1
ATOM 2855 C CA . TYR A 1 345 ? 36.564 4.655 -32.913 1.00 81.25 345 TYR A CA 1
ATOM 2856 C C . TYR A 1 345 ? 36.032 5.799 -32.043 1.00 81.25 345 TYR A C 1
ATOM 2858 O O . TYR A 1 345 ? 35.734 6.872 -32.561 1.00 81.25 345 TYR A O 1
ATOM 2866 N N . CYS A 1 346 ? 35.925 5.575 -30.732 1.00 81.62 346 CYS A N 1
ATOM 2867 C CA . CYS A 1 346 ? 35.576 6.597 -29.751 1.00 81.62 346 CYS A CA 1
ATOM 2868 C C . CYS A 1 346 ? 36.832 7.019 -28.977 1.00 81.62 346 CYS A C 1
ATOM 2870 O O . CYS A 1 346 ? 37.613 6.182 -28.526 1.00 81.62 346 CYS A O 1
ATOM 2872 N N . GLN A 1 347 ? 37.042 8.327 -28.806 1.00 69.69 347 GLN A N 1
ATOM 2873 C CA . GLN A 1 347 ? 38.257 8.851 -28.159 1.00 69.69 347 GLN A CA 1
ATOM 2874 C C . GLN A 1 347 ? 38.302 8.577 -26.640 1.00 69.69 347 GLN A C 1
ATOM 2876 O O . GLN A 1 347 ? 39.381 8.511 -26.038 1.00 69.69 347 GLN A O 1
ATOM 2881 N N . LYS A 1 348 ? 37.139 8.400 -25.999 1.00 72.06 348 LYS A N 1
ATOM 2882 C CA . LYS A 1 348 ? 37.016 8.095 -24.566 1.00 72.06 348 LYS A CA 1
ATOM 2883 C C . LYS A 1 348 ? 37.418 6.640 -24.279 1.00 72.06 348 LYS A C 1
ATOM 2885 O O . LYS A 1 348 ? 36.675 5.708 -24.581 1.00 72.06 348 LYS A O 1
ATOM 2890 N N . LYS A 1 349 ? 38.559 6.460 -23.600 1.00 54.91 349 LYS A N 1
ATOM 2891 C CA . LYS A 1 349 ? 39.174 5.159 -23.243 1.00 54.91 349 LYS A CA 1
ATOM 2892 C C . LYS A 1 349 ? 38.331 4.226 -22.353 1.00 54.91 349 LYS A C 1
ATOM 2894 O O . LYS A 1 349 ? 38.717 3.075 -22.184 1.00 54.91 349 LYS A O 1
ATOM 2899 N N . GLU A 1 350 ? 37.225 4.697 -21.781 1.00 61.94 350 GLU A N 1
ATOM 2900 C CA . GLU A 1 350 ? 36.373 3.933 -20.847 1.00 61.94 350 GLU A CA 1
ATOM 2901 C C . GLU A 1 350 ? 35.003 3.548 -21.439 1.00 61.94 350 GLU A C 1
ATOM 2903 O O . GLU A 1 350 ? 34.118 3.108 -20.709 1.00 61.94 350 GLU A O 1
ATOM 2908 N N . THR A 1 351 ? 34.798 3.714 -22.750 1.00 68.50 351 THR A N 1
ATOM 2909 C CA . THR A 1 351 ? 33.524 3.366 -23.401 1.00 68.50 351 THR A CA 1
ATOM 2910 C C . THR A 1 351 ? 33.475 1.894 -23.810 1.00 68.50 351 THR A C 1
ATOM 2912 O O . THR A 1 351 ? 34.418 1.357 -24.394 1.00 68.50 351 THR A O 1
ATOM 2915 N N . THR A 1 352 ? 32.368 1.220 -23.491 1.00 84.12 352 THR A N 1
ATOM 2916 C CA . THR A 1 352 ? 32.078 -0.139 -23.959 1.00 84.12 352 THR A CA 1
ATOM 2917 C C . THR A 1 352 ? 31.224 -0.076 -25.223 1.00 84.12 352 THR A C 1
ATOM 2919 O O . THR A 1 352 ? 30.213 0.619 -25.260 1.00 84.12 352 THR A O 1
ATOM 2922 N N . GLY A 1 353 ? 31.633 -0.790 -26.271 1.00 88.12 353 GLY A N 1
ATOM 2923 C CA . GLY A 1 353 ? 30.857 -0.891 -27.506 1.00 88.12 353 GLY A CA 1
ATOM 2924 C C . GLY A 1 353 ? 29.679 -1.845 -27.334 1.00 88.12 353 GLY A C 1
ATOM 2925 O O . GLY A 1 353 ? 29.801 -2.826 -26.598 1.00 88.12 353 GLY A O 1
ATOM 2926 N N . LEU A 1 354 ? 28.570 -1.572 -28.020 1.00 91.81 354 LEU A N 1
ATOM 2927 C CA . LEU A 1 354 ? 27.430 -2.484 -28.074 1.00 91.81 354 LEU A CA 1
ATOM 2928 C C . LEU A 1 354 ? 27.811 -3.803 -28.756 1.00 91.81 354 LEU A C 1
ATOM 2930 O O . LEU A 1 354 ? 28.430 -3.819 -29.827 1.00 91.81 354 LEU A O 1
ATOM 2934 N N . ASP A 1 355 ? 27.377 -4.921 -28.180 1.00 91.75 355 ASP A N 1
ATOM 2935 C CA . ASP A 1 355 ? 27.518 -6.214 -28.846 1.00 91.75 355 ASP A CA 1
ATOM 2936 C C . ASP A 1 355 ? 26.548 -6.357 -30.044 1.00 91.75 355 ASP A C 1
ATOM 2938 O O . ASP A 1 355 ? 25.734 -5.479 -30.344 1.00 91.75 355 ASP A O 1
ATOM 2942 N N . ALA A 1 356 ? 26.661 -7.447 -30.809 1.00 90.06 356 ALA A N 1
ATOM 2943 C CA . ALA A 1 356 ? 25.815 -7.657 -31.989 1.00 90.06 356 ALA A CA 1
ATOM 2944 C C . ALA A 1 356 ? 24.319 -7.828 -31.649 1.00 90.06 356 ALA A C 1
ATOM 2946 O O . ALA A 1 356 ? 23.462 -7.416 -32.432 1.00 90.06 356 ALA A O 1
ATOM 2947 N N . ALA A 1 357 ? 23.991 -8.417 -30.496 1.00 92.62 357 ALA A N 1
ATOM 2948 C CA . ALA A 1 357 ? 22.608 -8.608 -30.067 1.00 92.62 357 ALA A CA 1
ATOM 2949 C C . ALA A 1 357 ? 21.991 -7.279 -29.603 1.00 92.62 357 ALA A C 1
ATOM 2951 O O . ALA A 1 357 ? 20.870 -6.949 -29.994 1.00 92.62 357 ALA A O 1
ATOM 2952 N N . GLU A 1 358 ? 22.745 -6.486 -28.841 1.00 93.75 358 GLU A N 1
ATOM 2953 C CA . GLU A 1 358 ? 22.368 -5.141 -28.407 1.00 93.75 358 GLU A CA 1
ATOM 2954 C C . GLU A 1 358 ? 22.159 -4.197 -29.600 1.00 93.75 358 GLU A C 1
ATOM 2956 O O . GLU A 1 358 ? 21.152 -3.485 -29.652 1.00 93.75 358 GLU A O 1
ATOM 2961 N N . ARG A 1 359 ? 23.055 -4.227 -30.600 1.00 94.12 359 ARG A N 1
ATOM 2962 C CA . ARG A 1 359 ? 22.891 -3.466 -31.854 1.00 94.12 359 ARG A CA 1
ATOM 2963 C C . ARG A 1 359 ? 21.628 -3.881 -32.602 1.00 94.12 359 ARG A C 1
ATOM 2965 O O . ARG A 1 359 ? 20.841 -3.017 -32.993 1.00 94.12 359 ARG A O 1
ATOM 2972 N N . SER A 1 360 ? 21.384 -5.185 -32.736 1.00 92.75 360 SER A N 1
ATOM 2973 C CA . SER A 1 360 ? 20.190 -5.707 -33.407 1.00 92.75 360 SER A CA 1
ATOM 2974 C C . SER A 1 360 ? 18.889 -5.249 -32.730 1.00 92.75 360 SER A C 1
ATOM 2976 O O . SER A 1 360 ? 17.981 -4.745 -33.401 1.00 92.75 360 SER A O 1
ATOM 2978 N N . GLU A 1 361 ? 18.805 -5.344 -31.398 1.00 94.06 361 GLU A N 1
ATOM 2979 C CA . GLU A 1 361 ? 17.618 -4.905 -30.654 1.00 94.06 361 GLU A CA 1
ATOM 2980 C C . GLU A 1 361 ? 17.455 -3.376 -30.694 1.00 94.06 361 GLU A C 1
ATOM 2982 O O . GLU A 1 361 ? 16.336 -2.883 -30.862 1.00 94.06 361 GLU A O 1
ATOM 2987 N N . CYS A 1 362 ? 18.555 -2.613 -30.646 1.00 95.00 362 CYS A N 1
ATOM 2988 C CA . CYS A 1 362 ? 18.531 -1.161 -30.831 1.00 95.00 362 CYS A CA 1
ATOM 2989 C C . CYS A 1 362 ? 17.937 -0.772 -32.188 1.00 95.00 362 CYS A C 1
ATOM 2991 O O . CYS A 1 362 ? 17.028 0.058 -32.251 1.00 95.00 362 CYS A O 1
ATOM 2993 N N . ILE A 1 363 ? 18.409 -1.388 -33.276 1.00 93.75 363 ILE A N 1
ATOM 2994 C CA . ILE A 1 363 ? 17.913 -1.127 -34.634 1.00 93.75 363 ILE A CA 1
ATOM 2995 C C . ILE A 1 363 ? 16.414 -1.414 -34.711 1.00 93.75 363 ILE A C 1
ATOM 2997 O O . ILE A 1 363 ? 15.643 -0.601 -35.224 1.00 93.75 363 ILE A O 1
ATOM 3001 N N . LYS A 1 364 ? 15.987 -2.565 -34.189 1.00 93.75 364 LYS A N 1
ATOM 3002 C CA . LYS A 1 364 ? 14.582 -2.975 -34.172 1.00 93.75 364 LYS A CA 1
ATOM 3003 C C . LYS A 1 364 ? 13.703 -1.974 -33.417 1.00 93.75 364 LYS A C 1
ATOM 3005 O O . LYS A 1 364 ? 12.673 -1.566 -33.948 1.00 93.75 364 LYS A O 1
ATOM 3010 N N . MET A 1 365 ? 14.114 -1.540 -32.225 1.00 93.19 365 MET A N 1
ATOM 3011 C CA . MET A 1 365 ? 13.358 -0.573 -31.420 1.00 93.19 365 MET A CA 1
ATOM 3012 C C . MET A 1 365 ? 13.308 0.809 -32.070 1.00 93.19 365 MET A C 1
ATOM 3014 O O . MET A 1 365 ? 12.237 1.406 -32.177 1.00 93.19 365 MET A O 1
ATOM 3018 N N . VAL A 1 366 ? 14.435 1.300 -32.588 1.00 93.38 366 VAL A N 1
ATOM 3019 C CA . VAL A 1 366 ? 14.479 2.597 -33.272 1.00 93.38 366 VAL A CA 1
ATOM 3020 C C . VAL A 1 366 ? 13.626 2.595 -34.538 1.00 93.38 366 VAL A C 1
ATOM 3022 O O . VAL A 1 366 ? 12.960 3.592 -34.802 1.00 93.38 366 VAL A O 1
ATOM 3025 N N . ARG A 1 367 ? 13.570 1.490 -35.294 1.00 92.00 367 ARG A N 1
ATOM 3026 C CA . ARG A 1 367 ? 12.656 1.363 -36.445 1.00 92.00 367 ARG A CA 1
ATOM 3027 C C . ARG A 1 367 ? 11.191 1.519 -36.043 1.00 92.00 367 ARG A C 1
ATOM 3029 O O . ARG A 1 367 ? 10.437 2.163 -36.757 1.00 92.00 367 ARG A O 1
ATOM 3036 N N . ILE A 1 368 ? 10.798 0.990 -34.887 1.00 90.75 368 ILE A N 1
ATOM 3037 C CA . ILE A 1 368 ? 9.438 1.183 -34.366 1.00 90.75 368 ILE A CA 1
ATOM 3038 C C . ILE A 1 368 ? 9.224 2.653 -33.977 1.00 90.75 368 ILE A C 1
ATOM 3040 O O . ILE A 1 368 ? 8.187 3.237 -34.286 1.00 90.75 368 ILE A O 1
ATOM 3044 N N . TRP A 1 369 ? 10.199 3.277 -33.311 1.00 92.56 369 TRP A N 1
ATOM 3045 C CA . TRP A 1 369 ? 10.068 4.658 -32.840 1.00 92.56 369 TRP A CA 1
ATOM 3046 C C . TRP A 1 369 ? 10.110 5.694 -33.966 1.00 92.56 369 TRP A C 1
ATOM 3048 O O . TRP A 1 369 ? 9.403 6.694 -33.889 1.00 92.56 369 TRP A O 1
ATOM 3058 N N . ILE A 1 370 ? 10.907 5.485 -35.017 1.00 91.44 370 ILE A N 1
ATOM 3059 C CA . ILE A 1 370 ? 11.076 6.463 -36.102 1.00 91.44 370 ILE A CA 1
ATOM 3060 C C . ILE A 1 370 ? 9.803 6.632 -36.947 1.00 91.44 370 ILE A C 1
ATOM 3062 O O . ILE A 1 370 ? 9.597 7.672 -37.577 1.00 91.44 370 ILE A O 1
ATOM 3066 N N . ASP A 1 371 ? 8.912 5.642 -36.934 1.00 90.12 371 ASP A N 1
ATOM 3067 C CA . ASP A 1 371 ? 7.606 5.723 -37.587 1.00 90.12 371 ASP A CA 1
ATOM 3068 C C . ASP A 1 371 ? 6.607 6.613 -36.829 1.00 90.12 371 ASP A C 1
ATOM 3070 O O . ASP A 1 371 ? 5.603 7.030 -37.404 1.00 90.12 371 ASP A O 1
ATOM 3074 N N . VAL A 1 372 ? 6.907 6.981 -35.579 1.00 89.88 372 VAL A N 1
ATOM 3075 C CA . VAL A 1 372 ? 6.078 7.855 -34.743 1.00 89.88 372 VAL A CA 1
ATOM 3076 C C . VAL A 1 372 ? 6.750 9.221 -34.583 1.00 89.88 372 VAL A C 1
ATOM 3078 O O . VAL A 1 372 ? 7.742 9.360 -33.870 1.00 89.88 372 VAL A O 1
ATOM 3081 N N . GLU A 1 373 ? 6.177 10.264 -35.193 1.00 87.50 373 GLU A N 1
ATOM 3082 C CA . GLU A 1 373 ? 6.760 11.621 -35.227 1.00 87.50 373 GLU A CA 1
ATOM 3083 C C . GLU A 1 373 ? 7.087 12.186 -33.832 1.00 87.50 373 GLU A C 1
ATOM 3085 O O . GLU A 1 373 ? 8.146 12.778 -33.610 1.00 87.50 373 GLU A O 1
ATOM 3090 N N . SER A 1 374 ? 6.234 11.925 -32.836 1.00 86.69 374 SER A N 1
ATOM 3091 C CA . SER A 1 374 ? 6.463 12.376 -31.456 1.00 86.69 374 SER A CA 1
ATOM 3092 C C . SER A 1 374 ? 7.708 11.761 -30.797 1.00 86.69 374 SER A C 1
ATOM 3094 O O . SER A 1 374 ? 8.226 12.330 -29.833 1.00 86.69 374 SER A O 1
ATOM 3096 N N . GLN A 1 375 ? 8.229 10.646 -31.325 1.00 89.50 375 GLN A N 1
ATOM 3097 C CA . GLN A 1 375 ? 9.430 9.968 -30.830 1.00 89.50 375 GLN A CA 1
ATOM 3098 C C . GLN A 1 375 ? 10.705 10.358 -31.591 1.00 89.50 375 GLN A C 1
ATOM 3100 O O . GLN A 1 375 ? 11.794 9.960 -31.184 1.00 89.50 375 GLN A O 1
ATOM 3105 N N . HIS A 1 376 ? 10.646 11.187 -32.638 1.00 91.81 376 HIS A N 1
ATOM 3106 C CA . HIS A 1 376 ? 11.848 11.587 -33.394 1.00 91.81 376 HIS A CA 1
ATOM 3107 C C . HIS A 1 376 ? 12.916 12.243 -32.512 1.00 91.81 376 HIS A C 1
ATOM 3109 O O . HIS A 1 376 ? 14.104 11.959 -32.640 1.00 91.81 376 HIS A O 1
ATOM 3115 N N . LYS A 1 377 ? 12.495 13.058 -31.535 1.00 90.62 377 LYS A N 1
ATOM 3116 C CA . LYS A 1 377 ? 13.404 13.656 -30.538 1.00 90.62 377 LYS A CA 1
ATOM 3117 C C . LYS A 1 377 ? 14.087 12.611 -29.651 1.00 90.62 377 LYS A C 1
ATOM 3119 O O . LYS A 1 377 ? 15.181 12.872 -29.159 1.00 90.62 377 LYS A O 1
ATOM 3124 N N . LEU A 1 378 ? 13.424 11.484 -29.396 1.00 92.44 378 LEU A N 1
ATOM 3125 C CA . LEU A 1 378 ? 13.969 10.375 -28.617 1.00 92.44 378 LEU A CA 1
ATOM 3126 C C . LEU A 1 378 ? 15.015 9.620 -29.417 1.00 92.44 378 LEU A C 1
ATOM 3128 O O . LEU A 1 378 ? 16.111 9.399 -28.907 1.00 92.44 378 LEU A O 1
ATOM 3132 N N . VAL A 1 379 ? 14.689 9.297 -30.669 1.00 92.94 379 VAL A N 1
ATOM 3133 C CA . VAL A 1 379 ? 15.624 8.638 -31.578 1.00 92.94 379 VAL A CA 1
ATOM 3134 C C . VAL A 1 379 ? 16.884 9.483 -31.740 1.00 92.94 379 VAL A C 1
ATOM 3136 O O . VAL A 1 379 ? 17.970 8.968 -31.510 1.00 92.94 379 VAL A O 1
ATOM 3139 N N . ASN A 1 380 ? 16.753 10.783 -32.027 1.00 91.94 380 ASN A N 1
ATOM 3140 C CA . ASN A 1 380 ? 17.911 11.675 -32.157 1.00 91.94 380 ASN A CA 1
ATOM 3141 C C . ASN A 1 380 ? 18.807 11.645 -30.923 1.00 91.94 380 ASN A C 1
ATOM 3143 O O . ASN A 1 380 ? 20.003 11.419 -31.050 1.00 91.94 380 ASN A O 1
ATOM 3147 N N . ALA A 1 381 ? 18.225 11.802 -29.732 1.00 92.44 381 ALA A N 1
ATOM 3148 C CA . ALA A 1 381 ? 18.993 11.802 -28.493 1.00 92.44 381 ALA A CA 1
ATOM 3149 C C . ALA A 1 381 ? 19.718 10.466 -28.251 1.00 92.44 381 ALA A C 1
ATOM 3151 O O . ALA A 1 381 ? 20.846 10.470 -27.769 1.00 92.44 381 ALA A O 1
ATOM 3152 N N . LEU A 1 382 ? 19.090 9.328 -28.577 1.00 94.25 382 LEU A N 1
ATOM 3153 C CA . LEU A 1 382 ? 19.723 8.016 -28.431 1.00 94.25 382 LEU A CA 1
ATOM 3154 C C . LEU A 1 382 ? 20.878 7.841 -29.424 1.00 94.25 382 LEU A C 1
ATOM 3156 O O . LEU A 1 382 ? 21.944 7.384 -29.031 1.00 94.25 382 LEU A O 1
ATOM 3160 N N . ILE A 1 383 ? 20.682 8.210 -30.691 1.00 93.12 383 ILE A N 1
ATOM 3161 C CA . ILE A 1 383 ? 21.719 8.093 -31.725 1.00 93.12 383 ILE A CA 1
ATOM 3162 C C . ILE A 1 383 ? 22.899 9.019 -31.425 1.00 93.12 383 ILE A C 1
ATOM 3164 O O . ILE A 1 383 ? 24.040 8.584 -31.530 1.00 93.12 383 ILE A O 1
ATOM 3168 N N . GLU A 1 384 ? 22.638 10.257 -31.001 1.00 90.62 384 GLU A N 1
ATOM 3169 C CA . GLU A 1 384 ? 23.679 11.188 -30.547 1.00 90.62 384 GLU A CA 1
ATOM 3170 C C . GLU A 1 384 ? 24.477 10.608 -29.374 1.00 90.62 384 GLU A C 1
ATOM 3172 O O . GLU A 1 384 ? 25.698 10.685 -29.387 1.00 90.62 384 GLU A O 1
ATOM 3177 N N . GLN A 1 385 ? 23.813 9.976 -28.400 1.00 91.12 385 GLN A N 1
ATOM 3178 C CA . GLN A 1 385 ? 24.489 9.339 -27.267 1.00 91.12 385 GLN A CA 1
ATOM 3179 C C . GLN A 1 385 ? 25.327 8.123 -27.690 1.00 91.12 385 GLN A C 1
ATOM 3181 O O . GLN A 1 385 ? 26.447 7.956 -27.219 1.00 91.12 385 GLN A O 1
ATOM 3186 N N . LEU A 1 386 ? 24.801 7.264 -28.569 1.00 91.75 386 LEU A N 1
ATOM 3187 C CA . LEU A 1 386 ? 25.518 6.075 -29.043 1.00 91.75 386 LEU A CA 1
ATOM 3188 C C . LEU A 1 386 ? 26.709 6.431 -29.938 1.00 91.75 386 LEU A C 1
ATOM 3190 O O . LEU A 1 386 ? 27.666 5.665 -30.016 1.00 91.75 386 LEU A O 1
ATOM 3194 N N . LEU A 1 387 ? 26.652 7.573 -30.616 1.00 89.69 387 LEU A N 1
ATOM 3195 C CA . LEU A 1 387 ? 27.720 8.081 -31.472 1.00 89.69 387 LEU A CA 1
ATOM 3196 C C . LEU A 1 387 ? 28.502 9.224 -30.808 1.00 89.69 387 LEU A C 1
ATOM 3198 O O . LEU A 1 387 ? 29.186 9.979 -31.501 1.00 89.69 387 LEU A O 1
ATOM 3202 N N . ASP A 1 388 ? 28.414 9.354 -29.482 1.00 86.62 388 ASP A N 1
ATOM 3203 C CA . ASP A 1 388 ? 29.185 10.341 -28.730 1.00 86.62 388 ASP A CA 1
ATOM 3204 C C . ASP A 1 388 ? 30.689 10.090 -28.925 1.00 86.62 388 ASP A C 1
ATOM 3206 O O . ASP A 1 388 ? 31.168 8.954 -28.851 1.00 86.62 388 ASP A O 1
ATOM 3210 N N . ASP A 1 389 ? 31.432 11.156 -29.226 1.00 83.00 389 ASP A N 1
ATOM 3211 C CA . ASP A 1 389 ? 32.853 11.121 -29.606 1.00 83.00 389 ASP A CA 1
ATOM 3212 C C . ASP A 1 389 ? 33.212 10.125 -30.728 1.00 83.00 389 ASP A C 1
ATOM 3214 O O . ASP A 1 389 ? 34.353 9.657 -30.805 1.00 83.00 389 ASP A O 1
ATOM 3218 N N . PHE A 1 390 ? 32.259 9.783 -31.602 1.00 86.88 390 PHE A N 1
ATOM 3219 C CA . PHE A 1 390 ? 32.516 8.919 -32.749 1.00 86.88 390 PHE A CA 1
ATOM 3220 C C . PHE A 1 390 ? 33.413 9.628 -33.773 1.00 86.88 390 PHE A C 1
ATOM 3222 O O . PHE A 1 390 ? 32.992 10.552 -34.471 1.00 86.88 390 PHE A O 1
ATOM 3229 N N . ASP A 1 391 ? 34.655 9.158 -33.885 1.00 83.12 391 ASP A N 1
ATOM 3230 C CA . ASP A 1 391 ? 35.734 9.853 -34.587 1.00 83.12 391 ASP A CA 1
ATOM 3231 C C . ASP A 1 391 ? 36.328 9.046 -35.750 1.00 83.12 391 ASP A C 1
ATOM 3233 O O . ASP A 1 391 ? 37.476 9.234 -36.161 1.00 83.12 391 ASP A O 1
ATOM 3237 N N . ALA A 1 392 ? 35.549 8.119 -36.313 1.00 83.06 392 ALA A N 1
ATOM 3238 C CA . ALA A 1 392 ? 36.020 7.285 -37.418 1.00 83.06 392 ALA A CA 1
ATOM 3239 C C . ALA A 1 392 ? 36.419 8.103 -38.659 1.00 83.06 392 ALA A C 1
ATOM 3241 O O . ALA A 1 392 ? 37.241 7.638 -39.436 1.00 83.06 392 ALA A O 1
ATOM 3242 N N . PHE A 1 393 ? 35.872 9.310 -38.849 1.00 80.56 393 PHE A N 1
ATOM 3243 C CA . PHE A 1 393 ? 36.108 10.136 -40.041 1.00 80.56 393 PHE A CA 1
ATOM 3244 C C . PHE A 1 393 ? 37.188 11.216 -39.887 1.00 80.56 393 PHE A C 1
ATOM 3246 O O . PHE A 1 393 ? 37.570 11.810 -40.894 1.00 80.56 393 PHE A O 1
ATOM 3253 N N . HIS A 1 394 ? 37.722 11.450 -38.681 1.00 76.69 394 HIS A N 1
ATOM 3254 C CA . HIS A 1 394 ? 38.866 12.355 -38.478 1.00 76.69 394 HIS A CA 1
ATOM 3255 C C . HIS A 1 394 ? 40.186 11.606 -38.236 1.00 76.69 394 HIS A C 1
ATOM 3257 O O . HIS A 1 394 ? 41.195 12.217 -37.872 1.00 76.69 394 HIS A O 1
ATOM 3263 N N . GLN A 1 395 ? 40.210 10.291 -38.487 1.00 73.56 395 GLN A N 1
ATOM 3264 C CA . GLN A 1 395 ? 41.445 9.511 -38.468 1.00 73.56 395 GLN A CA 1
ATOM 3265 C C . GLN A 1 395 ? 42.419 10.015 -39.539 1.00 73.56 395 GLN A C 1
ATOM 3267 O O . GLN A 1 395 ? 42.038 10.310 -40.673 1.00 73.56 395 GLN A O 1
ATOM 3272 N N . ARG A 1 396 ? 43.707 10.103 -39.181 1.00 66.44 396 ARG A N 1
ATOM 3273 C CA . ARG A 1 396 ? 44.764 10.531 -40.116 1.00 66.44 396 ARG A CA 1
ATOM 3274 C C . ARG A 1 396 ? 45.016 9.497 -41.212 1.00 66.44 396 ARG A C 1
ATOM 3276 O O . ARG A 1 396 ? 45.420 9.873 -42.310 1.00 66.44 396 ARG A O 1
ATOM 3283 N N . ASP A 1 397 ? 44.794 8.219 -40.913 1.00 74.69 397 ASP A N 1
ATOM 3284 C CA . ASP A 1 397 ? 44.936 7.133 -41.875 1.00 74.69 397 ASP A CA 1
ATOM 3285 C C . ASP A 1 397 ? 43.599 6.853 -42.577 1.00 74.69 397 ASP A C 1
ATOM 3287 O O . ASP A 1 397 ? 42.644 6.349 -41.985 1.00 74.69 397 ASP A O 1
ATOM 3291 N N . SER A 1 398 ? 43.544 7.145 -43.878 1.00 71.44 398 SER A N 1
ATOM 3292 C CA . SER A 1 398 ? 42.371 6.863 -44.716 1.00 71.44 398 SER A CA 1
ATOM 3293 C C . SER A 1 398 ? 42.046 5.366 -44.802 1.00 71.44 398 SER A C 1
ATOM 3295 O O . SER A 1 398 ? 40.893 5.003 -45.051 1.00 71.44 398 SER A O 1
ATOM 3297 N N . ASN A 1 399 ? 43.028 4.490 -44.562 1.00 75.75 399 ASN A N 1
ATOM 3298 C CA . ASN A 1 399 ? 42.812 3.048 -44.556 1.00 75.75 399 ASN A CA 1
ATOM 3299 C C . ASN A 1 399 ? 42.020 2.590 -43.326 1.00 75.75 399 ASN A C 1
ATOM 3301 O O . ASN A 1 399 ? 41.236 1.647 -43.421 1.00 75.75 399 ASN A O 1
ATOM 3305 N N . GLU A 1 400 ? 42.167 3.260 -42.182 1.00 79.81 400 GLU A N 1
ATOM 3306 C CA . GLU A 1 400 ? 41.404 2.937 -40.972 1.00 79.81 400 GLU A CA 1
ATOM 3307 C C . GLU A 1 400 ? 39.922 3.276 -41.119 1.00 79.81 400 GLU A C 1
ATOM 3309 O O . GLU A 1 400 ? 39.076 2.469 -40.719 1.00 79.81 400 GLU A O 1
ATOM 3314 N N . ILE A 1 401 ? 39.618 4.412 -41.758 1.00 81.06 401 ILE A N 1
ATOM 3315 C CA . ILE A 1 401 ? 38.247 4.811 -42.107 1.00 81.06 401 ILE A CA 1
ATOM 3316 C C . ILE A 1 401 ? 37.625 3.734 -42.995 1.00 81.06 401 ILE A C 1
ATOM 3318 O O . ILE A 1 401 ? 36.563 3.191 -42.699 1.00 81.06 401 ILE A O 1
ATOM 3322 N N . MET A 1 402 ? 38.330 3.354 -44.060 1.00 78.62 402 MET A N 1
ATOM 3323 C CA . MET A 1 402 ? 37.845 2.363 -45.013 1.00 78.62 402 MET A CA 1
ATOM 3324 C C . MET A 1 402 ? 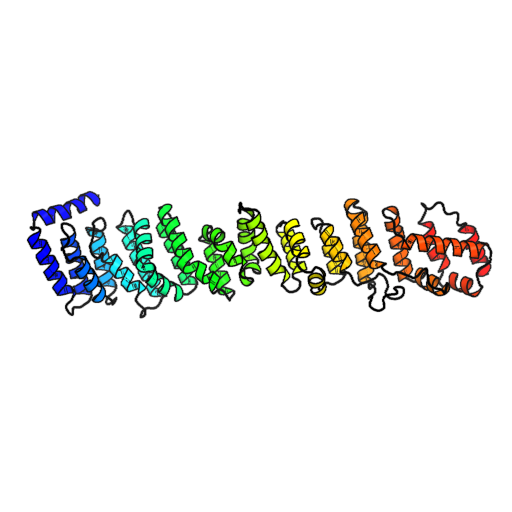37.661 0.978 -44.382 1.00 78.62 402 MET A C 1
ATOM 3326 O O . MET A 1 402 ? 36.664 0.306 -44.652 1.00 78.62 402 MET A O 1
ATOM 3330 N N . ASN A 1 403 ? 38.579 0.553 -43.512 1.00 81.81 403 ASN A N 1
ATOM 3331 C CA . ASN A 1 403 ? 38.468 -0.710 -42.786 1.00 81.81 403 ASN A CA 1
ATOM 3332 C C . ASN A 1 403 ? 37.258 -0.734 -41.844 1.00 81.81 403 ASN A C 1
ATOM 3334 O O . ASN A 1 403 ? 36.625 -1.780 -41.723 1.00 81.81 403 ASN A O 1
ATOM 3338 N N . PHE A 1 404 ? 36.906 0.391 -41.213 1.00 85.56 404 PHE A N 1
ATOM 3339 C CA . PHE A 1 404 ? 35.693 0.471 -40.401 1.00 85.56 404 PHE A CA 1
ATOM 3340 C C . PHE A 1 404 ? 34.432 0.422 -41.255 1.00 85.56 404 PHE A C 1
ATOM 3342 O O . PHE A 1 404 ? 33.602 -0.464 -41.077 1.00 85.56 404 PHE A O 1
ATOM 3349 N N . VAL A 1 405 ? 34.294 1.351 -42.200 1.00 83.38 405 VAL A N 1
ATOM 3350 C CA . VAL A 1 405 ? 33.064 1.528 -42.985 1.00 83.38 405 VAL A CA 1
ATOM 3351 C C . VAL A 1 405 ? 32.726 0.260 -43.785 1.00 83.38 405 VAL A C 1
ATOM 3353 O O . VAL A 1 405 ? 31.557 -0.048 -43.987 1.00 83.38 405 VAL A O 1
ATOM 3356 N N . SER A 1 406 ? 33.737 -0.514 -44.196 1.00 80.06 406 SER A N 1
ATOM 3357 C CA . SER A 1 406 ? 33.558 -1.777 -44.924 1.00 80.06 406 SER A CA 1
ATOM 3358 C C . SER A 1 406 ? 33.500 -3.042 -44.051 1.00 80.06 406 SER A C 1
ATOM 3360 O O . SER A 1 406 ? 33.328 -4.145 -44.582 1.00 80.06 406 SER A O 1
ATOM 3362 N N . SER A 1 407 ? 33.638 -2.903 -42.730 1.00 85.75 407 SER A N 1
ATOM 3363 C CA . SER A 1 407 ? 33.415 -3.991 -41.770 1.00 85.75 407 SER A CA 1
ATOM 3364 C C . SER A 1 407 ? 31.923 -4.305 -41.627 1.00 85.75 407 SER A C 1
ATOM 3366 O O . SER A 1 407 ? 31.075 -3.486 -41.975 1.00 85.75 407 SER A O 1
ATOM 3368 N N . GLU A 1 408 ? 31.581 -5.480 -41.092 1.00 85.06 408 GLU A N 1
ATOM 3369 C CA . GLU A 1 408 ? 30.181 -5.836 -40.812 1.00 85.06 408 GLU A CA 1
ATOM 3370 C C . GLU A 1 408 ? 29.512 -4.830 -39.862 1.00 85.06 408 GLU A C 1
ATOM 3372 O O . GLU A 1 408 ? 28.398 -4.386 -40.122 1.00 85.06 408 GLU A O 1
ATOM 3377 N N . GLU A 1 409 ? 30.225 -4.403 -38.816 1.00 86.81 409 GLU A N 1
ATOM 3378 C CA . GLU A 1 409 ? 29.754 -3.415 -37.840 1.00 86.81 409 GLU A CA 1
ATOM 3379 C C . GLU A 1 409 ? 29.524 -2.029 -38.459 1.00 86.81 409 GLU A C 1
ATOM 3381 O O . GLU A 1 409 ? 28.513 -1.381 -38.177 1.00 86.81 409 GLU A O 1
ATOM 3386 N N . GLY A 1 410 ? 30.445 -1.576 -39.315 1.00 87.81 410 GLY A N 1
ATOM 3387 C CA . GLY A 1 410 ? 30.323 -0.300 -40.019 1.00 87.81 410 GLY A CA 1
ATOM 3388 C C . GLY A 1 410 ? 29.192 -0.314 -41.043 1.00 87.81 410 GLY A C 1
ATOM 3389 O O . GLY A 1 410 ? 28.381 0.610 -41.075 1.00 87.81 410 GLY A O 1
ATOM 3390 N N . LEU A 1 411 ? 29.079 -1.380 -41.839 1.00 85.94 411 LEU A N 1
ATOM 3391 C CA . LEU A 1 411 ? 27.985 -1.537 -42.799 1.00 85.94 411 LEU A CA 1
ATOM 3392 C C . LEU A 1 411 ? 26.624 -1.576 -42.098 1.00 85.94 411 LEU A C 1
ATOM 3394 O O . LEU A 1 411 ? 25.689 -0.924 -42.560 1.00 85.94 411 LEU A O 1
ATOM 3398 N N . GLU A 1 412 ? 26.514 -2.287 -40.973 1.00 89.12 412 GLU A N 1
ATOM 3399 C CA . GLU A 1 412 ? 25.301 -2.306 -40.152 1.00 89.12 412 GLU A CA 1
ATOM 3400 C C . GLU A 1 412 ? 24.935 -0.899 -39.658 1.00 89.12 412 GLU A C 1
ATOM 3402 O O . GLU A 1 412 ? 23.788 -0.477 -39.830 1.00 89.12 412 GLU A O 1
ATOM 3407 N N . LEU A 1 413 ? 25.909 -0.144 -39.126 1.00 90.31 413 LEU A N 1
ATOM 3408 C CA . LEU A 1 413 ? 25.706 1.242 -38.695 1.00 90.31 413 LEU A CA 1
ATOM 3409 C C . LEU A 1 413 ? 25.201 2.113 -39.840 1.00 90.31 413 LEU A C 1
ATOM 3411 O O . LEU A 1 413 ? 24.172 2.767 -39.704 1.00 90.31 413 LEU A O 1
ATOM 3415 N N . PHE A 1 414 ? 25.906 2.149 -40.970 1.00 88.19 414 PHE A N 1
ATOM 3416 C CA . PHE A 1 414 ? 25.566 3.081 -42.042 1.00 88.19 414 PHE A CA 1
ATOM 3417 C C . PHE A 1 414 ? 24.269 2.702 -42.753 1.00 88.19 414 PHE A C 1
ATOM 3419 O O . PHE A 1 414 ? 23.519 3.603 -43.124 1.00 88.19 414 PHE A O 1
ATOM 3426 N N . HIS A 1 415 ? 23.944 1.411 -42.884 1.00 87.31 415 HIS A N 1
ATOM 3427 C CA . HIS A 1 415 ? 22.627 0.999 -43.374 1.00 87.31 415 HIS A CA 1
ATOM 3428 C C . HIS A 1 415 ? 21.519 1.441 -42.419 1.00 87.31 415 HIS A C 1
ATOM 3430 O O . HIS A 1 415 ? 20.470 1.917 -42.856 1.00 87.31 415 HIS A O 1
ATOM 3436 N N . PHE A 1 416 ? 21.742 1.316 -41.112 1.00 89.94 416 PHE A N 1
ATOM 3437 C CA . PHE A 1 416 ? 20.798 1.785 -40.109 1.00 89.94 416 PHE A CA 1
ATOM 3438 C C . PHE A 1 416 ? 20.641 3.314 -40.129 1.00 89.94 416 PHE A C 1
ATOM 3440 O O . PHE A 1 416 ? 19.515 3.810 -40.195 1.00 89.94 416 PHE A O 1
ATOM 3447 N N . LEU A 1 417 ? 21.748 4.064 -40.155 1.00 89.00 417 LEU A N 1
ATOM 3448 C CA . LEU A 1 417 ? 21.737 5.526 -40.237 1.00 89.00 417 LEU A CA 1
ATOM 3449 C C . LEU A 1 417 ? 21.063 6.018 -41.518 1.00 89.00 417 LEU A C 1
ATOM 3451 O O . LEU A 1 417 ? 20.260 6.944 -41.466 1.00 89.00 417 LEU A O 1
ATOM 3455 N N . GLN A 1 418 ? 21.321 5.365 -42.650 1.00 86.06 418 GLN A N 1
ATOM 3456 C CA . GLN A 1 418 ? 20.659 5.654 -43.918 1.00 86.06 418 GLN A CA 1
ATOM 3457 C C . GLN A 1 418 ? 19.138 5.537 -43.798 1.00 86.06 418 GLN A C 1
ATOM 3459 O O . GLN A 1 418 ? 18.421 6.442 -44.225 1.00 86.06 418 GLN A O 1
ATOM 3464 N N . GLN A 1 419 ? 18.639 4.460 -43.188 1.00 86.25 419 GLN A N 1
ATOM 3465 C CA . GLN A 1 419 ? 17.201 4.237 -43.021 1.00 86.25 419 GLN A CA 1
ATOM 3466 C C . GLN A 1 419 ? 16.543 5.340 -42.189 1.00 86.25 419 GLN A C 1
ATOM 3468 O O . GLN A 1 419 ? 15.505 5.874 -42.576 1.00 86.25 419 GLN A O 1
ATOM 3473 N N . ILE A 1 420 ? 17.154 5.717 -41.064 1.00 89.25 420 ILE A N 1
ATOM 3474 C CA . ILE A 1 420 ? 16.582 6.738 -40.176 1.00 89.25 420 ILE A CA 1
ATOM 3475 C C . ILE A 1 420 ? 16.806 8.163 -40.709 1.00 89.25 420 ILE A C 1
ATOM 3477 O O . ILE A 1 420 ? 15.992 9.046 -40.437 1.00 89.25 420 ILE A O 1
ATOM 3481 N N . SER A 1 421 ? 17.839 8.387 -41.534 1.00 84.69 421 SER A N 1
ATOM 3482 C CA . SER A 1 421 ? 18.190 9.705 -42.093 1.00 84.69 421 SER A CA 1
ATOM 3483 C C . SER A 1 421 ? 17.105 10.324 -42.982 1.00 84.69 421 SER A C 1
ATOM 3485 O O . SER A 1 421 ? 17.077 11.535 -43.184 1.00 84.69 421 SER A O 1
ATOM 3487 N N . GLN A 1 422 ? 16.182 9.502 -43.489 1.00 81.56 422 GLN A N 1
ATOM 3488 C CA . GLN A 1 422 ? 15.019 9.954 -44.256 1.00 81.56 422 GLN A CA 1
ATOM 3489 C C . GLN A 1 422 ? 14.019 10.745 -43.403 1.00 81.56 422 GLN A C 1
ATOM 3491 O O . GLN A 1 422 ? 13.217 11.506 -43.939 1.00 81.56 422 GLN A O 1
ATOM 3496 N N . LYS A 1 423 ? 14.041 10.542 -42.081 1.00 85.00 423 LYS A N 1
ATOM 3497 C CA . LYS A 1 423 ? 13.071 11.114 -41.137 1.00 85.00 423 LYS A CA 1
ATOM 3498 C C . LYS A 1 423 ? 13.720 12.045 -40.119 1.00 85.00 423 LYS A C 1
ATOM 3500 O O . LYS A 1 423 ? 13.067 12.962 -39.634 1.00 85.00 423 LYS A O 1
ATOM 3505 N N . ILE A 1 424 ? 14.998 11.835 -39.810 1.00 84.88 424 ILE A N 1
ATOM 3506 C CA . ILE A 1 424 ? 15.751 12.642 -38.851 1.00 84.88 424 ILE A CA 1
ATOM 3507 C C . ILE A 1 424 ? 17.142 12.992 -39.369 1.00 84.88 424 ILE A C 1
ATOM 3509 O O . ILE A 1 424 ? 17.748 12.244 -40.127 1.00 84.88 424 ILE A O 1
ATOM 3513 N N . LYS A 1 425 ? 17.689 14.126 -38.928 1.00 81.19 425 LYS A N 1
ATOM 3514 C CA . LYS A 1 425 ? 19.059 14.509 -39.272 1.00 81.19 425 LYS A CA 1
ATOM 3515 C C . LYS A 1 425 ? 20.060 13.779 -38.374 1.00 81.19 425 LYS A C 1
ATOM 3517 O O . LYS A 1 425 ? 19.957 13.870 -37.156 1.00 81.19 425 LYS A O 1
ATOM 3522 N N . VAL A 1 426 ? 21.063 13.140 -38.979 1.00 81.94 426 VAL A N 1
ATOM 3523 C CA . VAL A 1 426 ? 22.179 12.488 -38.276 1.00 81.94 426 VAL A CA 1
ATOM 3524 C C . VAL A 1 426 ? 23.503 13.022 -38.825 1.00 81.94 426 VAL A C 1
ATOM 3526 O O . VAL A 1 426 ? 23.844 12.762 -39.976 1.00 81.94 426 VAL A O 1
ATOM 3529 N N . SER A 1 427 ? 24.261 13.758 -38.009 1.00 81.50 427 SER A N 1
ATOM 3530 C CA . SER A 1 427 ? 25.514 14.422 -38.420 1.00 81.50 427 SER A CA 1
ATOM 3531 C C . SER A 1 427 ? 26.602 13.446 -38.873 1.00 81.50 427 SER A C 1
ATOM 3533 O O . SER A 1 427 ? 27.277 13.689 -39.867 1.00 81.50 427 SER A O 1
ATOM 3535 N N . VAL A 1 428 ? 26.740 12.305 -38.193 1.00 83.12 428 VAL A N 1
ATOM 3536 C CA . VAL A 1 428 ? 27.727 11.270 -38.549 1.00 83.12 428 VAL A CA 1
ATOM 3537 C C . VAL A 1 428 ? 27.500 10.720 -39.956 1.00 83.12 428 VAL A C 1
ATOM 3539 O O . VAL A 1 428 ? 28.453 10.424 -40.676 1.00 83.12 428 VAL A O 1
ATOM 3542 N N . PHE A 1 429 ? 26.240 10.636 -40.377 1.00 82.38 429 PHE A N 1
ATOM 3543 C CA . PHE A 1 429 ? 25.902 10.204 -41.724 1.00 82.38 429 PHE A CA 1
ATOM 3544 C C . PHE A 1 429 ? 26.319 11.242 -42.780 1.00 82.38 429 PHE A C 1
ATOM 3546 O O . PHE A 1 429 ? 26.773 10.863 -43.854 1.00 82.38 429 PHE A O 1
ATOM 3553 N N . ASP A 1 430 ? 26.265 12.541 -42.460 1.00 82.44 430 ASP A N 1
ATOM 3554 C CA . ASP A 1 430 ? 26.777 13.601 -43.341 1.00 82.44 430 ASP A CA 1
ATOM 3555 C C . ASP A 1 430 ? 28.297 13.480 -43.554 1.00 82.44 430 ASP A C 1
ATOM 3557 O O . ASP A 1 430 ? 28.770 13.630 -44.682 1.00 82.44 430 ASP A O 1
ATOM 3561 N N . TYR A 1 431 ? 29.060 13.154 -42.502 1.00 84.38 431 TYR A N 1
ATOM 3562 C CA . TYR A 1 431 ? 30.508 12.927 -42.611 1.00 84.38 431 TYR A CA 1
ATOM 3563 C C . TYR A 1 431 ? 30.844 11.718 -43.482 1.00 84.38 431 TYR A C 1
ATOM 3565 O O . TYR A 1 431 ? 31.738 11.808 -44.325 1.00 84.38 431 TYR A O 1
ATOM 3573 N N . PHE A 1 432 ? 30.099 10.618 -43.326 1.00 85.19 432 PHE A N 1
ATOM 3574 C CA . PHE A 1 432 ? 30.216 9.464 -44.216 1.00 85.19 432 PHE A CA 1
ATOM 3575 C C . PHE A 1 432 ? 29.987 9.865 -45.675 1.00 85.19 432 PHE A C 1
ATOM 3577 O O . PHE A 1 432 ? 30.808 9.532 -46.530 1.00 85.19 432 PHE A O 1
ATOM 3584 N N . CYS A 1 433 ? 28.907 10.604 -45.955 1.00 82.12 433 CYS A N 1
ATOM 3585 C CA . CYS A 1 433 ? 28.592 11.003 -47.320 1.00 82.12 433 CYS A CA 1
ATOM 3586 C C . CYS A 1 433 ? 29.715 11.849 -47.935 1.00 82.12 433 CYS A C 1
ATOM 3588 O O . CYS A 1 433 ? 30.168 11.544 -49.034 1.00 82.12 433 CYS A O 1
ATOM 3590 N N . HIS A 1 434 ? 30.217 12.848 -47.204 1.00 84.44 434 HIS A N 1
ATOM 3591 C CA . HIS A 1 434 ? 31.301 13.707 -47.684 1.00 84.44 434 HIS A CA 1
ATOM 3592 C C . HIS A 1 434 ? 32.607 12.934 -47.928 1.00 84.44 434 HIS A C 1
ATOM 3594 O O . HIS A 1 434 ? 33.291 13.137 -48.932 1.00 84.44 434 HIS A O 1
ATOM 3600 N N . TRP A 1 435 ? 32.961 12.022 -47.017 1.00 86.38 435 TRP A N 1
ATOM 3601 C CA . TRP A 1 435 ? 34.128 11.159 -47.190 1.00 86.38 435 TRP A CA 1
ATOM 3602 C C . TRP A 1 435 ? 33.990 10.271 -48.434 1.00 86.38 435 TRP A C 1
ATOM 3604 O O . TRP A 1 435 ? 34.945 10.140 -49.204 1.00 86.38 435 TRP A O 1
ATOM 3614 N N . PHE A 1 436 ? 32.808 9.691 -48.654 1.00 85.81 436 PHE A N 1
ATOM 3615 C CA . PHE A 1 436 ? 32.566 8.788 -49.774 1.00 85.81 436 PHE A CA 1
ATOM 3616 C C . PHE A 1 436 ? 32.545 9.508 -51.129 1.00 85.81 436 PHE A C 1
ATOM 3618 O O . PHE A 1 436 ? 33.106 8.991 -52.095 1.00 85.81 436 PHE A O 1
ATOM 3625 N N . GLU A 1 437 ? 31.984 10.720 -51.196 1.00 85.00 437 GLU A N 1
ATOM 3626 C CA . GLU A 1 437 ? 32.075 11.605 -52.369 1.00 85.00 437 GLU A CA 1
ATOM 3627 C C . GLU A 1 437 ? 33.532 11.841 -52.762 1.00 85.00 437 GLU A C 1
ATOM 3629 O O . GLU A 1 437 ? 33.933 11.543 -53.888 1.00 85.00 437 GLU A O 1
ATOM 3634 N N . LYS A 1 438 ? 34.357 12.269 -51.802 1.00 83.62 438 LYS A N 1
ATOM 3635 C CA . LYS A 1 438 ? 35.782 12.527 -52.027 1.00 83.62 438 LYS A CA 1
ATOM 3636 C C . LYS A 1 438 ? 36.545 11.271 -52.449 1.00 83.62 438 LYS A C 1
ATOM 3638 O O . LYS A 1 438 ? 37.442 11.338 -53.288 1.00 83.62 438 LYS A O 1
ATOM 3643 N N . LEU A 1 439 ? 36.209 10.115 -51.874 1.00 83.75 439 LEU A N 1
ATOM 3644 C CA . LEU A 1 439 ? 36.789 8.836 -52.281 1.00 83.75 439 LEU A CA 1
ATOM 3645 C C . LEU A 1 439 ? 36.465 8.531 -53.749 1.00 83.75 439 LEU A C 1
ATOM 3647 O O . LEU A 1 439 ? 37.370 8.197 -54.512 1.00 83.75 439 LEU A O 1
ATOM 3651 N N . CYS A 1 440 ? 35.204 8.686 -54.152 1.00 83.38 440 CYS A N 1
ATOM 3652 C CA . CYS A 1 440 ? 34.762 8.439 -55.523 1.00 83.38 440 CYS A CA 1
ATOM 3653 C C . CYS A 1 440 ? 35.387 9.422 -56.524 1.00 83.38 440 CYS A C 1
ATOM 3655 O O . CYS A 1 440 ? 35.825 8.999 -57.591 1.00 83.38 440 CYS A O 1
ATOM 3657 N N . GLU A 1 441 ? 35.498 10.706 -56.175 1.00 83.56 441 GLU A N 1
ATOM 3658 C CA . GLU A 1 441 ? 36.204 11.712 -56.981 1.00 83.56 441 GLU A CA 1
ATOM 3659 C C . GLU A 1 441 ? 37.678 11.349 -57.187 1.00 83.56 441 GLU A C 1
ATOM 3661 O O . GLU A 1 441 ? 38.198 11.426 -58.304 1.00 83.56 441 GLU A O 1
ATOM 3666 N N . ASN A 1 442 ? 38.358 10.902 -56.128 1.00 82.31 442 ASN A N 1
ATOM 3667 C CA . ASN A 1 442 ? 39.748 10.470 -56.227 1.00 82.31 442 ASN A CA 1
ATOM 3668 C C . ASN A 1 442 ? 39.888 9.242 -57.139 1.00 82.31 442 ASN A C 1
ATOM 3670 O O . ASN A 1 442 ? 40.838 9.180 -57.918 1.00 82.31 442 ASN A O 1
ATOM 3674 N N . VAL A 1 443 ? 38.962 8.273 -57.068 1.00 82.56 443 VAL A N 1
ATOM 3675 C CA . VAL A 1 443 ? 38.962 7.108 -57.974 1.00 82.56 443 VAL A CA 1
ATOM 3676 C C . VAL A 1 443 ? 38.740 7.564 -59.417 1.00 82.56 443 VAL A C 1
ATOM 3678 O O . VAL A 1 443 ? 39.510 7.190 -60.300 1.00 82.56 443 VAL A O 1
ATOM 3681 N N . ALA A 1 444 ? 37.744 8.421 -59.658 1.00 81.75 444 ALA A N 1
ATOM 3682 C CA . ALA A 1 444 ? 37.412 8.917 -60.994 1.00 81.75 444 ALA A CA 1
ATOM 3683 C C . ALA A 1 444 ? 38.565 9.712 -61.633 1.00 81.75 444 ALA A C 1
ATOM 3685 O O . ALA A 1 444 ? 38.803 9.619 -62.835 1.00 81.75 444 ALA A O 1
ATOM 3686 N N . THR A 1 445 ? 39.321 10.456 -60.821 1.00 80.50 445 THR A N 1
ATOM 3687 C CA . THR A 1 445 ? 40.485 11.245 -61.257 1.00 80.50 445 THR A CA 1
ATOM 3688 C C . THR A 1 445 ? 41.808 10.471 -61.223 1.00 80.50 445 THR A C 1
ATOM 3690 O O . THR A 1 445 ? 42.853 11.055 -61.497 1.00 80.50 445 THR A O 1
ATOM 3693 N N . SER A 1 446 ? 41.785 9.162 -60.929 1.00 73.44 446 SER A N 1
ATOM 3694 C CA . SER A 1 446 ? 42.981 8.306 -60.797 1.00 73.44 446 SER A CA 1
ATOM 3695 C C . SER A 1 446 ? 44.003 8.793 -59.753 1.00 73.44 446 SER A C 1
ATOM 3697 O O . SER A 1 446 ? 45.189 8.487 -59.842 1.00 73.44 446 SER A O 1
ATOM 3699 N N . ASN A 1 447 ? 43.545 9.526 -58.735 1.00 76.44 447 ASN A N 1
ATOM 3700 C CA . ASN A 1 447 ? 44.358 10.064 -57.637 1.00 76.44 447 ASN A CA 1
ATOM 3701 C C . ASN A 1 447 ? 44.396 9.143 -56.398 1.00 76.44 447 ASN A C 1
ATOM 3703 O O . ASN A 1 447 ? 44.870 9.542 -55.333 1.00 76.44 447 ASN A O 1
ATOM 3707 N N . VAL A 1 448 ? 43.883 7.914 -56.508 1.00 78.06 448 VAL A N 1
ATOM 3708 C CA . VAL A 1 448 ? 43.914 6.899 -55.441 1.00 78.06 448 VAL A CA 1
ATOM 3709 C C . VAL A 1 448 ? 45.171 6.044 -55.565 1.00 78.06 448 VAL A C 1
ATOM 3711 O O . VAL A 1 448 ? 45.578 5.668 -56.661 1.00 78.06 448 VAL A O 1
ATOM 3714 N N . SER A 1 449 ? 45.795 5.718 -54.431 1.00 80.31 449 SER A N 1
ATOM 3715 C CA . SER A 1 449 ? 46.964 4.838 -54.423 1.00 80.31 449 SER A CA 1
ATOM 3716 C C . SER A 1 449 ? 46.596 3.408 -54.844 1.00 80.31 449 SER A C 1
ATOM 3718 O O . SER A 1 449 ? 45.507 2.927 -54.537 1.00 80.31 449 SER A O 1
ATOM 3720 N N . VAL A 1 450 ? 47.536 2.701 -55.477 1.00 78.19 450 VAL A N 1
ATOM 3721 C CA . VAL A 1 450 ? 47.404 1.276 -55.848 1.00 78.19 450 VAL A CA 1
ATOM 3722 C C . VAL A 1 450 ? 46.957 0.428 -54.650 1.00 78.19 450 VAL A C 1
ATOM 3724 O O . VAL A 1 450 ? 46.014 -0.345 -54.759 1.00 78.19 450 VAL A O 1
ATOM 3727 N N . ALA A 1 451 ? 47.565 0.637 -53.479 1.00 78.00 451 ALA A N 1
ATOM 3728 C CA . ALA A 1 451 ? 47.228 -0.095 -52.256 1.00 78.00 451 ALA A CA 1
ATOM 3729 C C . ALA A 1 451 ? 45.795 0.181 -51.766 1.00 78.00 451 ALA A C 1
ATOM 3731 O O . ALA A 1 451 ? 45.100 -0.719 -51.301 1.00 78.00 451 ALA A O 1
ATOM 3732 N N . THR A 1 452 ? 45.331 1.425 -51.883 1.00 77.62 452 THR A N 1
ATOM 3733 C CA . THR A 1 452 ? 43.956 1.797 -51.531 1.00 77.62 452 THR A CA 1
ATOM 3734 C C . THR A 1 452 ? 42.953 1.197 -52.519 1.00 77.62 452 THR A C 1
ATOM 3736 O O . THR A 1 452 ? 41.888 0.754 -52.101 1.00 77.62 452 THR A O 1
ATOM 3739 N N . MET A 1 453 ? 43.293 1.147 -53.811 1.00 81.69 453 MET A N 1
ATOM 3740 C CA . MET A 1 453 ? 42.446 0.545 -54.843 1.00 81.69 453 MET A CA 1
ATOM 3741 C C . MET A 1 453 ? 42.336 -0.976 -54.678 1.00 81.69 453 MET A C 1
ATOM 3743 O O . MET A 1 453 ? 41.232 -1.512 -54.673 1.00 81.69 453 MET A O 1
ATOM 3747 N N . ASP A 1 454 ? 43.454 -1.659 -54.437 1.00 81.25 454 ASP A N 1
ATOM 3748 C CA . ASP A 1 454 ? 43.486 -3.092 -54.116 1.00 81.25 454 ASP A CA 1
ATOM 3749 C C . ASP A 1 454 ? 42.622 -3.414 -52.881 1.00 81.25 454 ASP A C 1
ATOM 3751 O O . ASP A 1 454 ? 41.781 -4.319 -52.887 1.00 81.25 454 ASP A O 1
ATOM 3755 N N . MET A 1 455 ? 42.718 -2.585 -51.837 1.00 80.56 455 MET A N 1
ATOM 3756 C CA . MET A 1 455 ? 41.893 -2.723 -50.636 1.00 80.56 455 MET A CA 1
ATOM 3757 C C . MET A 1 455 ? 40.398 -2.472 -50.886 1.00 80.56 455 MET A C 1
ATOM 3759 O O . MET A 1 455 ? 39.564 -3.101 -50.234 1.00 80.56 455 MET A O 1
ATOM 3763 N N . LEU A 1 456 ? 40.038 -1.568 -51.801 1.00 80.75 456 LEU A N 1
ATOM 3764 C CA . LEU A 1 456 ? 38.649 -1.305 -52.190 1.00 80.75 456 LEU A CA 1
ATOM 3765 C C . LEU A 1 456 ? 38.023 -2.484 -52.946 1.00 80.75 456 LEU A C 1
ATOM 3767 O O . LEU A 1 456 ? 36.839 -2.771 -52.766 1.00 80.75 456 LEU A O 1
ATOM 3771 N N . LEU A 1 457 ? 38.808 -3.171 -53.771 1.00 81.88 457 LEU A N 1
ATOM 3772 C CA . LEU A 1 457 ? 38.352 -4.305 -54.579 1.00 81.88 457 LEU A CA 1
ATOM 3773 C C . LEU A 1 457 ? 38.302 -5.602 -53.761 1.00 81.88 457 LEU A C 1
ATOM 3775 O O . LEU A 1 457 ? 37.377 -6.407 -53.901 1.00 81.88 457 LEU A O 1
ATOM 3779 N N . THR A 1 458 ? 39.234 -5.764 -52.818 1.00 80.12 458 THR A N 1
ATOM 3780 C CA . THR A 1 458 ? 39.274 -6.900 -51.890 1.00 80.12 458 THR A CA 1
ATOM 3781 C C . THR A 1 458 ? 37.929 -7.084 -51.181 1.00 80.12 458 THR A C 1
ATOM 3783 O O . THR A 1 458 ? 37.376 -6.148 -50.606 1.00 80.12 458 THR A O 1
ATOM 3786 N N . ASN A 1 459 ? 37.392 -8.311 -51.180 1.00 73.25 459 ASN A N 1
ATOM 3787 C CA . ASN A 1 459 ? 36.104 -8.665 -50.559 1.00 73.25 459 ASN A CA 1
ATOM 3788 C C . ASN A 1 459 ? 34.900 -7.820 -51.035 1.00 73.25 459 ASN A C 1
ATOM 3790 O O . ASN A 1 459 ? 33.917 -7.676 -50.295 1.00 73.25 459 ASN A O 1
ATOM 3794 N N . ALA A 1 460 ? 34.973 -7.264 -52.251 1.00 80.69 460 ALA A N 1
ATOM 3795 C CA . ALA A 1 460 ? 33.944 -6.418 -52.855 1.00 80.69 460 ALA A CA 1
ATOM 3796 C C . ALA A 1 460 ? 33.553 -5.208 -51.981 1.00 80.69 460 ALA A C 1
ATOM 3798 O O . ALA A 1 460 ? 32.386 -4.805 -51.945 1.00 80.69 460 ALA A O 1
ATOM 3799 N N . ARG A 1 461 ? 34.509 -4.638 -51.234 1.00 81.62 461 ARG A N 1
ATOM 3800 C CA . ARG A 1 461 ? 34.252 -3.532 -50.294 1.00 81.62 461 ARG A CA 1
ATOM 3801 C C . ARG A 1 461 ? 33.675 -2.308 -51.002 1.00 81.62 461 ARG A C 1
ATOM 3803 O O . ARG A 1 461 ? 32.669 -1.779 -50.542 1.00 81.62 461 ARG A O 1
ATOM 3810 N N . LEU A 1 462 ? 34.243 -1.912 -52.141 1.00 82.75 462 LEU A N 1
ATOM 3811 C CA . LEU A 1 462 ? 33.745 -0.804 -52.957 1.00 82.75 462 LEU A CA 1
ATOM 3812 C C . LEU A 1 462 ? 32.297 -1.031 -53.391 1.00 82.75 462 LEU A C 1
ATOM 3814 O O . LEU A 1 462 ? 31.472 -0.142 -53.229 1.00 82.75 462 LEU A O 1
ATOM 3818 N N . GLU A 1 463 ? 31.957 -2.229 -53.865 1.00 83.88 463 GLU A N 1
ATOM 3819 C CA . GLU A 1 463 ? 30.591 -2.542 -54.296 1.00 83.88 463 GLU A CA 1
ATOM 3820 C C . GLU A 1 463 ? 29.592 -2.498 -53.125 1.00 83.88 463 GLU A C 1
ATOM 3822 O O . GLU A 1 463 ? 28.470 -2.026 -53.290 1.00 83.88 463 GLU A O 1
ATOM 3827 N N . LYS A 1 464 ? 29.989 -2.923 -51.916 1.00 82.81 464 LYS A N 1
ATOM 3828 C CA . LYS A 1 464 ? 29.149 -2.777 -50.711 1.00 82.81 464 LYS A CA 1
ATOM 3829 C C . LYS A 1 464 ? 28.892 -1.304 -50.370 1.00 82.81 464 LYS A C 1
ATOM 3831 O O . LYS A 1 464 ? 27.761 -0.948 -50.048 1.00 82.81 464 LYS A O 1
ATOM 3836 N N . LEU A 1 465 ? 29.913 -0.451 -50.478 1.00 82.06 465 LEU A N 1
ATOM 3837 C CA . LEU A 1 465 ? 29.784 0.990 -50.235 1.00 82.06 465 LEU A CA 1
ATOM 3838 C C . LEU A 1 465 ? 28.960 1.695 -51.321 1.00 82.06 465 LEU A C 1
ATOM 3840 O O . LEU A 1 465 ? 28.125 2.537 -51.002 1.00 82.06 465 LEU A O 1
ATOM 3844 N N . LEU A 1 466 ? 29.141 1.320 -52.592 1.00 83.62 466 LEU A N 1
ATOM 3845 C CA . LEU A 1 466 ? 28.345 1.843 -53.704 1.00 83.62 466 LEU A CA 1
ATOM 3846 C C . LEU A 1 466 ? 26.868 1.473 -53.544 1.00 83.62 466 LEU A C 1
ATOM 3848 O O . LEU A 1 466 ? 26.022 2.344 -53.694 1.00 83.62 466 LEU A O 1
ATOM 3852 N N . LYS A 1 467 ? 26.542 0.238 -53.142 1.00 82.06 467 LYS A N 1
ATOM 3853 C CA . LYS A 1 467 ? 25.154 -0.159 -52.834 1.00 82.06 467 LYS A CA 1
ATOM 3854 C C . LYS A 1 467 ? 24.547 0.644 -51.689 1.00 82.06 467 LYS A C 1
ATOM 3856 O O . LYS A 1 467 ? 23.377 1.020 -51.744 1.00 82.06 467 LYS A O 1
ATOM 3861 N N . LEU A 1 468 ? 25.336 0.904 -50.646 1.00 78.25 468 LEU A N 1
ATOM 3862 C CA . LEU A 1 468 ? 24.921 1.761 -49.541 1.00 78.25 468 LEU A CA 1
ATOM 3863 C C . LEU A 1 468 ? 24.610 3.178 -50.050 1.00 78.25 468 LEU A C 1
ATOM 3865 O O . LEU A 1 468 ? 23.573 3.731 -49.696 1.00 78.25 468 LEU A O 1
ATOM 3869 N N . TRP A 1 469 ? 25.440 3.729 -50.937 1.00 78.94 469 TRP A N 1
ATOM 3870 C CA . TRP A 1 469 ? 25.222 5.032 -51.570 1.00 78.94 469 TRP A CA 1
ATOM 3871 C C . TRP A 1 469 ? 24.023 5.070 -52.536 1.00 78.94 469 TRP A C 1
ATOM 3873 O O . TRP A 1 469 ? 23.235 6.011 -52.499 1.00 78.94 469 TRP A O 1
ATOM 3883 N N . GLU A 1 470 ? 23.822 4.044 -53.366 1.00 77.31 470 GLU A N 1
ATOM 3884 C CA . GLU A 1 470 ? 22.704 3.950 -54.323 1.00 77.31 470 GLU A CA 1
ATOM 3885 C C . GLU A 1 470 ? 21.332 4.029 -53.629 1.00 77.31 470 GLU A C 1
ATOM 3887 O O . GLU A 1 470 ? 20.388 4.608 -54.166 1.00 77.31 470 GLU A O 1
ATOM 3892 N N . GLY A 1 471 ? 21.218 3.531 -52.394 1.00 69.19 471 GLY A N 1
ATOM 3893 C CA . GLY A 1 471 ? 20.002 3.679 -51.589 1.00 69.19 471 GLY A CA 1
ATOM 3894 C C . GLY A 1 471 ? 19.735 5.106 -51.070 1.00 69.19 471 GLY A C 1
ATOM 3895 O O . GLY A 1 471 ? 18.758 5.313 -50.351 1.00 69.19 471 GLY A O 1
ATOM 3896 N N . MET A 1 472 ? 20.596 6.095 -51.353 1.00 68.06 472 MET A N 1
ATOM 3897 C CA . MET A 1 472 ? 20.551 7.465 -50.804 1.00 68.06 472 MET A CA 1
ATOM 3898 C C . MET A 1 472 ? 19.928 8.503 -51.755 1.00 68.06 472 MET A C 1
ATOM 3900 O O . MET A 1 472 ? 20.307 9.671 -51.696 1.00 68.06 472 MET A O 1
ATOM 3904 N N . ALA A 1 473 ? 18.954 8.102 -52.586 1.00 53.53 473 ALA A N 1
ATOM 3905 C CA . ALA A 1 473 ? 18.340 8.836 -53.715 1.00 53.53 473 ALA A CA 1
ATOM 3906 C C . ALA A 1 473 ? 17.829 10.287 -53.477 1.00 53.53 473 ALA A 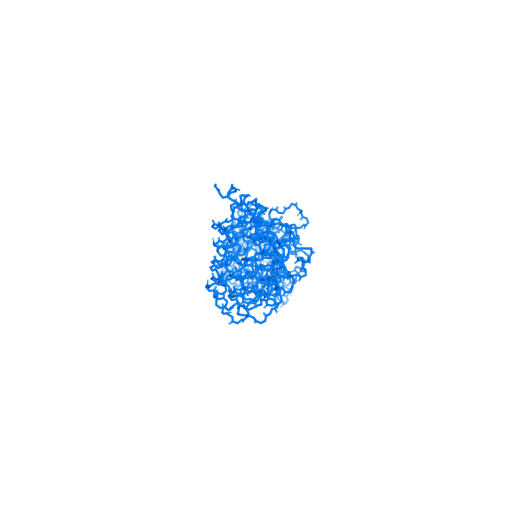C 1
ATOM 3908 O O . ALA A 1 473 ? 17.234 10.882 -54.370 1.00 53.53 473 ALA A O 1
ATOM 3909 N N . ILE A 1 474 ? 18.031 10.866 -52.293 1.00 52.28 474 ILE A N 1
ATOM 3910 C CA . ILE A 1 474 ? 17.530 12.173 -51.853 1.00 52.28 474 ILE A CA 1
ATOM 3911 C C . ILE A 1 474 ? 18.644 13.245 -51.822 1.00 52.28 474 ILE A C 1
ATOM 3913 O O . ILE A 1 474 ? 18.343 14.436 -51.775 1.00 52.28 474 ILE A O 1
ATOM 3917 N N . ARG A 1 475 ? 19.935 12.879 -51.873 1.00 54.22 475 ARG A N 1
ATOM 3918 C CA . ARG A 1 475 ? 21.025 13.875 -51.904 1.00 54.22 475 ARG A CA 1
ATOM 3919 C C . ARG A 1 475 ? 21.370 14.251 -53.347 1.00 54.22 475 ARG A C 1
ATOM 3921 O O . ARG A 1 475 ? 21.683 13.382 -54.148 1.00 54.22 475 ARG A O 1
ATOM 3928 N N . ASN A 1 476 ? 21.369 15.551 -53.651 1.00 52.38 476 ASN A N 1
ATOM 3929 C CA . ASN A 1 476 ? 21.720 16.158 -54.951 1.00 52.38 476 ASN A CA 1
ATOM 3930 C C . ASN A 1 476 ? 23.200 15.963 -55.373 1.00 52.38 476 ASN A C 1
ATOM 3932 O O . ASN A 1 476 ? 23.732 16.759 -56.144 1.00 52.38 476 ASN A O 1
ATOM 3936 N N . ALA A 1 477 ? 23.888 14.954 -54.840 1.00 56.28 477 ALA A N 1
ATOM 3937 C CA . ALA A 1 477 ? 25.299 14.706 -55.080 1.00 56.28 477 ALA A CA 1
ATOM 3938 C C . ALA A 1 477 ? 25.502 13.846 -56.336 1.00 56.28 477 ALA A C 1
ATOM 3940 O O . ALA A 1 477 ? 25.013 12.722 -56.451 1.00 56.28 477 ALA A O 1
ATOM 3941 N N . THR A 1 478 ? 26.250 14.405 -57.282 1.00 60.47 478 THR A N 1
ATOM 3942 C CA . THR A 1 478 ? 26.574 13.877 -58.611 1.00 60.47 478 THR A CA 1
ATOM 3943 C C . THR A 1 478 ? 27.792 12.948 -58.579 1.00 60.47 478 THR A C 1
ATOM 3945 O O . THR A 1 478 ? 28.801 13.235 -59.219 1.00 60.47 478 THR A O 1
ATOM 3948 N N . ILE A 1 479 ? 27.744 11.842 -57.829 1.00 68.88 479 ILE A N 1
ATOM 3949 C CA . ILE A 1 479 ? 28.759 10.789 -58.007 1.00 68.88 479 ILE A CA 1
ATOM 3950 C C . ILE A 1 479 ? 28.402 9.985 -59.263 1.00 68.88 479 ILE A C 1
ATOM 3952 O O . ILE A 1 479 ? 27.336 9.371 -59.323 1.00 68.88 479 ILE A O 1
ATOM 3956 N N . ASP A 1 480 ? 29.302 9.938 -60.248 1.00 72.94 480 ASP A N 1
ATOM 3957 C CA . ASP A 1 480 ? 29.179 9.023 -61.389 1.00 72.94 480 ASP A CA 1
ATOM 3958 C C . ASP A 1 480 ? 29.622 7.606 -60.993 1.00 72.94 480 ASP A C 1
ATOM 3960 O O . ASP A 1 480 ? 30.744 7.156 -61.243 1.00 72.94 480 ASP A O 1
ATOM 3964 N N . ILE A 1 481 ? 28.704 6.907 -60.328 1.00 77.00 481 ILE A N 1
ATOM 3965 C CA . ILE A 1 481 ? 28.875 5.537 -59.830 1.00 77.00 481 ILE A CA 1
ATOM 3966 C C . ILE A 1 481 ? 29.266 4.569 -60.954 1.00 77.00 481 ILE A C 1
ATOM 3968 O O . ILE A 1 481 ? 30.046 3.646 -60.721 1.00 77.00 481 ILE A O 1
ATOM 3972 N N . ASN A 1 482 ? 28.755 4.774 -62.173 1.00 78.88 482 ASN A N 1
ATOM 3973 C CA . ASN A 1 482 ? 29.046 3.894 -63.303 1.00 78.88 482 ASN A CA 1
ATOM 3974 C C . ASN A 1 482 ? 30.502 4.041 -63.743 1.00 78.88 482 ASN A C 1
ATOM 3976 O O . ASN A 1 482 ? 31.193 3.034 -63.884 1.00 78.88 482 ASN A O 1
ATOM 3980 N N . THR A 1 483 ? 30.998 5.276 -63.846 1.00 78.94 483 THR A N 1
ATOM 3981 C CA . THR A 1 483 ? 32.412 5.536 -64.146 1.00 78.94 483 THR A CA 1
ATOM 3982 C C . THR A 1 483 ? 33.337 4.977 -63.061 1.00 78.94 483 THR A C 1
ATOM 3984 O O . THR A 1 483 ? 34.340 4.341 -63.382 1.00 78.94 483 THR A O 1
ATOM 3987 N N . VAL A 1 484 ? 32.992 5.131 -61.776 1.00 80.69 484 VAL A N 1
ATOM 3988 C CA . VAL A 1 484 ? 33.773 4.553 -60.663 1.00 80.69 484 VAL A CA 1
ATOM 3989 C C . VAL A 1 484 ? 33.808 3.021 -60.742 1.00 80.69 484 VAL A C 1
ATOM 3991 O O . VAL A 1 484 ? 34.873 2.420 -60.595 1.00 80.69 484 VAL A O 1
ATOM 3994 N N . ARG A 1 485 ? 32.669 2.378 -61.027 1.00 84.06 485 ARG A N 1
ATOM 3995 C CA . ARG A 1 485 ? 32.553 0.916 -61.161 1.00 84.06 485 ARG A CA 1
ATOM 3996 C C . ARG A 1 485 ? 33.307 0.385 -62.389 1.00 84.06 485 ARG A C 1
ATOM 3998 O O . ARG A 1 485 ? 33.929 -0.672 -62.311 1.00 84.06 485 ARG A O 1
ATOM 4005 N N . ASP A 1 486 ? 33.294 1.110 -63.503 1.00 81.75 486 ASP A N 1
ATOM 4006 C CA . ASP A 1 486 ? 34.026 0.735 -64.718 1.00 81.75 486 ASP A CA 1
ATOM 4007 C C . ASP A 1 486 ? 35.543 0.888 -64.553 1.00 81.75 486 ASP A C 1
ATOM 4009 O O . ASP A 1 486 ? 36.301 0.031 -65.010 1.00 81.75 486 ASP A O 1
ATOM 4013 N N . LEU A 1 487 ? 36.001 1.937 -63.862 1.00 80.25 487 LEU A N 1
ATOM 4014 C CA . LEU A 1 487 ? 37.414 2.105 -63.505 1.00 80.25 487 LEU A CA 1
ATOM 4015 C C . LEU A 1 487 ? 37.884 1.022 -62.529 1.00 80.25 487 LEU A C 1
ATOM 4017 O O . LEU A 1 487 ? 38.981 0.494 -62.691 1.00 80.25 487 LEU A O 1
ATOM 4021 N N . ALA A 1 488 ? 37.034 0.637 -61.575 1.00 80.12 488 ALA A N 1
ATOM 4022 C CA . ALA A 1 488 ? 37.288 -0.482 -60.676 1.0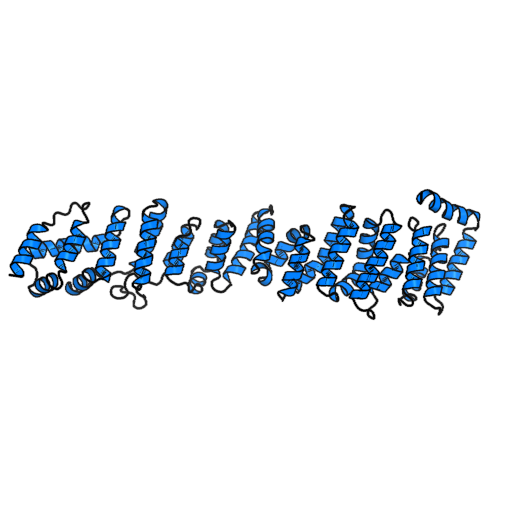0 80.12 488 ALA A CA 1
ATOM 4023 C C . ALA A 1 488 ? 37.473 -1.809 -61.423 1.00 80.12 488 ALA A C 1
ATOM 4025 O O . ALA A 1 488 ? 38.484 -2.479 -61.233 1.00 80.12 488 ALA A O 1
ATOM 4026 N N . LYS A 1 489 ? 36.571 -2.138 -62.354 1.00 81.06 489 LYS A N 1
ATOM 4027 C CA . LYS A 1 489 ? 36.687 -3.342 -63.193 1.00 81.06 489 LYS A CA 1
ATOM 4028 C C . LYS A 1 489 ? 37.928 -3.342 -64.082 1.00 81.06 489 LYS A C 1
ATOM 4030 O O . LYS A 1 489 ? 38.521 -4.391 -64.288 1.00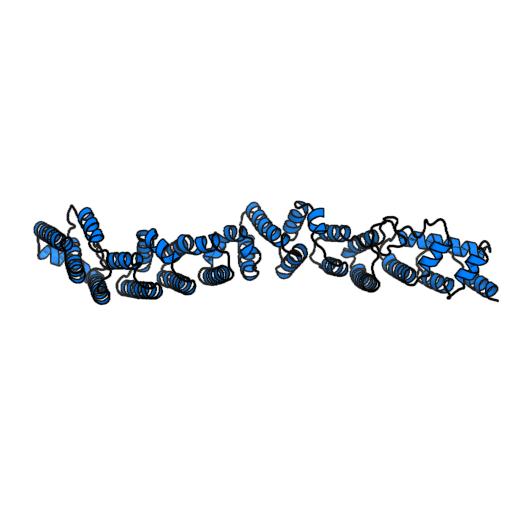 81.06 489 LYS A O 1
ATOM 4035 N N . LYS A 1 490 ? 38.317 -2.181 -64.622 1.00 79.25 490 LYS A N 1
ATOM 4036 C CA . LYS A 1 490 ? 39.548 -2.041 -65.421 1.00 79.25 490 LYS A CA 1
ATOM 4037 C C . LYS A 1 490 ? 40.820 -2.240 -64.602 1.00 79.25 490 LYS A C 1
ATOM 4039 O O . LYS A 1 490 ? 41.848 -2.522 -65.192 1.00 79.25 490 LYS A O 1
ATOM 4044 N N . TYR A 1 491 ? 40.760 -2.035 -63.290 1.00 78.69 491 TYR A N 1
ATOM 4045 C CA . TYR A 1 491 ? 41.885 -2.247 -62.385 1.00 78.69 491 TYR A CA 1
ATOM 4046 C C . TYR A 1 491 ? 42.002 -3.715 -61.935 1.00 78.69 491 TYR A C 1
ATOM 4048 O O . TYR A 1 491 ? 43.100 -4.181 -61.653 1.00 78.69 491 TYR A O 1
ATOM 4056 N N . GLU A 1 492 ? 40.880 -4.444 -61.864 1.00 72.62 492 GLU A N 1
ATOM 4057 C CA . GLU A 1 492 ? 40.854 -5.896 -61.598 1.00 72.62 492 GLU A CA 1
ATOM 4058 C C . GLU A 1 492 ? 41.361 -6.747 -62.779 1.00 72.62 492 GLU A C 1
ATOM 4060 O O . GLU A 1 492 ? 41.750 -7.898 -62.576 1.00 72.62 492 GLU A O 1
ATOM 4065 N N . GLN A 1 493 ? 41.305 -6.199 -63.999 1.00 68.75 493 GLN A N 1
ATOM 4066 C CA . GLN A 1 493 ? 41.790 -6.803 -65.249 1.00 68.75 493 GLN A CA 1
ATOM 4067 C C . GLN A 1 493 ? 43.270 -6.505 -65.469 1.00 68.75 493 GLN A C 1
ATOM 4069 O O . GLN A 1 493 ? 43.975 -7.435 -65.928 1.00 68.75 493 GLN A O 1
#

Foldseek 3Di:
DQVVQQVVLLVVLVVVDPPVRLLVLLVVLLVVLLDDDDLLVNLVSLLSNQSSCQNPHHPCLVVSQVSSLVSNQACPPVVSLLVSLLVSLQRHVPTDGSHRSLLSSLNNLLPDPPDDLVVSLVSVVSSLVSCVVRPPCSLVVLLVSCVVCVVSVLVSLVVDDLVSLLVVLLVNLVSNVVPPVSNVSSLVSCLVRHQLVLLVPPDDVRSVVSNLSSCVSPVVSLLVCVVSNLQDLVNLPDPSCVVSLVVNLVPDPDPVVSLVSVLSSLVSQLPDQLSVVVSLVCCVVPVHDQVSNVVNCVVPPVVVSLVSNPDDLLVLLVSLLPPPHDPVVLLSSLVSDQEACDPPQAPDVPHHHDDPVSLVSLLVSLVVQLVPLVCLVSSQSNNCSNCPRRHLLVDPDPVSNLVQCLDPSNLSVLLSCLVSCVRHPDVVNVSVVVSVLVVLVCLLVVVDDPVVLVVCPVVVSVVSVLVSVVSNVPDPRDRPSVSSVVSSVVSVD

pLDDT: mean 84.59, std 8.72, range [37.94, 95.56]

Organism: Reticulomyxa filosa (NCBI:txid46433)